Protein AF-A0A927WNP8-F1 (afdb_monomer)

Radius of gyration: 27.7 Å; Cα contacts (8 Å, |Δi|>4): 703; chains: 1; bounding box: 69×38×79 Å

Sequence (424 aa):
MRRIDVIDRHLEFAYELETRSATNFLVIHHTGSGADNNRDFSAEQIHGWHLNNGWAGIGYHYVVRKDGTVEQGRPHWTVGSHACGKNWESIGIHLSGDFTREAPTTDQIENTALLIANICTDYGLPIDRQHVFGHREVGETTCPGDVLFGMLEEIVGKAIWYSQEKDSNASVAKEKEWQEDLAAIQQEINVPESGTEDIERIATLARKYESNGDPAAVSSGAGDLGGISYGLYQLSSNMGTVKSFLDWLCAYPDPKYANYGKVLSEYEINSQDFIDEWKSIGSIDPGGFGRLQDEYIKEMYYDKAVRLLEREDYHADKHTDAMKAVILSRAVQNGPTGAKNLFVEACDKLGHPNLSYIDDSYFDYNLISTIYNFLIAECDTAHDDGTGIYRSIFGFCNGSLSVIKGLRNRFVSERNDALAMLRE

Foldseek 3Di:
DDAFDEAEPVDQFPDDFAFQPAAQAEEEFEQADDDDPQQFDDLNRQQVVCVVVVGRGHQAQWEQGLQLHIYGHPPQRTFGDDAPPCSSHYHYYYYRDHQQPDARHPSVLLSLLLVLLVVCVVRVHDLDPVRYDYSVVRDPDCPPHPRVRVCSRVSSLSNVVNNPDDDDPPPPVPVVVVVVVVVVVVVPDDDDDPDLVLLVLLLCLQLCLAPNLQQLDWDPQPPDPQRIFGGSLRQGPNVCRVVVLLVVQCVDPDPVRNVLSVCLVVDDPPDPSNSVSSNVCCVVCVPSSNSSVSVCLCVQFLVLLQVLLVVLVAHCVLEASLLSSLSSNQCSLLNSVRSNVLLQVLCVVVVHRHDNVDSDLSVVLSSLCSSLVVLLVQLVQFDDPVPQWTAGPVRSQIGHNVSSVVSNVSSVVSSVVSNVSSVD

Secondary structure (DSSP, 8-state):
-PPPPEE------SSPPPBPS---EEEEEE--S-S-SS----HHHHHHHHHHTTSSS-S-SEEE-TT--EEE-S-TTB--SSSTTTTTTEEEEEESS-TTTSPPPHHHHHHHHHHHHHHHHHHT---STTTEEEGGGTSSS-TT-HHHHHTHHHHHHHHHHHHHPPP-TTSTTTHHHHHHHHHHHTTS-----TTSHHHHHHHHHHHHHHTTT-TT-B---SS-TT-SEETTTTEETTTTHHHHHHHHHHT-SSHHHHHHHHHHTTS-TTSHHHHHHHHHHHHH-HHHHHHHHHHHHIIIIIHHHHHHHHHTT--GGGS-HHHHHHHHHHHHHHHHHHHHHHHHHHHHHHT----TT---HHHHHHHHHHHHHHHHHHHHH-EE-SSS-EE-SSSSSEE-HHHHHHHHHHHHHHHHHHHHHTT-

pLDDT: mean 82.65, std 16.0, range [33.0, 98.75]

InterPro domains:
  IPR002502 N-acetylmuramoyl-L-alanine amidase domain [PF01510] (22-146)
  IPR002502 N-acetylmuramoyl-L-alanine amidase domain [SM00644] (14-145)
  IPR002502 N-acetylmuramoyl-L-alanine amidase domain [cd06583] (24-146)
  IPR006619 Peptidoglycan recognition protein family domain, metazoa/bacteria [SM00701] (4-139)
  IPR015510 Peptidoglycan recognition protein [PTHR11022] (21-155)
  IPR036505 N-acetylmuramoyl-L-alanine amidase/PGRP domain superfamily [G3DSA:3.40.80.10] (14-159)
  IPR036505 N-acetylmuramoyl-L-alanine amidase/PGRP domain superfamily [SSF55846] (22-154)
  IPR049073 Type VI secretion system spike protein VgrG3-like, C-terminal [PF21277] (204-374)

Mean predicted aligned error: 16.49 Å

Solvent-accessible surface area (backbone atoms only — not comparable to full-atom values): 22549 Å² total; per-residue (Å²): 84,68,77,70,76,66,47,74,73,78,80,82,55,77,53,90,78,55,74,36,89,50,72,70,33,37,32,37,37,41,65,44,95,65,96,56,94,79,46,63,57,48,43,67,59,49,18,53,53,28,40,76,71,72,41,50,31,39,29,29,29,31,27,28,26,57,83,21,53,35,26,41,42,36,64,81,61,38,48,43,64,70,43,80,98,44,22,62,33,32,46,32,39,30,38,30,26,47,17,59,82,37,75,74,42,70,45,28,47,54,45,49,9,35,41,49,22,48,51,26,60,76,66,71,44,71,78,44,78,92,26,42,35,43,38,40,80,66,43,100,56,72,42,23,18,61,40,44,48,70,41,46,64,59,33,41,50,48,10,49,52,40,58,70,38,71,74,69,101,71,62,81,77,58,58,70,64,49,59,63,54,49,65,65,59,66,75,77,74,85,87,89,76,94,73,65,68,65,52,62,70,26,41,53,64,35,19,55,77,54,42,66,62,34,41,41,40,68,53,88,35,84,88,46,94,41,40,43,22,37,20,33,72,42,32,23,50,68,72,42,46,40,56,53,48,35,58,50,31,49,66,37,88,52,67,77,62,12,44,55,20,50,61,52,64,76,38,58,88,88,35,69,68,27,55,52,49,50,34,47,49,22,68,76,36,42,67,64,50,33,50,52,52,50,52,48,44,38,62,73,18,30,54,47,19,41,61,52,26,41,74,70,51,35,43,60,88,43,51,52,62,31,49,48,14,49,51,36,34,36,7,69,75,49,36,26,68,43,28,32,53,47,51,51,55,28,30,58,72,68,74,51,83,57,63,43,87,56,72,42,72,64,58,45,50,52,47,52,51,38,42,32,52,48,52,36,48,28,36,74,60,38,41,69,75,82,79,67,40,24,41,14,88,87,60,86,37,70,35,40,69,69,51,39,54,48,51,32,53,47,36,56,52,51,41,54,51,40,61,46,50,67,75,110

Nearest PDB structures (foldseek):
  6ssc-assembly1_A  TM=9.487E-01  e=1.229E-11  Clostridium intestinale
  6srt-assembly1_A  TM=9.110E-01  e=1.229E-11  Clostridium intestinale URNW
  4zxm-assembly1_A  TM=8.236E-01  e=2.228E-08  Branchiostoma belcheri tsingtauense
  3ep1-assembly1_A  TM=7.944E-01  e=3.224E-07  Alvinella pompejana
  3ep1-assembly1_B  TM=7.836E-01  e=8.560E-07  Alvinella pompejana

Organism: Selenomonas ruminantium (NCBI:txid971)

Structure (mmCIF, N/CA/C/O backbone):
data_AF-A0A927WNP8-F1
#
_entry.id   AF-A0A927WNP8-F1
#
loop_
_atom_site.group_PDB
_atom_site.id
_atom_site.type_symbol
_atom_site.label_atom_id
_atom_site.label_alt_id
_atom_site.label_comp_id
_atom_site.label_asym_id
_atom_site.label_entity_id
_atom_site.label_seq_id
_atom_site.pdbx_PDB_ins_code
_atom_site.Cartn_x
_atom_site.Cartn_y
_atom_site.Cartn_z
_atom_site.occupancy
_atom_site.B_iso_or_equiv
_atom_site.auth_seq_id
_atom_site.auth_comp_id
_atom_site.auth_asym_id
_atom_site.auth_atom_id
_atom_site.pdbx_PDB_model_num
ATOM 1 N N . MET A 1 1 ? 7.924 16.798 -16.121 1.00 71.25 1 MET A N 1
ATOM 2 C CA . MET A 1 1 ? 8.203 15.372 -15.899 1.00 71.25 1 MET A CA 1
ATOM 3 C C . MET A 1 1 ? 9.700 15.255 -15.820 1.00 71.25 1 MET A C 1
ATOM 5 O O . MET A 1 1 ? 10.372 15.743 -16.731 1.00 71.25 1 MET A O 1
ATOM 9 N N . ARG A 1 2 ? 10.182 14.610 -14.756 1.00 80.31 2 ARG A N 1
ATOM 10 C CA . ARG A 1 2 ? 11.601 14.335 -14.544 1.00 80.31 2 ARG A CA 1
ATOM 11 C C . ARG A 1 2 ? 12.211 13.719 -15.803 1.00 80.31 2 ARG A C 1
ATOM 13 O O . ARG A 1 2 ? 11.610 12.840 -16.424 1.00 8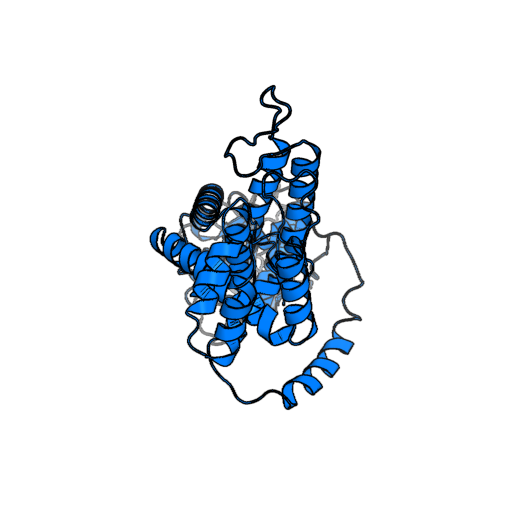0.31 2 ARG A O 1
ATOM 20 N N . ARG A 1 3 ? 13.390 14.197 -16.200 1.00 89.19 3 ARG A N 1
ATOM 21 C CA . ARG A 1 3 ? 14.135 13.636 -17.332 1.00 89.19 3 ARG A CA 1
ATOM 22 C C . ARG A 1 3 ? 15.228 12.712 -16.824 1.00 89.19 3 ARG A C 1
ATOM 24 O O . ARG A 1 3 ? 15.936 13.067 -15.884 1.00 89.19 3 ARG A O 1
ATOM 31 N N . ILE A 1 4 ? 15.328 11.535 -17.429 1.00 93.19 4 ILE A N 1
ATOM 32 C CA . ILE A 1 4 ? 16.441 10.622 -17.188 1.00 93.19 4 ILE A CA 1
ATOM 33 C C . ILE A 1 4 ? 17.722 11.246 -17.749 1.00 93.19 4 ILE A C 1
ATOM 35 O O . ILE A 1 4 ? 17.709 11.818 -18.843 1.00 93.19 4 ILE A O 1
ATOM 39 N N . ASP A 1 5 ? 18.811 11.162 -16.990 1.00 94.62 5 ASP A N 1
ATOM 40 C CA . ASP A 1 5 ? 20.128 11.528 -17.500 1.00 94.62 5 ASP A CA 1
ATOM 41 C C . ASP A 1 5 ? 20.618 10.411 -18.425 1.00 94.62 5 ASP A C 1
ATOM 43 O O . ASP A 1 5 ? 20.672 9.247 -18.024 1.00 94.62 5 ASP A O 1
ATOM 47 N N . VAL A 1 6 ? 20.913 10.755 -19.679 1.00 96.81 6 VAL A N 1
ATOM 48 C CA . VAL A 1 6 ? 21.374 9.801 -20.692 1.00 96.81 6 VAL A CA 1
ATOM 49 C C . VAL A 1 6 ? 22.793 10.165 -21.077 1.00 96.81 6 VAL A C 1
ATOM 51 O O . VAL A 1 6 ? 23.041 11.217 -21.667 1.00 96.81 6 VAL A O 1
ATOM 54 N N . ILE A 1 7 ? 23.723 9.260 -20.788 1.00 96.81 7 ILE A N 1
ATOM 55 C CA . ILE A 1 7 ? 25.130 9.451 -21.121 1.00 96.81 7 ILE A CA 1
ATOM 56 C C . ILE A 1 7 ? 25.344 9.104 -22.593 1.00 96.81 7 ILE A C 1
ATOM 58 O O . ILE A 1 7 ? 25.309 7.933 -22.980 1.00 96.81 7 ILE A O 1
ATOM 62 N N . ASP A 1 8 ? 25.607 10.118 -23.415 1.00 94.75 8 ASP A N 1
ATOM 63 C CA . ASP A 1 8 ? 26.096 9.910 -24.775 1.00 94.75 8 ASP A CA 1
ATOM 64 C C . ASP A 1 8 ? 27.581 9.522 -24.742 1.00 94.75 8 ASP A C 1
ATOM 66 O O . ASP A 1 8 ? 28.432 10.255 -24.236 1.00 94.75 8 ASP A O 1
ATOM 70 N N . ARG A 1 9 ? 27.892 8.335 -25.270 1.00 89.38 9 ARG A N 1
ATOM 71 C CA . ARG A 1 9 ? 29.263 7.822 -25.406 1.00 89.38 9 ARG A CA 1
ATOM 72 C C . ARG A 1 9 ? 29.913 8.219 -26.735 1.00 89.38 9 ARG A C 1
ATOM 74 O O . ARG A 1 9 ? 31.044 7.817 -26.982 1.00 89.38 9 ARG A O 1
ATOM 81 N N . HIS A 1 10 ? 29.215 8.986 -27.575 1.00 92.56 10 HIS A N 1
ATOM 82 C CA . HIS A 1 10 ? 29.673 9.442 -28.889 1.00 92.56 10 HIS A CA 1
ATOM 83 C C . HIS A 1 10 ? 30.156 8.286 -29.780 1.00 92.56 10 HIS A C 1
ATOM 85 O O . HIS A 1 10 ? 31.228 8.341 -30.377 1.00 92.56 10 HIS A O 1
ATOM 91 N N . LEU A 1 11 ? 29.359 7.215 -29.842 1.00 96.00 11 LEU A N 1
ATOM 92 C CA . LEU A 1 11 ? 29.693 5.999 -30.585 1.00 96.00 11 LEU A CA 1
ATOM 93 C C . LEU A 1 11 ? 29.805 6.270 -32.096 1.00 96.00 11 LEU A C 1
ATOM 95 O O . LEU A 1 11 ? 28.903 6.857 -32.698 1.00 96.00 11 LEU A O 1
ATOM 99 N N . GLU A 1 12 ? 30.874 5.775 -32.723 1.00 97.06 12 GLU A N 1
ATOM 100 C CA . GLU A 1 12 ? 31.110 5.884 -34.167 1.00 97.06 12 GLU A CA 1
ATOM 101 C C . GLU A 1 12 ? 30.570 4.654 -34.911 1.00 97.06 12 GLU A C 1
ATOM 103 O O . GLU A 1 12 ? 31.095 3.551 -34.787 1.00 97.06 12 GLU A O 1
ATOM 108 N N . PHE A 1 13 ? 29.519 4.833 -35.714 1.00 97.38 13 PHE A N 1
ATOM 109 C CA . PHE A 1 13 ? 28.915 3.740 -36.480 1.00 97.38 13 PHE A CA 1
ATOM 110 C C . PHE A 1 13 ? 29.676 3.467 -37.786 1.00 97.38 13 PHE A C 1
ATOM 112 O O . PHE A 1 13 ? 30.127 4.390 -38.462 1.00 97.38 13 PHE A O 1
ATOM 119 N N . ALA A 1 14 ? 29.775 2.192 -38.179 1.00 95.88 14 ALA A N 1
ATOM 120 C CA . ALA A 1 14 ? 30.547 1.761 -39.353 1.00 95.88 14 ALA A CA 1
ATOM 121 C C . ALA A 1 14 ? 30.014 2.301 -40.694 1.00 95.88 14 ALA A C 1
ATOM 123 O O . ALA A 1 14 ? 30.751 2.354 -41.679 1.00 95.88 14 ALA A O 1
ATOM 124 N N . TYR A 1 15 ? 28.730 2.653 -40.750 1.00 94.50 15 TYR A N 1
ATOM 125 C CA . TYR A 1 15 ? 28.067 3.251 -41.905 1.00 94.50 15 TYR A CA 1
ATOM 126 C C . TYR A 1 15 ? 26.852 4.072 -41.458 1.00 94.50 15 TYR A C 1
ATOM 128 O O . TYR A 1 15 ? 26.413 3.980 -40.310 1.00 94.50 15 TYR A O 1
ATOM 136 N N . GLU A 1 16 ? 26.331 4.892 -42.373 1.00 95.69 16 GLU A N 1
ATOM 137 C CA . GLU A 1 16 ? 25.190 5.775 -42.129 1.00 95.69 16 GLU A CA 1
ATOM 138 C C . GLU A 1 16 ? 23.953 4.987 -41.676 1.00 95.69 16 GLU A C 1
ATOM 140 O O . GLU A 1 16 ? 23.624 3.935 -42.228 1.00 95.69 16 GLU A O 1
ATOM 145 N N . LEU A 1 17 ? 23.284 5.495 -40.639 1.00 96.62 17 LEU A N 1
ATOM 146 C CA . LEU A 1 17 ? 22.098 4.870 -40.068 1.00 96.62 17 LEU A CA 1
ATOM 147 C C . LEU A 1 17 ? 20.836 5.385 -40.748 1.00 96.62 17 LEU A C 1
ATOM 149 O O . LEU A 1 17 ? 20.671 6.584 -40.954 1.00 96.62 17 LEU A O 1
ATOM 153 N N . GLU A 1 18 ? 19.909 4.476 -41.026 1.00 96.31 18 GLU A N 1
ATOM 154 C CA . GLU A 1 18 ? 18.622 4.838 -41.604 1.00 96.31 18 GLU A CA 1
ATOM 155 C C . GLU A 1 18 ? 17.691 5.464 -40.561 1.00 96.31 18 GLU A C 1
ATOM 157 O O . GLU A 1 18 ? 17.617 5.020 -39.410 1.00 96.31 18 GLU A O 1
ATOM 162 N N . THR A 1 19 ? 16.942 6.484 -40.976 1.00 96.12 19 THR A N 1
ATOM 163 C CA . THR A 1 19 ? 15.915 7.127 -40.151 1.00 96.12 19 THR A CA 1
ATOM 164 C C . THR A 1 19 ? 14.682 6.238 -40.040 1.00 96.12 19 THR A C 1
ATOM 166 O O . THR A 1 19 ? 14.150 5.761 -41.043 1.00 96.12 19 THR A O 1
ATOM 169 N N . ARG A 1 20 ? 14.175 6.061 -38.819 1.00 95.00 20 ARG A N 1
ATOM 170 C CA . ARG A 1 20 ? 12.934 5.333 -38.562 1.00 95.00 20 ARG A CA 1
ATOM 171 C C . ARG A 1 20 ? 11.730 6.232 -38.849 1.00 95.00 20 ARG A C 1
ATOM 173 O O . ARG A 1 20 ? 11.638 7.335 -38.317 1.00 95.00 20 ARG A O 1
ATOM 180 N N . SER A 1 21 ? 10.794 5.769 -39.678 1.00 89.06 21 SER A N 1
ATOM 181 C CA . SER A 1 21 ? 9.641 6.578 -40.109 1.00 89.06 21 SER A CA 1
ATOM 182 C C . SER A 1 21 ? 8.531 6.704 -39.061 1.00 89.06 21 SER A C 1
ATOM 184 O O . SER A 1 21 ? 7.732 7.632 -39.143 1.00 89.06 21 SER A O 1
ATOM 186 N N . ALA A 1 22 ? 8.454 5.774 -38.104 1.00 92.56 22 ALA A N 1
ATOM 187 C CA . ALA A 1 22 ? 7.479 5.785 -37.016 1.00 92.56 22 ALA A CA 1
ATOM 188 C C . ALA A 1 22 ? 8.037 5.089 -35.766 1.00 92.56 22 ALA A C 1
ATOM 190 O O . ALA A 1 22 ? 8.910 4.227 -35.852 1.00 92.56 22 ALA A O 1
ATOM 191 N N . THR A 1 23 ? 7.505 5.436 -34.599 1.00 96.75 23 THR A N 1
ATOM 192 C CA . THR A 1 23 ? 7.722 4.679 -33.362 1.00 96.75 23 THR A CA 1
ATOM 193 C C . THR A 1 23 ? 6.354 4.278 -32.851 1.00 96.75 23 THR A C 1
ATOM 195 O O . THR A 1 23 ? 5.548 5.158 -32.577 1.00 96.75 23 THR A O 1
ATOM 198 N N . ASN A 1 24 ? 6.105 2.977 -32.749 1.00 95.69 24 ASN A N 1
ATOM 199 C CA . ASN A 1 24 ? 4.832 2.408 -32.321 1.00 95.69 24 ASN A CA 1
ATOM 200 C C . ASN A 1 24 ? 4.947 1.733 -30.950 1.00 95.69 24 ASN A C 1
ATOM 202 O O . ASN A 1 24 ? 3.971 1.707 -30.216 1.00 95.69 24 ASN A O 1
ATOM 206 N N . PHE A 1 25 ? 6.112 1.183 -30.593 1.00 97.69 25 PHE A N 1
ATOM 207 C CA . PHE A 1 25 ? 6.302 0.499 -29.310 1.00 97.69 25 PHE A CA 1
ATOM 208 C C . PHE A 1 25 ? 7.773 0.419 -28.882 1.00 97.69 25 PHE A C 1
ATOM 210 O O . PHE A 1 25 ? 8.699 0.707 -29.646 1.00 97.69 25 PHE A O 1
ATOM 217 N N . LEU A 1 26 ? 7.993 0.006 -27.638 1.00 98.69 26 LEU A N 1
ATOM 218 C CA . LEU A 1 26 ? 9.294 -0.259 -27.037 1.00 98.69 26 LEU A CA 1
ATOM 219 C C . LEU A 1 26 ? 9.523 -1.767 -26.927 1.00 98.69 26 LEU A C 1
ATOM 221 O O . LEU A 1 26 ? 8.576 -2.530 -26.741 1.00 98.69 26 LEU A O 1
ATOM 225 N N . VAL A 1 27 ? 10.781 -2.198 -27.010 1.00 98.62 27 VAL A N 1
ATOM 226 C CA . VAL A 1 27 ? 11.169 -3.597 -26.787 1.00 98.62 27 VAL A CA 1
ATOM 227 C C . VAL A 1 27 ? 12.252 -3.662 -25.718 1.00 98.62 27 VAL A C 1
ATOM 229 O O . VAL A 1 27 ? 13.324 -3.081 -25.890 1.00 98.62 27 VAL A O 1
ATOM 232 N N . ILE A 1 28 ? 11.979 -4.379 -24.634 1.00 98.50 28 ILE A N 1
ATOM 233 C CA . ILE A 1 28 ? 12.877 -4.585 -23.501 1.00 98.50 28 ILE A CA 1
ATOM 234 C C . ILE A 1 28 ? 13.719 -5.838 -23.737 1.00 98.50 28 ILE A C 1
ATOM 236 O O . ILE A 1 28 ? 13.202 -6.910 -24.075 1.00 98.50 28 ILE A O 1
ATOM 240 N N . HIS A 1 29 ? 15.026 -5.681 -23.551 1.00 97.81 29 HIS A N 1
ATOM 241 C CA . HIS A 1 29 ? 16.041 -6.711 -23.737 1.00 97.81 29 HIS A CA 1
ATOM 242 C C . HIS A 1 29 ? 16.888 -6.886 -22.487 1.00 97.81 29 HIS A C 1
ATOM 244 O O . HIS A 1 29 ? 16.968 -5.997 -21.643 1.00 97.81 29 HIS A O 1
ATOM 250 N N . HIS A 1 30 ? 17.586 -8.013 -22.434 1.00 94.94 30 HIS A N 1
ATOM 251 C CA . HIS A 1 30 ? 18.673 -8.240 -21.493 1.00 94.94 30 HIS A CA 1
ATOM 252 C C . HIS A 1 30 ? 19.945 -8.698 -22.210 1.00 94.94 30 HIS A C 1
ATOM 254 O O . HIS A 1 30 ? 19.896 -9.031 -23.398 1.00 94.94 30 HIS A O 1
ATOM 260 N N . THR A 1 31 ? 21.055 -8.785 -21.479 1.00 89.44 31 THR A N 1
ATOM 261 C CA . THR A 1 31 ? 22.276 -9.436 -21.977 1.00 89.44 31 THR A CA 1
ATOM 262 C C . THR A 1 31 ? 22.038 -10.929 -22.227 1.00 89.44 31 THR A C 1
ATOM 264 O O . THR A 1 31 ? 22.455 -11.467 -23.252 1.00 89.44 31 THR A O 1
ATOM 267 N N . GLY A 1 32 ? 21.383 -11.605 -21.276 1.00 79.50 32 GLY A N 1
ATOM 268 C CA . GLY A 1 32 ? 21.223 -13.061 -21.270 1.00 79.50 32 GLY A CA 1
ATOM 269 C C . GLY A 1 32 ? 22.512 -13.813 -20.913 1.00 79.50 32 GLY A C 1
ATOM 270 O O . GLY A 1 32 ? 23.454 -13.252 -20.346 1.00 79.50 32 GLY A O 1
ATOM 271 N N . SER A 1 33 ? 22.557 -15.113 -21.218 1.00 62.47 33 SER A N 1
ATOM 272 C CA . SER A 1 33 ? 23.664 -15.989 -20.818 1.00 62.47 33 SER A CA 1
ATOM 273 C C . SER A 1 33 ? 24.951 -15.703 -21.611 1.00 62.47 33 SER A C 1
ATOM 275 O O . SER A 1 33 ? 24.994 -15.912 -22.824 1.00 62.47 33 SER A O 1
ATOM 277 N N . GLY A 1 34 ? 26.019 -15.288 -20.918 1.00 57.78 34 GLY A N 1
ATOM 278 C CA . GLY A 1 34 ? 27.345 -14.997 -21.488 1.00 57.78 34 GLY A CA 1
ATOM 279 C C . GLY A 1 34 ? 28.514 -15.328 -20.543 1.00 57.78 34 GLY A C 1
ATOM 280 O O . GLY A 1 34 ? 28.298 -15.630 -19.368 1.00 57.78 34 GLY A O 1
ATOM 281 N N . ALA A 1 35 ? 29.746 -15.289 -21.077 1.00 45.59 35 ALA A N 1
ATOM 282 C CA . ALA A 1 35 ? 30.983 -15.818 -20.471 1.00 45.59 35 ALA A CA 1
ATOM 283 C C . ALA A 1 35 ? 31.599 -14.988 -19.321 1.00 45.59 35 ALA A C 1
ATOM 285 O O . ALA A 1 35 ? 32.531 -15.461 -18.674 1.00 45.59 35 ALA A O 1
ATOM 286 N N . ASP A 1 36 ? 31.108 -13.772 -19.069 1.00 55.88 36 ASP A N 1
ATOM 287 C CA . ASP A 1 36 ? 31.504 -12.959 -17.910 1.00 55.88 36 ASP A CA 1
ATOM 288 C C . ASP A 1 36 ? 30.566 -13.244 -16.727 1.00 55.88 36 ASP A C 1
ATOM 290 O O . ASP A 1 36 ? 29.357 -13.402 -16.903 1.00 55.88 36 ASP A O 1
ATOM 294 N N . ASN A 1 37 ? 31.121 -13.283 -15.519 1.00 58.66 37 ASN A N 1
ATOM 295 C CA . ASN A 1 37 ? 30.388 -13.511 -14.280 1.00 58.66 37 ASN A CA 1
ATOM 296 C C . ASN A 1 37 ? 29.623 -12.261 -13.809 1.00 58.66 37 ASN A C 1
ATOM 298 O O . ASN A 1 37 ? 28.628 -12.414 -13.107 1.00 58.66 37 ASN A O 1
ATOM 302 N N . ASN A 1 38 ? 30.044 -11.043 -14.187 1.00 66.56 38 ASN A N 1
ATOM 303 C CA . ASN A 1 38 ? 29.354 -9.813 -13.771 1.00 66.56 38 ASN A CA 1
ATOM 304 C C . ASN A 1 38 ? 28.239 -9.386 -14.747 1.00 66.56 38 ASN A C 1
ATOM 306 O O . ASN A 1 38 ? 27.243 -8.809 -14.318 1.00 66.56 38 ASN A O 1
ATOM 310 N N . ARG A 1 39 ? 28.364 -9.705 -16.045 1.00 77.25 39 ARG A N 1
ATOM 311 C CA . ARG A 1 39 ? 27.360 -9.451 -17.114 1.00 77.25 39 ARG A CA 1
ATOM 312 C C . ARG A 1 39 ? 26.850 -8.007 -17.216 1.00 77.25 39 ARG A C 1
ATOM 314 O O . ARG A 1 39 ? 25.768 -7.768 -17.752 1.00 77.25 39 ARG A O 1
ATOM 321 N N . ASP A 1 40 ? 27.637 -7.058 -16.723 1.00 91.06 40 ASP A N 1
ATOM 322 C CA . ASP A 1 40 ? 27.338 -5.633 -16.763 1.00 91.06 40 ASP A CA 1
ATOM 323 C C . ASP A 1 40 ? 28.129 -4.965 -17.896 1.00 91.06 40 ASP A C 1
ATOM 325 O O . ASP A 1 40 ? 29.313 -4.645 -17.742 1.00 91.06 40 ASP A O 1
ATOM 329 N N . PHE A 1 41 ? 27.491 -4.807 -19.059 1.00 92.50 41 PHE A N 1
ATOM 330 C CA . PHE A 1 41 ? 28.134 -4.363 -20.299 1.00 92.50 41 PHE A CA 1
ATOM 331 C C . PHE A 1 41 ? 27.661 -2.987 -20.753 1.00 92.50 41 PHE A C 1
ATOM 333 O O . PHE A 1 41 ? 26.503 -2.622 -20.563 1.00 92.50 41 PHE A O 1
ATOM 340 N N . SER A 1 42 ? 28.593 -2.177 -21.263 1.00 95.44 42 SER A N 1
ATOM 341 C CA . SER A 1 42 ? 28.339 -0.775 -21.599 1.00 95.44 42 SER A CA 1
ATOM 342 C C . SER A 1 42 ? 27.870 -0.688 -23.034 1.00 95.44 42 SER A C 1
ATOM 344 O O . SER A 1 42 ? 28.104 -1.602 -23.832 1.00 95.44 42 SER A O 1
ATOM 346 N N . ALA A 1 43 ? 27.250 0.431 -23.385 1.00 97.19 43 ALA A N 1
ATOM 347 C CA . ALA A 1 43 ? 26.911 0.737 -24.761 1.00 97.19 43 ALA A CA 1
ATOM 348 C C . ALA A 1 43 ? 28.145 0.629 -25.672 1.00 97.19 43 ALA A C 1
ATOM 350 O O . ALA A 1 43 ? 28.044 0.049 -26.747 1.00 97.19 43 ALA A O 1
ATOM 351 N N . GLU A 1 44 ? 29.321 1.079 -25.217 1.00 97.06 44 GLU A N 1
ATOM 352 C CA . GLU A 1 44 ? 30.590 0.962 -25.951 1.00 97.06 44 GLU A CA 1
ATOM 353 C C . GLU A 1 44 ? 31.036 -0.499 -26.143 1.00 97.06 44 GLU A C 1
ATOM 355 O O . GLU A 1 44 ? 31.381 -0.901 -27.257 1.00 97.06 44 GLU A O 1
ATOM 360 N N . GLN A 1 45 ? 30.978 -1.326 -25.093 1.00 95.06 45 GLN A N 1
ATOM 361 C CA . GLN A 1 45 ? 31.349 -2.745 -25.183 1.00 95.06 45 GLN A CA 1
ATOM 362 C C . GLN A 1 45 ? 30.424 -3.507 -26.139 1.00 95.06 45 GLN A C 1
ATOM 364 O O . GLN A 1 45 ? 30.895 -4.212 -27.034 1.00 95.06 45 GLN A O 1
ATOM 369 N N . ILE A 1 46 ? 29.109 -3.319 -25.989 1.00 95.44 46 ILE A N 1
ATOM 370 C CA . ILE A 1 46 ? 28.103 -3.944 -26.857 1.00 95.44 46 ILE A CA 1
ATOM 371 C C . ILE A 1 46 ? 28.271 -3.444 -28.299 1.00 95.44 46 ILE A C 1
ATOM 373 O O . ILE A 1 46 ? 28.183 -4.228 -29.247 1.00 95.44 46 ILE A O 1
ATOM 377 N N . HIS A 1 47 ? 28.566 -2.154 -28.482 1.00 97.19 47 HIS A N 1
ATOM 378 C CA . HIS A 1 47 ? 28.838 -1.570 -29.789 1.00 97.19 47 HIS A CA 1
ATOM 379 C C . HIS A 1 47 ? 30.037 -2.235 -30.473 1.00 97.19 47 HIS A C 1
ATOM 381 O O . HIS A 1 47 ? 29.899 -2.686 -31.611 1.00 97.19 47 HIS A O 1
ATOM 387 N N . GLY A 1 48 ? 31.166 -2.385 -29.774 1.00 96.25 48 GLY A N 1
ATOM 388 C CA . GLY A 1 48 ? 32.355 -3.061 -30.299 1.00 96.25 48 GLY A CA 1
ATOM 389 C C . GLY A 1 48 ? 32.092 -4.512 -30.719 1.00 96.25 48 GLY A C 1
ATOM 390 O O . GLY A 1 48 ? 32.563 -4.953 -31.768 1.00 96.25 48 GLY A O 1
ATOM 391 N N . TRP A 1 49 ? 31.284 -5.259 -29.960 1.00 94.12 49 TRP A N 1
ATOM 392 C CA . TRP A 1 49 ? 30.893 -6.619 -30.352 1.00 94.12 49 TRP A CA 1
ATOM 393 C C . TRP A 1 49 ? 30.031 -6.645 -31.608 1.00 94.12 49 TRP A C 1
ATOM 395 O O . TRP A 1 49 ? 30.243 -7.480 -32.486 1.00 94.12 49 TRP A O 1
ATOM 405 N N . HIS A 1 50 ? 29.077 -5.724 -31.720 1.00 95.25 50 HIS A N 1
ATOM 406 C CA . HIS A 1 50 ? 28.217 -5.647 -32.895 1.00 95.25 50 HIS A CA 1
ATOM 407 C C . HIS A 1 50 ? 28.999 -5.210 -34.145 1.00 95.25 50 HIS A C 1
ATOM 409 O O . HIS A 1 50 ? 28.761 -5.761 -35.220 1.00 95.25 50 HIS A O 1
ATOM 415 N N . LEU A 1 51 ? 29.983 -4.311 -34.012 1.00 96.44 51 LEU A N 1
ATOM 416 C CA . LEU A 1 51 ? 30.923 -3.983 -35.094 1.00 96.44 51 LEU A CA 1
ATOM 417 C C . LEU A 1 51 ? 31.703 -5.220 -35.559 1.00 96.44 51 LEU A C 1
ATOM 419 O O . LEU A 1 51 ? 31.783 -5.488 -36.757 1.00 96.44 51 LEU A O 1
ATOM 423 N N . ASN A 1 52 ? 32.214 -6.022 -34.620 1.00 95.00 52 ASN A N 1
ATOM 424 C CA . ASN A 1 52 ? 32.927 -7.265 -34.937 1.00 95.00 52 ASN A CA 1
ATOM 425 C C . ASN A 1 52 ? 32.031 -8.314 -35.621 1.00 95.00 52 ASN A C 1
ATOM 427 O O . ASN A 1 52 ? 32.531 -9.149 -36.372 1.00 95.00 52 ASN A O 1
ATOM 431 N N . ASN A 1 53 ? 30.713 -8.239 -35.417 1.00 91.62 53 ASN A N 1
ATOM 432 C CA . ASN A 1 53 ? 29.715 -9.055 -36.114 1.00 91.62 53 ASN A CA 1
ATOM 433 C C . ASN A 1 53 ? 29.322 -8.494 -37.498 1.00 91.62 53 ASN A C 1
ATOM 435 O O . ASN A 1 53 ? 28.430 -9.039 -38.151 1.00 91.62 53 ASN A O 1
ATOM 439 N N . GLY A 1 54 ? 29.959 -7.411 -37.957 1.00 93.88 54 GLY A N 1
ATOM 440 C CA . GLY A 1 54 ? 29.686 -6.766 -39.245 1.00 93.88 54 GLY A CA 1
ATOM 441 C C . GLY A 1 54 ? 28.458 -5.852 -39.249 1.00 93.88 54 GLY A C 1
ATOM 442 O O . GLY A 1 54 ? 27.972 -5.479 -40.318 1.00 93.88 54 GLY A O 1
ATOM 443 N N . TRP A 1 55 ? 27.917 -5.503 -38.079 1.00 95.19 55 TRP A N 1
ATOM 444 C CA . TRP A 1 55 ? 26.794 -4.571 -37.975 1.00 95.19 55 TRP A CA 1
ATOM 445 C C . TRP A 1 55 ? 27.305 -3.130 -37.980 1.00 95.19 55 TRP A C 1
ATOM 447 O O . TRP A 1 55 ? 28.481 -2.876 -37.739 1.00 95.19 55 TRP A O 1
ATOM 457 N N . ALA A 1 56 ? 26.407 -2.161 -38.176 1.00 95.69 56 ALA A N 1
ATOM 458 C CA . ALA A 1 56 ? 26.764 -0.742 -38.071 1.00 95.69 56 ALA A CA 1
ATOM 459 C C . ALA A 1 56 ? 27.305 -0.357 -36.678 1.00 95.69 56 ALA A C 1
ATOM 461 O O . ALA A 1 56 ? 27.934 0.682 -36.537 1.00 95.69 56 ALA A O 1
ATOM 462 N N . GLY A 1 57 ? 26.991 -1.154 -35.652 1.00 96.62 57 GLY A N 1
ATOM 463 C CA . GLY A 1 57 ? 27.228 -0.877 -34.237 1.00 96.62 57 GLY A CA 1
ATOM 464 C C . GLY A 1 57 ? 26.122 -1.472 -33.360 1.00 96.62 57 GLY A C 1
ATOM 465 O O . GLY A 1 57 ? 25.285 -2.247 -33.845 1.00 96.62 57 GLY A O 1
ATOM 466 N N . ILE A 1 58 ? 26.089 -1.086 -32.078 1.00 97.62 58 ILE A N 1
ATOM 467 C CA . ILE A 1 58 ? 25.087 -1.528 -31.082 1.00 97.62 58 ILE A CA 1
ATOM 468 C C . ILE A 1 58 ? 23.666 -1.520 -31.656 1.00 97.62 58 ILE A C 1
ATOM 470 O O . ILE A 1 58 ? 23.309 -0.593 -32.360 1.00 97.62 58 ILE A O 1
ATOM 474 N N . GLY A 1 59 ? 22.858 -2.555 -31.410 1.00 96.31 59 GLY A N 1
ATOM 475 C CA . GLY A 1 59 ? 21.517 -2.709 -32.002 1.00 96.31 59 GLY A CA 1
ATOM 476 C C . GLY A 1 59 ? 20.398 -1.992 -31.240 1.00 96.31 59 GLY A C 1
ATOM 477 O O . GLY A 1 59 ? 19.341 -1.735 -31.815 1.00 96.31 59 GLY A O 1
ATOM 478 N N . TYR A 1 60 ? 20.642 -1.678 -29.968 1.00 98.12 60 TYR A N 1
ATOM 479 C CA . TYR A 1 60 ? 19.714 -1.038 -29.034 1.00 98.12 60 TYR A CA 1
ATOM 480 C C . TYR A 1 60 ? 19.886 0.482 -29.034 1.00 98.12 60 TYR A C 1
ATOM 482 O O . TYR A 1 60 ? 20.965 0.984 -29.352 1.00 98.12 60 TYR A O 1
ATOM 490 N N . HIS A 1 61 ? 18.841 1.211 -28.650 1.00 98.50 61 HIS A N 1
ATOM 491 C CA . HIS A 1 61 ? 18.880 2.674 -28.547 1.00 98.50 61 HIS A CA 1
ATOM 492 C C . HIS A 1 61 ? 19.359 3.135 -27.171 1.00 98.50 61 HIS A C 1
ATOM 494 O O . HIS A 1 61 ? 20.001 4.173 -27.066 1.00 98.50 61 HIS A O 1
ATOM 500 N N . TYR A 1 62 ? 19.091 2.341 -26.134 1.00 98.75 62 TYR A N 1
ATOM 501 C CA . TYR A 1 62 ? 19.489 2.632 -24.761 1.00 98.75 62 TYR A CA 1
ATOM 502 C C . TYR A 1 62 ? 20.018 1.377 -24.074 1.00 98.75 62 TYR A C 1
ATOM 504 O O . TYR A 1 62 ? 19.525 0.274 -24.331 1.00 98.75 62 TYR A O 1
ATOM 512 N N . VAL A 1 63 ? 21.000 1.560 -23.193 1.00 98.50 63 VAL A N 1
ATOM 513 C CA . VAL A 1 63 ? 21.560 0.521 -22.323 1.00 98.50 63 VAL A CA 1
ATOM 514 C C . VAL A 1 63 ? 21.447 0.976 -20.873 1.00 98.50 63 VAL A C 1
ATOM 516 O O . VAL A 1 63 ? 21.884 2.072 -20.546 1.00 98.50 63 VAL A O 1
ATOM 519 N N . VAL A 1 64 ? 20.887 0.136 -20.008 1.00 98.31 64 VAL A N 1
ATOM 520 C CA . VAL A 1 64 ? 20.767 0.377 -18.567 1.00 98.31 64 VAL A CA 1
ATOM 521 C C . VAL A 1 64 ? 21.729 -0.559 -17.834 1.00 98.31 64 VAL 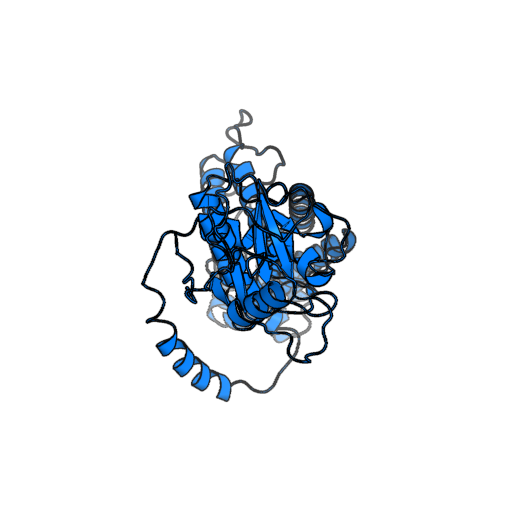A C 1
ATOM 523 O O . VAL A 1 64 ? 21.538 -1.781 -17.801 1.00 98.31 64 VAL A O 1
ATOM 526 N N . ARG A 1 65 ? 22.798 0.018 -17.287 1.00 97.06 65 ARG A N 1
ATOM 527 C CA . ARG A 1 65 ? 23.852 -0.658 -16.511 1.00 97.06 65 ARG A CA 1
ATOM 528 C C . ARG A 1 65 ? 23.314 -1.182 -15.176 1.00 97.06 65 ARG A C 1
ATOM 530 O O . ARG A 1 65 ? 22.268 -0.732 -14.720 1.00 97.06 65 ARG A O 1
ATOM 537 N N . LYS A 1 66 ? 24.023 -2.111 -14.524 1.00 92.44 66 LYS A N 1
ATOM 538 C CA . LYS A 1 66 ? 23.613 -2.659 -13.210 1.00 92.44 66 LYS A CA 1
ATOM 539 C C . LYS A 1 66 ? 23.512 -1.616 -12.095 1.00 92.44 66 LYS A C 1
ATOM 541 O O . LYS A 1 66 ? 22.720 -1.801 -11.180 1.00 92.44 66 LYS A O 1
ATOM 546 N N . ASP A 1 67 ? 24.276 -0.534 -12.180 1.00 91.00 67 ASP A N 1
ATOM 547 C CA . ASP A 1 67 ? 24.197 0.615 -11.267 1.00 91.00 67 ASP A CA 1
ATOM 548 C C . ASP A 1 67 ? 23.075 1.611 -11.636 1.00 91.00 67 ASP A C 1
ATOM 550 O O . ASP A 1 67 ? 23.007 2.710 -11.095 1.00 91.00 67 ASP A O 1
ATOM 554 N N . GLY A 1 68 ? 22.224 1.256 -12.604 1.00 92.69 68 GLY A N 1
ATOM 555 C CA . GLY A 1 68 ? 21.146 2.095 -13.115 1.00 92.69 68 GLY A CA 1
ATOM 556 C C . GLY A 1 68 ? 21.578 3.150 -14.127 1.00 92.69 68 GLY A C 1
ATOM 557 O O . GLY A 1 68 ? 20.703 3.807 -14.691 1.00 92.69 68 GLY A O 1
ATOM 558 N N . THR A 1 69 ? 22.872 3.326 -14.409 1.00 97.50 69 THR A N 1
ATOM 559 C CA . THR A 1 69 ? 23.332 4.302 -15.408 1.00 97.50 69 THR A CA 1
ATOM 560 C C . THR A 1 69 ? 22.696 4.016 -16.769 1.00 97.50 69 THR A C 1
ATOM 562 O O . THR A 1 69 ? 22.780 2.893 -17.276 1.00 97.50 69 THR A O 1
ATOM 565 N N . VAL A 1 70 ? 22.090 5.038 -17.384 1.00 98.50 70 VAL A N 1
ATOM 566 C CA . VAL A 1 70 ? 21.500 4.947 -18.726 1.00 98.50 70 VAL A CA 1
ATOM 567 C C . VAL A 1 70 ? 22.466 5.526 -19.753 1.00 98.50 70 VAL A C 1
ATOM 569 O O . VAL A 1 70 ? 22.800 6.709 -19.736 1.00 98.50 70 VAL A O 1
ATOM 572 N N . GLU A 1 71 ? 22.906 4.683 -20.677 1.00 98.44 71 GLU A N 1
ATOM 573 C CA . GLU A 1 71 ? 23.820 5.040 -21.756 1.00 98.44 71 GLU A CA 1
ATOM 574 C C . GLU A 1 71 ? 23.089 5.042 -23.098 1.00 98.44 71 GLU A C 1
ATOM 576 O O . GLU A 1 71 ? 22.295 4.145 -23.408 1.00 98.44 71 GLU A O 1
ATOM 581 N N . GLN A 1 72 ? 23.385 6.042 -23.924 1.00 98.12 72 GLN A N 1
ATOM 582 C CA . GLN A 1 72 ? 22.893 6.092 -25.292 1.00 98.12 72 GLN A CA 1
ATOM 583 C C . GLN A 1 72 ? 23.591 5.022 -26.142 1.00 98.12 72 GLN A C 1
ATOM 585 O O . GLN A 1 72 ? 24.818 4.939 -26.192 1.00 98.12 72 GLN A O 1
ATOM 590 N N . GLY A 1 73 ? 22.790 4.220 -26.841 1.00 97.75 73 GLY A N 1
ATOM 591 C CA . GLY A 1 73 ? 23.230 3.333 -27.912 1.00 97.75 73 GLY A CA 1
ATOM 592 C C . GLY A 1 73 ? 23.046 4.003 -29.274 1.00 97.75 73 GLY A C 1
ATOM 593 O O . GLY A 1 73 ? 23.661 5.025 -29.578 1.00 97.75 73 GLY A O 1
ATOM 594 N N . ARG A 1 74 ? 22.183 3.432 -30.120 1.00 96.12 74 ARG A N 1
ATOM 595 C CA . ARG A 1 74 ? 21.743 4.086 -31.360 1.00 96.12 74 ARG A CA 1
ATOM 596 C C . ARG A 1 74 ? 20.974 5.375 -31.068 1.00 96.12 74 ARG A C 1
ATOM 598 O O . ARG A 1 74 ? 20.156 5.385 -30.148 1.00 96.12 74 ARG A O 1
ATOM 605 N N . PRO A 1 75 ? 21.135 6.424 -31.897 1.00 95.88 75 PRO A N 1
ATOM 606 C CA . PRO A 1 75 ? 20.266 7.589 -31.825 1.00 95.88 75 PRO A CA 1
ATOM 607 C C . PRO A 1 75 ? 18.798 7.162 -31.911 1.00 95.88 75 PRO A C 1
ATOM 609 O O . PRO A 1 75 ? 18.415 6.402 -32.802 1.00 95.88 75 PRO A O 1
ATOM 612 N N . HIS A 1 76 ? 17.974 7.652 -30.986 1.00 94.38 76 HIS A N 1
ATOM 613 C CA . HIS A 1 76 ? 16.598 7.189 -30.777 1.00 94.38 76 HIS A CA 1
ATOM 614 C C . HIS A 1 76 ? 15.684 7.288 -32.016 1.00 94.38 76 HIS A C 1
ATOM 616 O O . HIS A 1 76 ? 14.707 6.548 -32.104 1.00 94.38 76 HIS A O 1
ATOM 622 N N . TRP A 1 77 ? 16.010 8.146 -32.989 1.00 93.81 77 TRP A N 1
ATOM 623 C CA . TRP A 1 77 ? 15.294 8.326 -34.259 1.00 93.81 77 TRP A CA 1
ATOM 624 C C . TRP A 1 77 ? 15.716 7.360 -35.385 1.00 93.81 77 TRP A C 1
ATOM 626 O O . TRP A 1 77 ? 15.096 7.364 -36.447 1.00 93.81 77 TRP A O 1
ATOM 636 N N . THR A 1 78 ? 16.755 6.544 -35.192 1.00 96.50 78 THR A N 1
ATOM 637 C CA . THR A 1 78 ? 17.262 5.607 -36.216 1.00 96.50 78 THR A CA 1
ATOM 638 C C . THR A 1 78 ? 16.572 4.247 -36.165 1.00 96.50 78 THR A C 1
ATOM 640 O O . THR A 1 78 ? 15.933 3.885 -35.181 1.00 96.50 78 THR A O 1
ATOM 643 N N . VAL A 1 79 ? 16.682 3.464 -37.234 1.00 97.12 79 VAL A N 1
ATOM 644 C CA . VAL A 1 79 ? 16.227 2.069 -37.255 1.00 97.12 79 VAL A CA 1
ATOM 645 C C . VAL A 1 79 ? 17.152 1.211 -36.383 1.00 97.12 79 VAL A C 1
ATOM 647 O O . VAL A 1 79 ? 18.381 1.268 -36.492 1.00 97.12 79 VAL A O 1
ATOM 650 N N . GLY A 1 80 ? 16.548 0.400 -35.510 1.00 95.25 80 GLY A N 1
ATOM 651 C CA . GLY A 1 80 ? 17.269 -0.504 -34.617 1.00 95.25 80 GLY A CA 1
ATOM 652 C C . GLY A 1 80 ? 17.843 -1.742 -35.316 1.00 95.25 80 GLY A C 1
ATOM 653 O O . GLY A 1 80 ? 17.626 -2.003 -36.499 1.00 95.25 80 GLY A O 1
ATOM 654 N N . SER A 1 81 ? 18.563 -2.569 -34.564 1.00 94.31 81 SER A N 1
ATOM 655 C CA . SER A 1 81 ? 18.971 -3.918 -34.997 1.00 94.31 81 SER A CA 1
ATO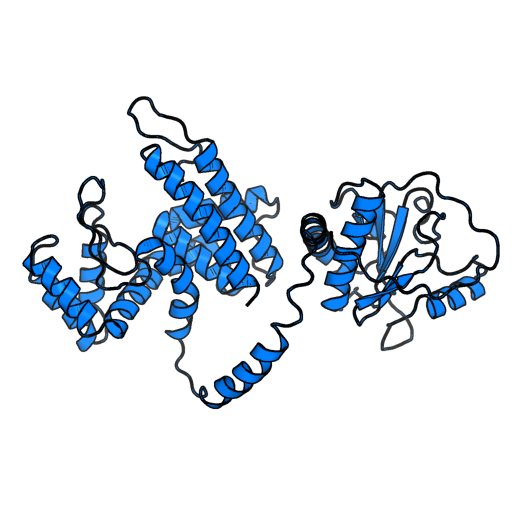M 656 C C . SER A 1 81 ? 18.841 -4.900 -33.835 1.00 94.31 81 SER A C 1
ATOM 658 O O . SER A 1 81 ? 19.791 -5.590 -33.484 1.00 94.31 81 SER A O 1
ATOM 660 N N . HIS A 1 82 ? 17.678 -4.898 -33.183 1.00 94.19 82 HIS A N 1
ATOM 661 C CA . HIS A 1 82 ? 17.448 -5.601 -31.918 1.00 94.19 82 HIS A CA 1
ATOM 662 C C . HIS A 1 82 ? 16.278 -6.594 -31.951 1.00 94.19 82 HIS A C 1
ATOM 664 O O . HIS A 1 82 ? 16.280 -7.528 -31.162 1.00 94.19 82 HIS A O 1
ATOM 670 N N . ALA A 1 83 ? 15.291 -6.419 -32.837 1.00 94.38 83 ALA A N 1
ATOM 671 C CA . ALA A 1 83 ? 14.138 -7.310 -32.981 1.00 94.38 83 ALA A CA 1
ATOM 672 C C . ALA A 1 83 ? 13.779 -7.476 -34.468 1.00 94.38 83 ALA A C 1
ATOM 674 O O . ALA A 1 83 ? 13.275 -6.554 -35.120 1.00 94.38 83 ALA A O 1
ATOM 675 N N . CYS A 1 84 ? 14.080 -8.652 -35.028 1.00 91.50 84 CYS A N 1
ATOM 676 C CA . CYS A 1 84 ? 13.860 -8.938 -36.448 1.00 91.50 84 CYS A CA 1
ATOM 677 C C . CYS A 1 84 ? 12.388 -8.711 -36.834 1.00 91.50 84 CYS A C 1
ATOM 679 O O . CYS A 1 84 ? 11.480 -9.117 -36.118 1.00 91.50 84 CYS A O 1
ATOM 681 N N . GLY A 1 85 ? 12.147 -8.020 -37.950 1.00 91.94 85 GLY A N 1
ATOM 682 C CA . GLY A 1 85 ? 10.799 -7.670 -38.412 1.00 91.94 85 GLY A CA 1
ATOM 683 C C . GLY A 1 85 ? 10.142 -6.486 -37.693 1.00 91.94 85 GLY A C 1
ATOM 684 O O . GLY A 1 85 ? 9.181 -5.942 -38.229 1.00 91.94 85 GLY A O 1
ATOM 685 N N . LYS A 1 86 ? 10.668 -6.041 -36.541 1.00 95.31 86 LYS A N 1
ATOM 686 C CA . LYS A 1 86 ? 10.097 -4.945 -35.732 1.00 95.31 86 LYS A CA 1
ATOM 687 C C . LYS A 1 86 ? 10.961 -3.688 -35.611 1.00 95.31 86 LYS A C 1
ATOM 689 O O . LYS A 1 86 ? 10.453 -2.630 -35.262 1.00 95.31 86 LYS A O 1
ATOM 694 N N . ASN A 1 87 ? 12.236 -3.763 -35.992 1.00 94.75 87 ASN A N 1
ATOM 695 C CA . ASN A 1 87 ? 13.195 -2.650 -35.905 1.00 94.75 87 ASN A CA 1
ATOM 696 C C . ASN A 1 87 ? 12.719 -1.310 -36.513 1.00 94.75 87 ASN A C 1
ATOM 698 O O . ASN A 1 87 ? 13.104 -0.249 -36.024 1.00 94.75 87 ASN A O 1
ATOM 702 N N . TRP A 1 88 ? 11.904 -1.348 -37.573 1.00 95.25 88 TRP A N 1
ATOM 703 C CA . TRP A 1 88 ? 11.424 -0.166 -38.307 1.00 95.25 88 TRP A CA 1
ATOM 704 C C . TRP A 1 88 ? 10.329 0.624 -37.584 1.00 95.25 88 TRP A C 1
ATOM 706 O O . TRP A 1 88 ? 9.958 1.702 -38.040 1.00 95.25 88 TRP A O 1
ATOM 716 N N . GLU A 1 89 ? 9.808 0.099 -36.476 1.00 95.25 89 GLU A N 1
ATOM 717 C CA . GLU A 1 89 ? 8.701 0.704 -35.732 1.00 95.25 89 GLU A CA 1
ATOM 718 C C . GLU A 1 89 ? 8.933 0.736 -34.215 1.00 95.25 89 GLU A C 1
ATOM 720 O O . GLU A 1 89 ? 8.034 1.120 -33.470 1.00 95.25 89 GLU A O 1
ATOM 725 N N . SER A 1 90 ? 10.126 0.366 -33.731 1.00 97.75 90 SER A N 1
ATOM 726 C CA . SER A 1 90 ? 10.353 0.179 -32.295 1.00 97.75 90 SER A CA 1
ATOM 727 C C . SER A 1 90 ? 11.652 0.763 -31.756 1.00 97.75 90 SER A C 1
ATOM 729 O O . SER A 1 90 ? 12.665 0.794 -32.456 1.00 97.75 90 SER A O 1
ATOM 731 N N . ILE A 1 91 ? 11.641 1.119 -30.469 1.00 98.62 91 ILE A N 1
ATOM 732 C CA . ILE A 1 91 ? 12.842 1.460 -29.697 1.00 98.62 91 ILE A CA 1
ATOM 733 C C . ILE A 1 91 ? 13.232 0.296 -28.777 1.00 98.62 91 ILE A C 1
ATOM 735 O O . ILE A 1 91 ? 12.493 -0.068 -27.869 1.00 98.62 91 ILE A O 1
ATOM 739 N N . GLY A 1 92 ? 14.418 -0.277 -28.989 1.00 98.44 92 GLY A N 1
ATOM 740 C CA . GLY A 1 92 ? 15.030 -1.243 -28.072 1.00 98.44 92 GLY A CA 1
ATOM 741 C C . GLY A 1 92 ? 15.730 -0.606 -26.864 1.00 98.44 92 GLY A C 1
ATOM 742 O O . GLY A 1 92 ? 16.622 0.227 -27.055 1.00 98.44 92 GLY A O 1
ATOM 743 N N . ILE A 1 93 ? 15.377 -1.058 -25.657 1.00 98.75 93 ILE A N 1
ATOM 744 C CA . ILE A 1 93 ? 16.031 -0.742 -24.375 1.00 98.75 93 ILE A CA 1
ATOM 745 C C . ILE A 1 93 ? 16.666 -2.030 -23.840 1.00 98.75 93 ILE A C 1
ATOM 747 O O . ILE A 1 93 ? 15.983 -3.043 -23.711 1.00 98.75 93 ILE A O 1
ATOM 751 N N . HIS A 1 94 ? 17.963 -2.012 -23.547 1.00 98.12 94 HIS A N 1
ATOM 752 C CA . HIS A 1 94 ? 18.715 -3.178 -23.080 1.00 98.12 94 HIS A CA 1
ATOM 753 C C . HIS A 1 94 ? 19.144 -3.020 -21.623 1.00 98.12 94 HIS A C 1
ATOM 755 O O . HIS A 1 94 ? 19.889 -2.097 -21.308 1.00 98.12 94 HIS A O 1
ATOM 761 N N . LEU A 1 95 ? 18.754 -3.945 -20.749 1.00 97.50 95 LEU A N 1
ATOM 762 C CA . LEU A 1 95 ? 19.233 -3.999 -19.368 1.00 97.50 95 LEU A CA 1
ATOM 763 C C . LEU A 1 95 ? 20.417 -4.966 -19.271 1.00 97.50 95 LEU A C 1
ATOM 765 O O . LEU A 1 95 ? 20.319 -6.137 -19.640 1.00 97.50 95 LEU A O 1
ATOM 769 N N . SER A 1 96 ? 21.545 -4.493 -18.754 1.00 94.69 96 SER A N 1
ATOM 770 C CA . SER A 1 96 ? 22.742 -5.320 -18.621 1.00 94.69 96 SER A CA 1
ATOM 771 C C . SER A 1 96 ? 22.607 -6.313 -17.461 1.00 94.69 96 SER A C 1
ATOM 773 O O . SER A 1 96 ? 22.593 -5.930 -16.292 1.00 94.69 96 SER A O 1
ATOM 775 N N . GLY A 1 97 ? 22.491 -7.601 -17.791 1.00 92.56 97 GLY A N 1
ATOM 776 C CA . GLY A 1 97 ? 22.351 -8.702 -16.833 1.00 92.56 97 GLY A CA 1
ATOM 777 C C . GLY A 1 97 ? 21.722 -9.963 -17.438 1.00 92.56 97 GLY A C 1
ATOM 778 O O . GLY A 1 97 ? 21.251 -9.956 -18.578 1.00 92.56 97 GLY A O 1
ATOM 779 N N . ASP A 1 98 ? 21.729 -11.062 -16.675 1.00 90.12 98 ASP A N 1
ATOM 780 C CA . ASP A 1 98 ? 21.037 -12.309 -17.032 1.00 90.12 98 ASP A CA 1
ATOM 781 C C . ASP A 1 98 ? 19.812 -12.516 -16.140 1.00 90.12 98 ASP A C 1
ATOM 783 O O . ASP A 1 98 ? 19.855 -13.163 -15.093 1.00 90.12 98 ASP A O 1
ATOM 787 N N . PHE A 1 99 ? 18.688 -11.988 -16.605 1.00 90.38 99 PHE A N 1
ATOM 788 C CA . PHE A 1 99 ? 17.428 -12.049 -15.870 1.00 90.38 99 PHE A CA 1
ATOM 789 C C . PHE A 1 99 ? 16.603 -13.303 -16.162 1.00 90.38 99 PHE A C 1
ATOM 791 O O . PHE A 1 99 ? 15.379 -13.308 -16.057 1.00 90.38 99 PHE A O 1
ATOM 798 N N . THR A 1 100 ? 17.264 -14.392 -16.558 1.00 84.81 100 THR A N 1
ATOM 799 C CA . THR A 1 100 ? 16.615 -15.708 -16.607 1.00 84.81 100 THR A CA 1
ATOM 800 C C . THR A 1 100 ? 16.313 -16.217 -15.196 1.00 84.81 100 THR A C 1
ATOM 802 O O . THR A 1 100 ? 15.317 -16.902 -14.994 1.00 84.81 100 THR A O 1
ATOM 805 N N . ARG A 1 101 ? 17.178 -15.899 -14.222 1.00 74.19 101 ARG A N 1
ATOM 806 C CA . ARG A 1 101 ? 17.050 -16.333 -12.816 1.00 74.19 101 ARG A CA 1
ATOM 807 C C . ARG A 1 101 ? 17.386 -15.254 -11.790 1.00 74.19 101 ARG A C 1
ATOM 809 O O . ARG A 1 101 ? 17.040 -15.419 -10.627 1.00 74.19 101 ARG A O 1
ATOM 816 N N . GLU A 1 102 ? 18.080 -14.196 -12.195 1.00 79.38 102 GLU A N 1
ATOM 817 C CA . GLU A 1 102 ? 18.418 -13.070 -11.326 1.00 79.38 102 GLU A CA 1
ATOM 818 C C . GLU A 1 102 ? 17.415 -11.934 -11.553 1.00 79.38 102 GLU A C 1
ATOM 820 O O . GLU A 1 102 ? 16.930 -11.750 -12.669 1.00 79.38 102 GLU A O 1
ATOM 825 N N . ALA A 1 103 ? 17.098 -11.172 -10.508 1.00 80.12 103 ALA A N 1
ATOM 826 C CA . ALA A 1 103 ? 16.323 -9.945 -10.655 1.00 80.12 103 ALA A CA 1
ATOM 827 C C . ALA A 1 103 ? 17.230 -8.791 -11.129 1.00 80.12 103 ALA A C 1
ATOM 829 O O . ALA A 1 103 ? 18.408 -8.754 -10.751 1.00 80.12 103 ALA A O 1
ATOM 830 N N . PRO A 1 104 ? 16.720 -7.848 -11.944 1.00 86.62 104 PRO A N 1
ATOM 831 C CA . PRO A 1 104 ? 17.366 -6.555 -12.142 1.00 86.62 104 PRO A CA 1
ATOM 832 C C . PRO A 1 104 ? 17.562 -5.828 -10.812 1.00 86.62 104 PRO A C 1
ATOM 834 O O . PRO A 1 104 ? 16.817 -6.044 -9.856 1.00 86.62 104 PRO A O 1
ATOM 837 N N . THR A 1 105 ? 18.567 -4.957 -10.744 1.00 83.56 105 THR A N 1
ATOM 838 C CA . THR A 1 105 ? 18.755 -4.111 -9.559 1.00 83.56 105 THR A CA 1
ATOM 839 C C . THR A 1 105 ? 17.632 -3.079 -9.450 1.00 83.56 105 THR A C 1
ATOM 841 O O . THR A 1 105 ? 17.012 -2.709 -10.450 1.00 83.56 105 THR A O 1
ATOM 844 N N . THR A 1 106 ? 17.395 -2.565 -8.243 1.00 72.31 106 THR A N 1
ATOM 845 C CA . THR A 1 106 ? 16.421 -1.487 -8.017 1.00 72.31 106 THR A CA 1
ATOM 846 C C . THR A 1 106 ? 16.694 -0.286 -8.925 1.00 72.31 106 THR A C 1
ATOM 848 O O . THR A 1 106 ? 15.779 0.206 -9.582 1.00 72.31 106 THR A O 1
ATOM 851 N N . ASP A 1 107 ? 17.960 0.123 -9.058 1.00 82.31 107 ASP A N 1
ATOM 852 C CA . ASP A 1 107 ? 18.341 1.249 -9.917 1.00 82.31 107 ASP A CA 1
ATOM 853 C C . ASP A 1 107 ? 18.062 0.970 -11.404 1.00 82.31 107 ASP A C 1
ATOM 855 O O . ASP A 1 107 ? 17.650 1.869 -12.141 1.00 82.31 107 ASP A O 1
ATOM 859 N N . GLN A 1 108 ? 18.222 -0.282 -11.858 1.00 94.19 108 GLN A N 1
ATOM 860 C CA . GLN A 1 108 ? 17.845 -0.683 -13.217 1.00 94.19 108 GLN A CA 1
ATOM 861 C C . GLN A 1 108 ? 16.342 -0.555 -13.451 1.00 94.19 108 GLN A C 1
ATOM 863 O O . GLN A 1 108 ? 15.938 -0.056 -14.503 1.00 94.19 108 GLN A O 1
ATOM 868 N N . ILE A 1 109 ? 15.521 -0.994 -12.499 1.00 82.69 109 ILE A N 1
ATOM 869 C CA . ILE A 1 109 ? 14.056 -0.946 -12.596 1.00 82.69 109 ILE A CA 1
ATOM 870 C C . ILE A 1 109 ? 13.584 0.510 -12.653 1.00 82.69 109 ILE A C 1
ATOM 872 O O . ILE A 1 109 ? 12.878 0.890 -13.591 1.00 82.69 109 ILE A O 1
ATOM 876 N N . GLU A 1 110 ? 14.026 1.338 -11.704 1.00 84.12 110 GLU A N 1
ATOM 877 C CA . GLU A 1 110 ? 13.616 2.742 -11.590 1.00 84.12 110 GLU A CA 1
ATOM 878 C C . GLU A 1 110 ? 14.020 3.565 -12.817 1.00 84.12 110 GLU A C 1
ATOM 880 O O . GLU A 1 110 ? 13.190 4.258 -13.416 1.00 84.12 110 GLU A O 1
ATOM 885 N N . ASN A 1 111 ? 15.274 3.443 -13.261 1.00 92.81 111 ASN A N 1
ATOM 886 C CA . ASN A 1 111 ? 15.752 4.220 -14.402 1.00 92.81 111 ASN A CA 1
ATOM 887 C C . ASN A 1 111 ? 15.206 3.700 -15.737 1.00 92.81 111 ASN A C 1
ATOM 889 O O . ASN A 1 111 ? 14.965 4.503 -16.640 1.00 92.81 111 ASN A O 1
ATOM 893 N N . THR A 1 112 ? 14.925 2.397 -15.860 1.00 97.69 112 THR A N 1
ATOM 894 C CA . THR A 1 112 ? 14.202 1.857 -17.026 1.00 97.69 112 THR A CA 1
ATOM 895 C C . THR A 1 112 ? 12.780 2.409 -17.083 1.00 97.69 112 THR A C 1
ATOM 897 O O . THR A 1 112 ? 12.334 2.837 -18.148 1.00 97.69 112 THR A O 1
ATOM 900 N N . ALA A 1 113 ? 12.073 2.453 -15.953 1.00 88.88 113 ALA A N 1
ATOM 901 C CA . ALA A 1 113 ? 10.720 2.990 -15.878 1.00 88.88 113 ALA A CA 1
ATOM 902 C C . ALA A 1 113 ? 10.666 4.491 -16.216 1.00 88.88 113 ALA A C 1
ATOM 904 O O . ALA A 1 113 ? 9.848 4.915 -17.037 1.00 88.88 113 ALA A O 1
ATOM 905 N N . LEU A 1 114 ? 11.576 5.295 -15.654 1.00 93.44 114 LEU A N 1
ATOM 906 C CA . LEU A 1 114 ? 11.687 6.722 -15.975 1.00 93.44 114 LEU A CA 1
ATOM 907 C C . LEU A 1 114 ? 12.033 6.945 -17.458 1.00 93.44 114 LEU A C 1
ATOM 909 O O . LEU A 1 114 ? 11.457 7.824 -18.107 1.00 93.44 114 LEU A O 1
ATOM 913 N N . LEU A 1 115 ? 12.925 6.123 -18.020 1.00 98.19 115 LEU A N 1
ATOM 914 C CA . LEU A 1 115 ? 13.268 6.152 -19.442 1.00 98.19 115 LEU A CA 1
ATOM 915 C C . LEU A 1 115 ? 12.060 5.813 -20.332 1.00 98.19 115 LEU A C 1
ATOM 917 O O . LEU A 1 115 ? 11.811 6.527 -21.302 1.00 98.19 115 LEU A O 1
ATOM 921 N N . ILE A 1 116 ? 11.276 4.783 -19.996 1.00 97.94 116 ILE A N 1
ATOM 922 C CA . ILE A 1 116 ? 10.035 4.440 -20.712 1.00 97.94 116 ILE A CA 1
ATOM 923 C C . ILE A 1 116 ? 9.055 5.614 -20.672 1.00 97.94 116 ILE A C 1
ATOM 925 O O . ILE A 1 116 ? 8.543 6.009 -21.718 1.00 97.94 116 ILE A O 1
ATOM 929 N N . ALA A 1 117 ? 8.843 6.223 -19.501 1.00 92.69 117 ALA A N 1
ATOM 930 C CA . ALA A 1 117 ? 7.967 7.385 -19.355 1.00 92.69 117 ALA A CA 1
ATOM 931 C C . ALA A 1 117 ? 8.409 8.552 -20.251 1.00 92.69 117 ALA A C 1
ATOM 933 O O . ALA A 1 117 ? 7.590 9.176 -20.931 1.00 92.69 117 ALA A O 1
ATOM 934 N N . ASN A 1 118 ? 9.719 8.818 -20.281 1.00 96.69 118 ASN A N 1
ATOM 935 C CA . ASN A 1 118 ? 10.331 9.839 -21.127 1.00 96.69 118 ASN A CA 1
ATOM 936 C C . ASN A 1 118 ? 10.089 9.558 -22.616 1.00 96.69 118 ASN A C 1
ATOM 938 O O . ASN A 1 118 ? 9.570 10.428 -23.314 1.00 96.69 118 ASN A O 1
ATOM 942 N N . ILE A 1 119 ? 10.389 8.344 -23.085 1.00 97.69 119 ILE A N 1
ATOM 943 C CA . ILE A 1 119 ? 10.241 7.971 -24.498 1.00 97.69 119 ILE A CA 1
ATOM 944 C C . ILE A 1 119 ? 8.766 7.964 -24.914 1.00 97.69 119 ILE A C 1
ATOM 946 O O . ILE A 1 119 ? 8.422 8.552 -25.937 1.00 97.69 119 ILE A O 1
ATOM 950 N N . CYS A 1 120 ? 7.879 7.337 -24.139 1.00 95.75 120 CYS A N 1
ATOM 951 C CA . CYS A 1 120 ? 6.457 7.294 -24.474 1.00 95.75 120 CYS A CA 1
ATOM 952 C C . CYS A 1 120 ? 5.852 8.699 -24.531 1.00 95.75 120 CYS A C 1
ATOM 954 O O . CYS A 1 120 ? 5.093 8.994 -25.450 1.00 95.75 120 CYS A O 1
ATOM 956 N N . THR A 1 121 ? 6.247 9.596 -23.624 1.00 93.38 121 THR A N 1
ATOM 957 C CA . THR A 1 121 ? 5.818 11.001 -23.676 1.00 93.38 121 THR A CA 1
ATOM 958 C C . THR A 1 121 ? 6.337 11.707 -24.929 1.00 93.38 121 THR A C 1
ATOM 960 O O . THR A 1 121 ? 5.561 12.369 -25.616 1.00 93.38 121 THR A O 1
ATOM 963 N N . ASP A 1 122 ? 7.622 11.545 -25.260 1.00 93.00 122 ASP A N 1
ATOM 964 C CA . ASP A 1 122 ? 8.248 12.210 -26.412 1.00 93.00 122 ASP A CA 1
ATOM 965 C C . ASP A 1 122 ? 7.646 11.756 -27.752 1.00 93.00 122 ASP A C 1
ATOM 967 O O . ASP A 1 122 ? 7.542 12.549 -28.689 1.00 93.00 122 ASP A O 1
ATOM 971 N N . TYR A 1 123 ? 7.231 10.490 -27.839 1.00 92.50 123 TYR A N 1
ATOM 972 C CA . TYR A 1 123 ? 6.641 9.896 -29.042 1.00 92.50 123 TYR A CA 1
ATOM 973 C C . TYR A 1 123 ? 5.106 9.828 -29.027 1.00 92.50 123 TYR A C 1
ATOM 975 O O . TYR A 1 123 ? 4.516 9.387 -30.011 1.00 92.50 123 TYR A O 1
ATOM 983 N N . GLY A 1 124 ? 4.449 10.274 -27.951 1.00 91.75 124 GLY A N 1
ATOM 984 C CA . GLY A 1 124 ? 2.989 10.234 -27.816 1.00 91.75 124 GLY A CA 1
ATOM 985 C C . GLY A 1 124 ? 2.405 8.819 -27.739 1.00 91.75 124 GLY A C 1
ATOM 986 O O . GLY A 1 124 ? 1.285 8.595 -28.199 1.00 91.75 124 GLY A O 1
ATOM 987 N N . LEU A 1 125 ? 3.160 7.866 -27.191 1.00 92.69 125 LEU A N 1
ATOM 988 C CA . LEU A 1 125 ? 2.732 6.481 -27.015 1.00 92.69 125 LEU A CA 1
ATOM 989 C C . LEU A 1 125 ? 1.965 6.303 -25.698 1.00 92.69 125 LEU A C 1
ATOM 991 O O . LEU A 1 125 ? 2.367 6.873 -24.678 1.00 92.69 125 LEU A O 1
ATOM 995 N N . PRO A 1 126 ? 0.914 5.466 -25.673 1.00 89.19 126 PRO A N 1
ATOM 996 C CA . PRO A 1 126 ? 0.385 4.935 -24.425 1.00 89.19 126 PRO A CA 1
ATOM 997 C C . PRO A 1 126 ? 1.474 4.200 -23.631 1.00 89.19 126 PRO A C 1
ATOM 999 O O . PRO A 1 126 ? 2.366 3.568 -24.200 1.00 89.19 126 PRO A O 1
ATOM 1002 N N . ILE A 1 127 ? 1.404 4.285 -22.304 1.00 85.69 127 ILE A N 1
ATOM 1003 C CA . ILE A 1 127 ? 2.279 3.528 -21.404 1.00 85.69 127 ILE A CA 1
ATOM 1004 C C . ILE A 1 127 ? 1.479 2.322 -20.914 1.00 85.69 127 ILE A C 1
ATOM 1006 O O . ILE A 1 127 ? 0.743 2.414 -19.937 1.00 85.69 127 ILE A O 1
ATOM 1010 N N . ASP A 1 128 ? 1.579 1.213 -21.644 1.00 81.44 128 ASP A N 1
ATOM 1011 C CA . ASP A 1 128 ? 0.911 -0.052 -21.340 1.00 81.44 128 ASP A CA 1
ATOM 1012 C C . ASP A 1 128 ? 1.678 -1.244 -21.952 1.00 81.44 128 ASP A C 1
ATOM 1014 O O . ASP A 1 128 ? 2.649 -1.082 -22.698 1.00 81.44 128 ASP A O 1
ATOM 1018 N N . ARG A 1 129 ? 1.228 -2.468 -21.662 1.00 93.25 129 ARG A N 1
ATOM 1019 C CA . ARG A 1 129 ? 1.806 -3.717 -22.193 1.00 93.25 129 ARG A CA 1
ATOM 1020 C C . ARG A 1 129 ? 1.515 -3.982 -23.675 1.00 93.25 129 ARG A C 1
ATOM 1022 O O . ARG A 1 129 ? 2.040 -4.940 -24.230 1.00 93.25 129 ARG A O 1
ATOM 1029 N N . GLN A 1 130 ? 0.689 -3.160 -24.321 1.00 89.06 130 GLN A N 1
ATOM 1030 C CA . GLN A 1 130 ? 0.454 -3.205 -25.769 1.00 89.06 130 GLN A CA 1
ATOM 1031 C C . GLN A 1 130 ? 1.439 -2.305 -26.535 1.00 89.06 130 GLN A C 1
ATOM 1033 O O . GLN A 1 130 ? 1.499 -2.374 -27.762 1.00 89.06 130 GLN A O 1
ATOM 1038 N N . HIS A 1 131 ? 2.218 -1.482 -25.825 1.00 96.06 131 HIS A N 1
ATOM 1039 C CA . HIS A 1 131 ? 3.212 -0.569 -26.399 1.00 96.06 131 HIS A CA 1
ATOM 1040 C C . HIS A 1 131 ? 4.602 -0.714 -25.768 1.00 96.06 131 HIS A C 1
ATOM 1042 O O . HIS A 1 131 ? 5.574 -0.162 -26.282 1.00 96.06 131 HIS A O 1
ATOM 1048 N N . VAL A 1 132 ? 4.738 -1.481 -24.691 1.00 96.06 132 VAL A N 1
ATOM 1049 C CA . VAL A 1 132 ? 6.018 -1.909 -24.127 1.00 96.06 132 VAL A CA 1
ATOM 1050 C C . VAL A 1 132 ? 6.031 -3.425 -24.184 1.00 96.06 132 VAL A C 1
ATOM 1052 O O . VAL A 1 132 ? 5.178 -4.051 -23.577 1.00 96.06 132 VAL A O 1
ATOM 1055 N N . PHE A 1 133 ? 6.981 -4.031 -24.886 1.00 96.88 133 PHE A N 1
ATOM 1056 C CA . PHE A 1 133 ? 7.065 -5.485 -25.048 1.00 96.88 133 PHE A CA 1
ATOM 1057 C C . PHE A 1 133 ? 8.387 -6.023 -24.512 1.00 96.88 133 PHE A C 1
ATOM 1059 O O . PHE A 1 133 ? 9.424 -5.384 -24.655 1.00 96.88 133 PHE A O 1
ATOM 1066 N N . GLY A 1 134 ? 8.394 -7.227 -23.955 1.00 97.19 134 GLY A N 1
ATOM 1067 C CA . GLY A 1 134 ? 9.603 -8.038 -23.872 1.00 97.19 134 GLY A CA 1
ATOM 1068 C C . GLY A 1 134 ? 9.935 -8.598 -25.253 1.00 97.19 134 GLY A C 1
ATOM 1069 O O . GLY A 1 134 ? 9.040 -8.881 -26.046 1.00 97.19 134 GLY A O 1
ATOM 1070 N N . HIS A 1 135 ? 11.216 -8.795 -25.566 1.00 97.19 135 HIS A N 1
ATOM 1071 C CA . HIS A 1 135 ? 11.616 -9.282 -26.894 1.00 97.19 135 HIS A CA 1
ATOM 1072 C C . HIS A 1 135 ? 10.893 -10.581 -27.322 1.00 97.19 135 HIS A C 1
ATOM 1074 O O . HIS A 1 135 ? 10.483 -10.699 -28.476 1.00 97.19 135 HIS A O 1
ATOM 1080 N N . ARG A 1 136 ? 10.639 -11.508 -26.391 1.00 94.75 136 ARG A N 1
ATOM 1081 C CA . ARG A 1 136 ? 9.879 -12.750 -26.629 1.00 94.75 136 ARG A CA 1
ATOM 1082 C C . ARG A 1 136 ? 8.442 -12.557 -27.127 1.00 94.75 136 ARG A C 1
ATOM 1084 O O . ARG A 1 136 ? 7.871 -13.481 -27.689 1.00 94.75 136 ARG A O 1
ATOM 1091 N N . GLU A 1 137 ? 7.845 -11.384 -26.934 1.00 95.44 137 GLU A N 1
ATOM 1092 C CA . GLU A 1 137 ? 6.485 -11.086 -27.412 1.00 95.44 137 GLU A CA 1
ATOM 1093 C C . GLU A 1 137 ? 6.466 -10.624 -28.871 1.00 95.44 137 GLU A C 1
ATOM 1095 O O . GLU A 1 137 ? 5.411 -10.581 -29.500 1.00 95.44 137 GLU A O 1
ATOM 1100 N N . VAL A 1 138 ? 7.633 -10.288 -29.424 1.00 94.06 138 VAL A N 1
ATOM 1101 C CA . VAL A 1 138 ? 7.778 -9.763 -30.787 1.00 94.06 138 VAL A CA 1
ATOM 1102 C C . VAL A 1 138 ? 8.710 -10.603 -31.665 1.00 94.06 138 VAL A C 1
ATOM 1104 O O . VAL A 1 138 ? 8.955 -10.244 -32.816 1.00 94.06 138 VAL A O 1
ATOM 1107 N N . GLY A 1 139 ? 9.213 -11.728 -31.150 1.00 90.56 139 GLY A N 1
ATOM 1108 C CA . GLY A 1 139 ? 10.074 -12.661 -31.874 1.00 90.56 139 GLY A CA 1
ATOM 1109 C C . GLY A 1 139 ? 10.331 -13.960 -31.105 1.00 90.56 139 GLY A C 1
ATOM 1110 O O . GLY A 1 139 ? 10.065 -14.060 -29.911 1.00 90.56 139 GLY A O 1
ATOM 1111 N N . GLU A 1 140 ? 10.876 -14.967 -31.792 1.00 90.12 140 GLU A N 1
ATOM 1112 C CA . GLU A 1 140 ? 11.215 -16.266 -31.195 1.00 90.12 140 GLU A CA 1
ATOM 1113 C C . GLU A 1 140 ? 12.525 -16.179 -30.393 1.00 90.12 140 GLU A C 1
ATOM 1115 O O . GLU A 1 140 ? 13.624 -16.319 -30.931 1.00 90.12 140 GLU A O 1
ATOM 1120 N N . THR A 1 141 ? 12.419 -15.905 -29.093 1.00 91.81 141 THR A N 1
ATOM 1121 C CA . THR A 1 141 ? 13.568 -15.762 -28.187 1.00 91.81 141 THR A CA 1
ATOM 1122 C C . THR A 1 141 ? 13.160 -15.954 -26.727 1.00 91.81 141 THR A C 1
ATOM 1124 O O . THR A 1 141 ? 11.992 -15.817 -26.374 1.00 91.81 141 THR A O 1
ATOM 1127 N N . THR A 1 142 ? 14.127 -16.245 -25.854 1.00 88.88 142 THR A N 1
ATOM 1128 C CA . THR A 1 142 ? 13.940 -16.242 -24.394 1.00 88.88 142 THR A CA 1
ATOM 1129 C C . THR A 1 142 ? 14.202 -14.869 -23.770 1.00 88.88 142 THR A C 1
ATOM 1131 O O . THR A 1 142 ? 13.887 -14.659 -22.603 1.00 88.88 142 THR A O 1
ATOM 1134 N N . CYS A 1 143 ? 14.736 -13.904 -24.517 1.00 92.44 143 CYS A N 1
ATOM 1135 C CA . CYS A 1 143 ? 14.929 -12.528 -24.053 1.00 92.44 143 CYS A CA 1
ATOM 1136 C C . CYS A 1 143 ? 13.563 -11.883 -23.710 1.00 92.44 143 CYS A C 1
ATOM 1138 O O . CYS A 1 143 ? 12.614 -12.073 -24.471 1.00 92.44 143 CYS A O 1
ATOM 1140 N N . PRO A 1 144 ? 13.390 -11.158 -22.589 1.00 94.88 144 PRO A N 1
ATOM 1141 C CA . PRO A 1 144 ? 14.407 -10.625 -21.677 1.00 94.88 144 PRO A CA 1
ATOM 1142 C C . PRO A 1 144 ? 14.709 -11.504 -20.444 1.00 94.88 144 PRO A C 1
ATOM 1144 O O . PRO A 1 144 ? 15.160 -10.997 -19.421 1.00 94.88 144 PRO A O 1
ATOM 1147 N N . GLY A 1 145 ? 14.493 -12.819 -20.523 1.00 90.62 145 GLY A N 1
ATOM 1148 C CA . GLY A 1 145 ? 14.592 -13.735 -19.380 1.00 90.62 145 GLY A CA 1
ATOM 1149 C C . GLY A 1 145 ? 13.310 -13.757 -18.547 1.00 90.62 145 GLY A C 1
ATOM 1150 O O . GLY A 1 145 ? 12.519 -12.822 -18.604 1.00 90.62 145 GLY A O 1
ATOM 1151 N N . ASP A 1 146 ? 13.063 -14.851 -17.824 1.00 81.19 146 ASP A N 1
ATOM 1152 C CA . ASP A 1 146 ? 11.776 -15.073 -17.150 1.00 81.19 146 ASP A CA 1
ATOM 1153 C C . ASP A 1 146 ? 11.520 -14.089 -16.006 1.00 81.19 146 ASP A C 1
ATOM 1155 O O . ASP A 1 146 ? 10.385 -13.647 -15.838 1.00 81.19 146 ASP A O 1
ATOM 1159 N N . VAL A 1 147 ? 12.567 -13.695 -15.274 1.00 75.19 147 VAL A N 1
ATOM 1160 C CA . VAL A 1 147 ? 12.443 -12.764 -14.146 1.00 75.19 147 VAL A CA 1
ATOM 1161 C C . VAL A 1 147 ? 12.131 -11.360 -14.652 1.00 75.19 147 VAL A C 1
ATOM 1163 O O . VAL A 1 147 ? 11.084 -10.819 -14.318 1.00 75.19 147 VAL A O 1
ATOM 1166 N N . LEU A 1 148 ? 12.961 -10.792 -15.536 1.00 90.19 148 LEU A N 1
ATOM 1167 C CA . LEU A 1 148 ? 12.692 -9.453 -16.081 1.00 90.19 148 LEU A CA 1
ATOM 1168 C C . LEU A 1 148 ? 11.397 -9.421 -16.903 1.00 90.19 148 LEU A C 1
ATOM 1170 O O . LEU A 1 148 ? 10.691 -8.420 -16.870 1.00 90.19 148 LEU A O 1
ATOM 1174 N N . PHE A 1 149 ? 11.045 -10.504 -17.604 1.00 89.50 149 PHE A N 1
ATOM 1175 C CA . PHE A 1 149 ? 9.757 -10.585 -18.290 1.00 89.50 149 PHE A CA 1
ATOM 1176 C C . PHE A 1 149 ? 8.576 -10.504 -17.313 1.00 89.50 149 PHE A C 1
ATOM 1178 O O . PHE A 1 149 ? 7.643 -9.743 -17.560 1.00 89.50 149 PHE A O 1
ATOM 1185 N N . GLY A 1 150 ? 8.635 -11.233 -16.192 1.00 72.12 150 GLY A N 1
ATOM 1186 C CA . GLY A 1 150 ? 7.625 -11.166 -15.132 1.00 72.12 150 GLY A CA 1
ATOM 1187 C C . GLY A 1 150 ? 7.516 -9.788 -14.468 1.00 72.12 150 GLY A C 1
ATOM 1188 O O . GLY A 1 150 ? 6.446 -9.429 -13.992 1.00 72.12 150 GLY A O 1
ATOM 1189 N N . MET A 1 151 ? 8.588 -8.992 -14.502 1.00 81.56 151 MET A N 1
ATOM 1190 C CA . MET A 1 151 ? 8.644 -7.640 -13.927 1.00 81.56 151 MET A CA 1
ATOM 1191 C C . MET A 1 151 ? 8.230 -6.528 -14.904 1.00 81.56 151 MET A C 1
ATOM 1193 O O . MET A 1 151 ? 8.242 -5.352 -14.547 1.00 81.56 151 MET A O 1
ATOM 1197 N N . LEU A 1 152 ? 7.855 -6.846 -16.151 1.00 77.25 152 LEU A N 1
ATOM 1198 C CA . LEU A 1 152 ? 7.472 -5.808 -17.117 1.00 77.25 152 LEU A CA 1
ATOM 1199 C C . LEU A 1 152 ? 6.201 -5.051 -16.712 1.00 77.25 152 LEU A C 1
ATOM 1201 O O . LEU A 1 152 ? 6.092 -3.869 -17.032 1.00 77.25 152 LEU A O 1
ATOM 1205 N N . GLU A 1 153 ? 5.273 -5.696 -16.002 1.00 70.06 153 GLU A N 1
ATOM 1206 C CA . GLU A 1 153 ? 4.093 -5.027 -15.434 1.00 70.06 153 GLU A CA 1
ATOM 1207 C C . GLU A 1 153 ? 4.497 -3.984 -14.381 1.00 70.06 153 GLU A C 1
ATOM 1209 O O . GLU A 1 153 ? 4.044 -2.841 -14.435 1.00 70.06 153 GLU A O 1
ATOM 1214 N N . GLU A 1 154 ? 5.427 -4.338 -13.486 1.00 69.25 154 GLU A N 1
ATOM 1215 C CA . GLU A 1 154 ? 5.989 -3.433 -12.474 1.00 69.25 154 GLU A CA 1
ATOM 1216 C C . GLU A 1 154 ? 6.672 -2.220 -13.120 1.00 69.25 154 GLU A C 1
ATOM 1218 O O . GLU A 1 154 ? 6.392 -1.066 -12.781 1.00 69.25 154 GLU A O 1
ATOM 1223 N N . ILE A 1 155 ? 7.535 -2.472 -14.107 1.00 74.06 155 ILE A N 1
ATOM 1224 C CA . ILE A 1 155 ? 8.293 -1.434 -14.814 1.00 74.06 155 ILE A CA 1
ATOM 1225 C C . ILE A 1 155 ? 7.355 -0.477 -15.571 1.00 74.06 155 ILE A C 1
ATOM 1227 O O . ILE A 1 155 ? 7.543 0.741 -15.517 1.00 74.06 155 ILE A O 1
ATOM 1231 N N . VAL A 1 156 ? 6.331 -0.996 -16.261 1.00 71.31 156 VAL A N 1
ATOM 1232 C CA . VAL A 1 156 ? 5.314 -0.175 -16.951 1.00 71.31 156 VAL A CA 1
ATOM 1233 C C . VAL A 1 156 ? 4.510 0.646 -15.945 1.00 71.31 156 VAL A C 1
ATOM 1235 O O . VAL A 1 156 ? 4.277 1.837 -16.153 1.00 71.31 156 VAL A O 1
ATOM 1238 N N . GLY A 1 157 ? 4.165 0.040 -14.817 1.00 58.03 157 GLY A N 1
ATOM 1239 C CA . GLY A 1 157 ? 3.560 0.692 -13.671 1.00 58.03 157 GLY A CA 1
ATOM 1240 C C . GLY A 1 157 ? 4.302 1.918 -13.158 1.00 58.03 157 GLY A C 1
ATOM 1241 O O . GLY A 1 157 ? 3.750 3.020 -13.070 1.00 58.03 157 GLY A O 1
ATOM 1242 N N . LYS A 1 158 ? 5.587 1.732 -12.857 1.00 69.06 158 LYS A N 1
ATOM 1243 C CA . LYS A 1 158 ? 6.490 2.814 -12.450 1.00 69.06 158 LYS A CA 1
ATOM 1244 C C . LYS A 1 158 ? 6.618 3.873 -13.549 1.00 69.06 158 LYS A C 1
ATOM 1246 O O . LYS A 1 158 ? 6.647 5.064 -13.248 1.00 69.06 158 LYS A O 1
ATOM 1251 N N . ALA A 1 159 ? 6.612 3.487 -14.827 1.00 73.19 159 ALA A N 1
ATOM 1252 C CA . ALA A 1 159 ? 6.662 4.441 -15.936 1.00 73.19 159 ALA A CA 1
ATOM 1253 C C . ALA A 1 159 ? 5.408 5.336 -16.007 1.00 73.19 159 ALA A C 1
ATOM 1255 O O . ALA A 1 159 ? 5.518 6.542 -16.245 1.00 73.19 159 ALA A O 1
ATOM 1256 N N . ILE A 1 160 ? 4.216 4.789 -15.736 1.00 69.56 160 ILE A N 1
ATOM 1257 C CA . ILE A 1 160 ? 2.983 5.584 -15.609 1.00 69.56 160 ILE A CA 1
ATOM 1258 C C . ILE A 1 160 ? 3.143 6.605 -14.480 1.00 69.56 160 ILE A C 1
ATOM 1260 O O . ILE A 1 160 ? 2.838 7.782 -14.679 1.00 69.56 160 ILE A O 1
ATOM 1264 N N . TRP A 1 161 ? 3.669 6.187 -13.327 1.00 72.75 161 TRP A N 1
ATOM 1265 C CA . TRP A 1 161 ? 3.912 7.085 -12.198 1.00 72.75 161 TRP A CA 1
ATOM 1266 C C . TRP A 1 161 ? 4.859 8.235 -12.569 1.00 72.75 161 TRP A C 1
ATOM 1268 O O . TRP A 1 161 ? 4.499 9.405 -12.411 1.00 72.75 161 TRP A O 1
ATOM 1278 N N . TYR A 1 162 ? 6.013 7.923 -13.167 1.00 76.25 162 TYR A N 1
ATOM 1279 C CA . TYR A 1 162 ? 6.977 8.929 -13.619 1.00 76.25 162 TYR A CA 1
ATOM 1280 C C . TYR A 1 162 ? 6.388 9.897 -14.653 1.00 76.25 162 TYR A C 1
ATOM 1282 O O . TYR A 1 162 ? 6.690 11.089 -14.603 1.00 76.25 162 TYR A O 1
ATOM 1290 N N . SER A 1 163 ? 5.501 9.432 -15.542 1.00 78.12 163 SER A N 1
ATOM 1291 C CA . SER A 1 163 ? 4.824 10.293 -16.522 1.00 78.12 163 SER A CA 1
ATOM 1292 C C . SER A 1 163 ? 3.915 11.355 -15.900 1.00 78.12 163 SER A C 1
ATOM 1294 O O . SER A 1 163 ? 3.697 12.421 -16.482 1.00 78.12 163 SER A O 1
ATOM 1296 N N . GLN A 1 164 ? 3.420 11.091 -14.690 1.00 72.75 164 GLN A N 1
ATOM 1297 C CA . GLN A 1 164 ? 2.505 11.965 -13.955 1.00 72.75 164 GLN A CA 1
ATOM 1298 C C . GLN A 1 164 ? 3.237 12.895 -12.973 1.00 72.75 164 GLN A C 1
ATOM 1300 O O . GLN A 1 164 ? 2.657 13.880 -12.500 1.00 72.75 164 GLN A O 1
ATOM 1305 N N . GLU A 1 165 ? 4.509 12.618 -12.680 1.00 61.50 165 GLU A N 1
ATOM 1306 C CA . GLU A 1 165 ? 5.321 13.390 -11.745 1.00 61.50 165 GLU A CA 1
ATOM 1307 C C . GLU A 1 165 ? 5.665 14.784 -12.316 1.00 61.50 165 GLU A C 1
ATOM 1309 O O . GLU A 1 165 ? 6.217 14.944 -13.413 1.00 61.50 165 GLU A O 1
ATOM 1314 N N . LYS A 1 166 ? 5.334 15.843 -11.563 1.00 47.94 166 LYS A N 1
ATOM 1315 C CA . LYS A 1 166 ? 5.725 17.227 -11.881 1.00 47.94 166 LYS A CA 1
ATOM 1316 C C . LYS A 1 166 ? 7.077 17.529 -11.230 1.00 47.94 166 LYS A C 1
ATOM 1318 O O . LYS A 1 166 ? 7.237 17.292 -10.039 1.00 47.94 16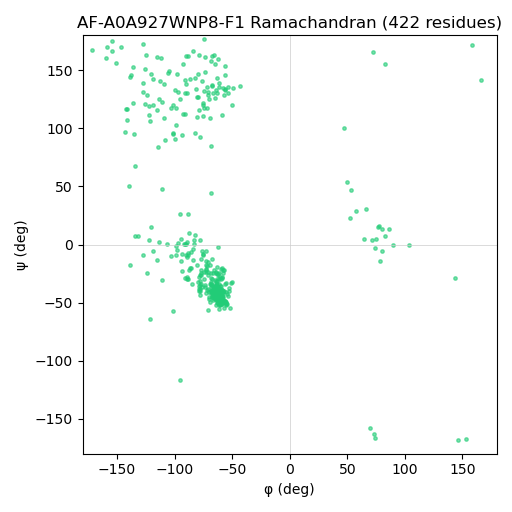6 LYS A O 1
ATOM 1323 N N . ASP A 1 167 ? 8.020 18.073 -12.004 1.00 48.19 167 ASP A N 1
ATOM 1324 C CA . ASP A 1 167 ? 9.391 18.364 -11.560 1.00 48.19 167 ASP A CA 1
ATOM 1325 C C . ASP A 1 167 ? 9.426 19.148 -10.240 1.00 48.19 167 ASP A C 1
ATOM 1327 O O . ASP A 1 167 ? 8.930 20.274 -10.166 1.00 48.19 167 ASP A O 1
ATOM 1331 N N . SER A 1 168 ? 10.045 18.577 -9.202 1.00 40.25 168 SER A N 1
ATOM 1332 C CA . SER A 1 168 ? 10.311 19.272 -7.940 1.00 40.25 168 SER A CA 1
ATOM 1333 C C . SER A 1 168 ? 11.739 19.003 -7.456 1.00 40.25 168 SER A C 1
ATOM 1335 O O . SER A 1 168 ? 12.038 18.036 -6.767 1.00 40.25 168 SER A O 1
ATOM 1337 N N . ASN A 1 169 ? 12.644 19.919 -7.805 1.00 41.47 169 ASN A N 1
ATOM 1338 C CA . ASN A 1 169 ? 14.038 19.989 -7.342 1.00 41.47 169 ASN A CA 1
ATOM 1339 C C . ASN A 1 169 ? 14.170 20.349 -5.836 1.00 41.47 169 ASN A C 1
ATOM 1341 O O . ASN A 1 169 ? 14.982 21.191 -5.466 1.00 41.47 169 ASN A O 1
ATOM 1345 N N . ALA A 1 170 ? 13.365 19.755 -4.948 1.00 39.44 170 ALA A N 1
ATOM 1346 C CA . ALA A 1 170 ? 13.293 20.131 -3.527 1.00 39.44 170 ALA A CA 1
ATOM 1347 C C . ALA A 1 170 ? 13.685 19.018 -2.529 1.00 39.44 170 ALA A C 1
ATOM 1349 O O . ALA A 1 170 ? 13.762 19.288 -1.333 1.00 39.44 170 ALA A O 1
ATOM 1350 N N . SER A 1 171 ? 13.942 17.784 -2.975 1.00 38.56 171 SER A N 1
ATOM 1351 C CA . SER A 1 171 ? 14.068 16.614 -2.083 1.00 38.56 171 SER A CA 1
ATOM 1352 C C . SER A 1 171 ? 15.492 16.276 -1.619 1.00 38.56 171 SER A C 1
ATOM 1354 O O . SER A 1 171 ? 15.659 15.687 -0.557 1.00 38.56 171 SER A O 1
ATOM 1356 N N . VAL A 1 172 ? 16.537 16.695 -2.337 1.00 42.88 172 VAL A N 1
ATOM 1357 C CA . VAL A 1 172 ? 17.919 16.229 -2.079 1.00 42.88 172 VAL A CA 1
ATOM 1358 C C . VAL A 1 172 ? 18.541 16.822 -0.801 1.00 42.88 172 VAL A C 1
ATOM 1360 O O . VAL A 1 172 ? 19.451 16.239 -0.221 1.00 42.88 172 VAL A O 1
ATOM 1363 N N . ALA A 1 173 ? 18.038 17.959 -0.311 1.00 39.38 173 ALA A N 1
ATOM 1364 C CA . ALA A 1 173 ? 18.565 18.601 0.897 1.00 39.38 173 ALA A CA 1
ATOM 1365 C C . ALA A 1 173 ? 18.050 17.983 2.213 1.00 39.38 173 ALA A C 1
ATOM 1367 O O . ALA A 1 173 ? 18.665 18.200 3.250 1.00 39.38 173 ALA A O 1
ATOM 1368 N N . LYS A 1 174 ? 16.949 17.217 2.178 1.00 36.19 174 LYS A N 1
ATOM 1369 C CA . LYS A 1 174 ? 16.299 16.656 3.378 1.00 36.19 174 LYS A CA 1
ATOM 1370 C C . LYS A 1 174 ? 16.845 15.286 3.794 1.00 36.19 174 LYS A C 1
ATOM 1372 O O . LYS A 1 174 ? 16.840 14.967 4.973 1.00 36.19 174 LYS A O 1
ATOM 1377 N N . GLU A 1 175 ? 17.357 14.514 2.839 1.00 33.78 175 GLU A N 1
ATOM 1378 C CA . GLU A 1 175 ? 17.810 13.131 3.055 1.00 33.78 175 GLU A CA 1
ATOM 1379 C C . GLU A 1 175 ? 19.064 13.043 3.940 1.00 33.78 175 GLU A C 1
ATOM 1381 O O . GLU A 1 175 ? 19.241 12.114 4.719 1.00 33.78 175 GLU A O 1
ATOM 1386 N N . LYS A 1 176 ? 19.942 14.046 3.863 1.00 37.28 176 LYS A N 1
ATOM 1387 C CA . LYS A 1 176 ? 21.236 14.016 4.556 1.00 37.28 176 LYS A CA 1
ATOM 1388 C C . LYS A 1 176 ? 21.141 14.331 6.055 1.00 37.28 176 LYS A C 1
ATOM 1390 O O . LYS A 1 176 ? 21.985 13.881 6.814 1.00 37.28 176 LYS A O 1
ATOM 1395 N N . GLU A 1 177 ? 20.116 15.077 6.461 1.00 41.22 177 GLU A N 1
ATOM 1396 C CA . GLU A 1 177 ? 19.835 15.418 7.865 1.00 41.22 177 GLU A CA 1
ATOM 1397 C C . GLU A 1 177 ? 19.161 14.234 8.592 1.00 41.22 177 GLU A C 1
ATOM 1399 O O . GLU A 1 177 ? 19.375 14.017 9.776 1.00 41.22 177 GLU A O 1
ATOM 1404 N N . TRP A 1 178 ? 18.429 13.394 7.850 1.00 35.56 178 TRP A N 1
ATOM 1405 C CA . TRP A 1 178 ? 17.653 12.264 8.374 1.00 35.56 178 TRP A CA 1
ATOM 1406 C C . TRP A 1 178 ? 18.502 11.021 8.697 1.00 35.56 178 TRP A C 1
ATOM 1408 O O . TRP A 1 178 ? 18.255 10.321 9.679 1.00 35.56 178 TRP A O 1
ATOM 1418 N N . GLN A 1 179 ? 19.544 10.761 7.901 1.00 38.53 179 GLN A N 1
ATOM 1419 C CA . GLN A 1 179 ? 20.434 9.605 8.088 1.00 38.53 179 GLN A CA 1
ATOM 1420 C C . GLN A 1 179 ? 21.342 9.740 9.325 1.00 38.53 179 GLN A C 1
ATOM 1422 O O . GLN A 1 179 ? 21.752 8.736 9.910 1.00 38.53 179 GLN A O 1
ATOM 1427 N N . GLU A 1 180 ? 21.643 10.971 9.748 1.00 47.94 180 GLU A N 1
ATOM 1428 C CA . GLU A 1 180 ? 22.439 11.240 10.953 1.00 47.94 180 GLU A CA 1
ATOM 1429 C C . GLU A 1 180 ? 21.601 11.073 12.239 1.00 47.94 180 GLU A C 1
ATOM 1431 O O . GLU A 1 180 ? 22.122 10.580 13.242 1.00 47.94 180 GLU A O 1
ATOM 1436 N N . ASP A 1 181 ? 20.294 11.357 12.182 1.00 46.38 181 ASP A N 1
ATOM 1437 C CA . ASP A 1 181 ? 19.348 11.152 13.290 1.00 46.38 181 ASP A CA 1
ATOM 1438 C C . ASP A 1 181 ? 18.964 9.666 13.479 1.00 46.38 181 ASP A C 1
ATOM 1440 O O . ASP A 1 181 ? 18.867 9.182 14.611 1.00 46.38 181 ASP A O 1
ATOM 1444 N N . LEU A 1 182 ? 18.822 8.897 12.390 1.00 40.69 182 LEU A N 1
ATOM 1445 C CA . LEU A 1 182 ? 18.514 7.457 12.436 1.00 40.69 182 LEU A CA 1
ATOM 1446 C C . LEU A 1 182 ? 19.618 6.621 13.102 1.00 40.69 182 LEU A C 1
ATOM 1448 O O . LEU A 1 182 ? 19.334 5.699 13.870 1.00 40.69 182 LEU A O 1
ATOM 1452 N N . ALA A 1 183 ? 20.888 6.962 12.867 1.00 44.12 183 ALA A N 1
ATOM 1453 C CA . ALA A 1 183 ? 22.022 6.247 13.454 1.00 44.12 183 ALA A CA 1
ATOM 1454 C C . ALA A 1 183 ? 22.110 6.403 14.987 1.00 44.12 183 ALA A C 1
ATOM 1456 O O . ALA A 1 183 ? 22.659 5.526 15.660 1.00 44.12 183 ALA A O 1
ATOM 1457 N N . ALA A 1 184 ? 21.554 7.485 15.545 1.00 43.41 184 ALA A N 1
ATOM 1458 C CA . ALA A 1 184 ? 21.488 7.724 16.987 1.00 43.41 184 ALA A CA 1
ATOM 1459 C C . ALA A 1 184 ? 20.345 6.943 17.663 1.00 43.41 184 ALA A C 1
ATOM 1461 O O . ALA A 1 184 ? 20.492 6.494 18.798 1.00 43.41 184 ALA A O 1
ATOM 1462 N N . ILE A 1 185 ? 19.235 6.729 16.950 1.00 40.81 185 ILE A N 1
ATOM 1463 C CA . ILE A 1 185 ? 18.050 6.012 17.448 1.00 40.81 185 ILE A CA 1
ATOM 1464 C C . ILE A 1 185 ? 18.277 4.489 17.445 1.00 40.81 185 ILE A C 1
ATOM 1466 O O . ILE A 1 185 ? 17.835 3.783 18.353 1.00 40.81 185 ILE A O 1
ATOM 1470 N N . GLN A 1 186 ? 19.041 3.969 16.478 1.00 34.09 186 GLN A N 1
ATOM 1471 C CA . GLN A 1 186 ? 19.287 2.529 16.325 1.00 34.09 186 GLN A CA 1
ATOM 1472 C C . GLN A 1 186 ? 20.133 1.896 17.456 1.00 34.09 186 GLN A C 1
ATOM 1474 O O . GLN A 1 186 ? 20.204 0.670 17.544 1.00 34.09 186 GLN A O 1
ATOM 1479 N N . GLN A 1 187 ? 20.785 2.688 18.320 1.00 37.00 187 GLN A N 1
ATOM 1480 C CA . GLN A 1 187 ? 21.625 2.173 19.414 1.00 37.00 187 GLN A CA 1
ATOM 1481 C C . GLN A 1 187 ? 20.887 1.911 20.741 1.00 37.00 187 GLN A C 1
ATOM 1483 O O . GLN A 1 187 ? 21.468 1.257 21.608 1.00 37.00 187 GLN A O 1
ATOM 1488 N N . GLU A 1 188 ? 19.629 2.339 20.912 1.00 38.06 188 GLU A N 1
ATOM 1489 C CA . GLU A 1 188 ? 18.883 2.162 22.179 1.00 38.06 188 GLU A CA 1
ATOM 1490 C C . GLU A 1 188 ? 17.830 1.036 22.167 1.00 38.06 188 GLU A C 1
ATOM 1492 O O . GLU A 1 188 ? 17.338 0.652 23.227 1.00 38.06 188 GLU A O 1
ATOM 1497 N N . ILE A 1 189 ? 17.511 0.444 21.012 1.00 33.97 189 ILE A N 1
ATOM 1498 C CA . ILE A 1 189 ? 16.396 -0.510 20.878 1.00 33.97 189 ILE A CA 1
ATOM 1499 C C . ILE A 1 189 ? 16.937 -1.898 20.529 1.00 33.97 189 ILE A C 1
ATOM 1501 O O . ILE A 1 189 ? 17.021 -2.283 19.366 1.00 33.97 189 ILE A O 1
ATOM 1505 N N . ASN A 1 190 ? 17.345 -2.666 21.538 1.00 33.81 190 ASN A N 1
ATOM 1506 C CA . ASN A 1 190 ? 17.683 -4.076 21.351 1.00 33.81 190 ASN A CA 1
ATOM 1507 C C . ASN A 1 190 ? 17.237 -4.890 22.580 1.00 33.81 190 ASN A C 1
ATOM 1509 O O . ASN A 1 190 ? 17.943 -4.894 23.588 1.00 33.81 190 ASN A O 1
ATOM 1513 N N . VAL A 1 191 ? 16.050 -5.521 22.498 1.00 33.00 191 VAL A N 1
ATOM 1514 C CA . VAL A 1 191 ? 15.663 -6.899 22.925 1.00 33.00 191 VAL A CA 1
ATOM 1515 C C . VAL A 1 191 ? 14.109 -7.028 22.942 1.00 33.00 191 VAL A C 1
ATOM 1517 O O . VAL A 1 191 ? 13.452 -6.068 23.336 1.00 33.00 191 VAL A O 1
ATOM 1520 N N . PRO A 1 192 ? 13.508 -8.175 22.531 1.00 41.03 192 PRO A N 1
ATOM 1521 C CA . PRO A 1 192 ? 12.143 -8.255 21.980 1.00 41.03 192 PRO A CA 1
ATOM 1522 C C . PRO A 1 192 ? 11.099 -8.981 22.861 1.00 41.03 192 PRO A C 1
ATOM 1524 O O . PRO A 1 192 ? 11.455 -9.862 23.644 1.00 41.03 192 PRO A O 1
ATOM 1527 N N . GLU A 1 193 ? 9.802 -8.732 22.615 1.00 34.91 193 GLU A N 1
ATOM 1528 C CA . GLU A 1 193 ? 8.717 -9.686 22.916 1.00 34.91 193 GLU A CA 1
ATOM 1529 C C . GLU A 1 193 ? 7.632 -9.661 21.815 1.00 34.91 193 GLU A C 1
ATOM 1531 O O . GLU A 1 193 ? 7.005 -8.646 21.517 1.00 34.91 193 GLU A O 1
ATOM 1536 N N . SER A 1 194 ? 7.474 -10.802 21.142 1.00 41.50 194 SER A N 1
ATOM 1537 C CA . SER A 1 194 ? 6.719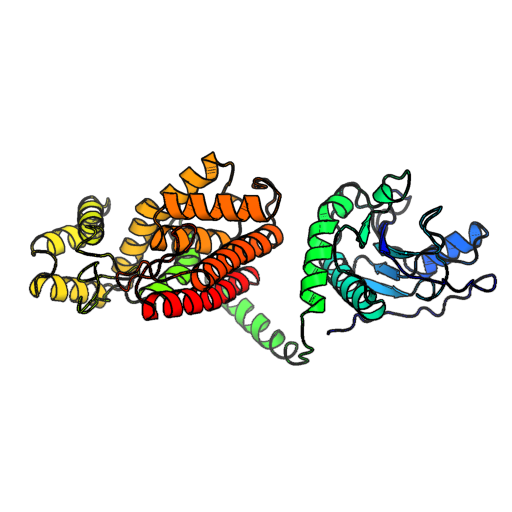 -10.979 19.901 1.00 41.50 194 SER A CA 1
ATOM 1538 C C . SER A 1 194 ? 5.202 -10.960 20.120 1.00 41.50 194 SER A C 1
ATOM 1540 O O . SER A 1 194 ? 4.664 -11.864 20.761 1.00 41.50 194 SER A O 1
ATOM 1542 N N . GLY A 1 195 ? 4.512 -9.989 19.519 1.00 45.09 195 GLY A N 1
ATOM 1543 C CA . GLY A 1 195 ? 3.055 -10.016 19.319 1.00 45.09 195 GLY A CA 1
ATOM 1544 C C . GLY A 1 195 ? 2.355 -8.662 19.459 1.00 45.09 195 GLY A C 1
ATOM 1545 O O . GLY A 1 195 ? 1.343 -8.433 18.800 1.00 45.09 195 GLY A O 1
ATOM 1546 N N . THR A 1 196 ? 2.895 -7.750 20.269 1.00 45.84 196 THR A N 1
ATOM 1547 C CA . THR A 1 196 ? 2.324 -6.410 20.511 1.00 45.84 196 THR A CA 1
ATOM 1548 C C . THR A 1 196 ? 2.848 -5.344 19.550 1.00 45.84 196 THR A C 1
ATOM 1550 O O . THR A 1 196 ? 2.110 -4.428 19.200 1.00 45.84 196 THR A O 1
ATOM 1553 N N . GLU A 1 197 ? 4.077 -5.487 19.048 1.00 48.47 197 GLU A N 1
ATOM 1554 C CA . GLU A 1 197 ? 4.679 -4.523 18.110 1.00 48.47 197 GLU A CA 1
ATOM 1555 C C . GLU A 1 197 ? 3.997 -4.505 16.727 1.00 48.47 197 GLU A C 1
ATOM 1557 O O . GLU A 1 197 ? 4.033 -3.488 16.038 1.00 48.47 197 GLU A O 1
ATOM 1562 N N . ASP A 1 198 ? 3.333 -5.594 16.322 1.00 63.12 198 ASP A N 1
ATOM 1563 C CA . ASP A 1 198 ? 2.704 -5.694 14.998 1.00 63.12 198 ASP A CA 1
ATOM 1564 C C . ASP A 1 198 ? 1.430 -4.850 14.870 1.00 63.12 198 ASP A C 1
ATOM 1566 O O . ASP A 1 198 ? 1.164 -4.304 13.800 1.00 63.12 198 ASP A O 1
ATOM 1570 N N . ILE A 1 199 ? 0.630 -4.722 15.940 1.00 73.81 199 ILE A N 1
ATOM 1571 C CA . ILE A 1 199 ? -0.640 -3.985 15.862 1.00 73.81 199 ILE A CA 1
ATOM 1572 C C . ILE A 1 199 ? -0.437 -2.475 15.925 1.00 73.81 199 ILE A C 1
ATOM 1574 O O . ILE A 1 199 ? -1.103 -1.750 15.192 1.00 73.81 199 ILE A O 1
ATOM 1578 N N . GLU A 1 200 ? 0.496 -1.988 16.747 1.00 73.12 200 GLU A N 1
ATOM 1579 C CA . GLU A 1 200 ? 0.749 -0.549 16.877 1.00 73.12 200 GLU A CA 1
ATOM 1580 C C . GLU A 1 200 ? 1.212 0.068 15.552 1.00 73.12 200 GLU A C 1
ATOM 1582 O O . GLU A 1 200 ? 0.738 1.147 15.182 1.00 73.12 200 GLU A O 1
ATOM 1587 N N . ARG A 1 201 ? 2.050 -0.654 14.793 1.00 75.56 201 ARG A N 1
ATOM 1588 C CA . ARG A 1 201 ? 2.499 -0.238 13.456 1.00 75.56 201 ARG A CA 1
ATOM 1589 C C . ARG A 1 201 ? 1.329 -0.062 12.486 1.00 75.56 201 ARG A C 1
ATOM 1591 O O . ARG A 1 201 ? 1.209 0.980 11.845 1.00 75.56 201 ARG A O 1
ATOM 1598 N N . ILE A 1 202 ? 0.420 -1.034 12.422 1.00 81.50 202 ILE A N 1
ATOM 1599 C CA . ILE A 1 202 ? -0.665 -1.037 11.424 1.00 81.50 202 ILE A CA 1
ATOM 1600 C C . ILE A 1 202 ? -1.910 -0.247 11.872 1.00 81.50 202 ILE A C 1
ATOM 1602 O O . ILE A 1 202 ? -2.713 0.178 11.039 1.00 81.50 202 ILE A O 1
ATOM 1606 N N . ALA A 1 203 ? -2.086 -0.013 13.177 1.00 83.75 203 ALA A N 1
ATOM 1607 C CA . ALA A 1 203 ? -3.237 0.694 13.744 1.00 83.75 203 ALA A CA 1
ATOM 1608 C C . ALA A 1 203 ? -3.207 2.208 13.517 1.00 83.75 203 ALA A C 1
ATOM 1610 O O . ALA A 1 203 ? -4.268 2.838 13.506 1.00 83.75 203 ALA A O 1
ATOM 1611 N N . THR A 1 204 ? -2.027 2.794 13.303 1.00 81.81 204 THR A N 1
ATOM 1612 C CA . THR A 1 204 ? -1.842 4.249 13.166 1.00 81.81 204 THR A CA 1
ATOM 1613 C C . THR A 1 204 ? -2.743 4.858 12.091 1.00 81.81 204 THR A C 1
ATOM 1615 O O . THR A 1 204 ? -3.385 5.884 12.337 1.00 81.81 204 THR A O 1
ATOM 1618 N N . LEU A 1 205 ? -2.869 4.193 10.936 1.00 82.38 205 LEU A N 1
ATOM 1619 C CA . LEU A 1 205 ? -3.741 4.642 9.851 1.00 82.38 205 LEU A CA 1
ATOM 1620 C C . LEU A 1 205 ? -5.209 4.676 10.300 1.00 82.38 205 LEU A C 1
ATOM 1622 O O . LEU A 1 205 ? -5.860 5.710 10.197 1.00 82.38 205 LEU A O 1
ATOM 1626 N N . ALA A 1 206 ? -5.719 3.576 10.859 1.00 81.94 206 ALA A N 1
ATOM 1627 C CA . ALA A 1 206 ? -7.109 3.490 11.299 1.00 81.94 206 ALA A CA 1
ATOM 1628 C C . ALA A 1 206 ? -7.421 4.509 12.413 1.00 81.94 206 ALA A C 1
ATOM 1630 O O . ALA A 1 206 ? -8.383 5.267 12.300 1.00 81.94 206 ALA A O 1
ATOM 1631 N N . ARG A 1 207 ? -6.568 4.617 13.442 1.00 82.56 207 ARG A N 1
ATOM 1632 C CA . ARG A 1 207 ? -6.759 5.556 14.565 1.00 82.56 207 ARG A CA 1
ATOM 1633 C C . ARG A 1 207 ? -6.864 7.013 14.103 1.00 82.56 207 ARG A C 1
ATOM 1635 O O . ARG A 1 207 ? -7.699 7.758 14.622 1.00 82.56 207 ARG A O 1
ATOM 1642 N N . LYS A 1 208 ? -6.043 7.423 13.122 1.00 83.00 208 LYS A N 1
ATOM 1643 C CA . LYS A 1 208 ? -6.040 8.789 12.564 1.00 83.00 208 LYS A CA 1
ATOM 1644 C C . LYS A 1 208 ? -7.414 9.188 12.024 1.00 83.00 208 LYS A C 1
ATOM 1646 O O . LYS A 1 208 ? -7.835 10.326 12.214 1.00 83.00 208 LYS A O 1
ATOM 1651 N N . TYR A 1 209 ? -8.108 8.257 11.374 1.00 82.31 209 TYR A N 1
ATOM 1652 C CA . TYR A 1 209 ? -9.383 8.522 10.708 1.00 82.31 209 TYR A CA 1
ATOM 1653 C C . TYR A 1 209 ? -10.627 8.234 11.557 1.00 82.31 209 TYR A C 1
ATOM 1655 O O . TYR A 1 209 ? -11.719 8.609 11.130 1.00 82.31 209 TYR A O 1
ATOM 1663 N N . GLU A 1 210 ? -10.474 7.622 12.736 1.00 81.75 210 GLU A N 1
ATOM 1664 C CA . GLU A 1 210 ? -11.583 7.342 13.658 1.00 81.75 210 GLU A CA 1
ATOM 1665 C C . GLU A 1 210 ? -11.661 8.339 14.826 1.00 81.75 210 GLU A C 1
ATOM 1667 O O . GLU A 1 210 ? -12.681 9.008 14.990 1.00 81.75 210 GLU A O 1
ATOM 1672 N N . SER A 1 211 ? -10.599 8.493 15.628 1.00 76.12 211 SER A N 1
ATOM 1673 C CA . SER A 1 211 ? -10.610 9.397 16.798 1.00 76.12 211 SER A CA 1
ATOM 1674 C C . SER A 1 211 ? -9.403 10.330 16.896 1.00 76.12 211 SER A C 1
ATOM 1676 O O . SER A 1 211 ? -9.234 11.018 17.903 1.00 76.12 211 SER A O 1
ATOM 1678 N N . ASN A 1 212 ? -8.547 10.354 15.869 1.00 78.81 212 ASN A N 1
ATOM 1679 C CA . ASN A 1 212 ? -7.253 11.038 15.904 1.00 78.81 212 ASN A CA 1
ATOM 1680 C C . ASN A 1 212 ? -6.343 10.538 17.052 1.00 78.81 212 ASN A C 1
ATOM 1682 O O . ASN A 1 212 ? -5.509 11.284 17.561 1.00 78.81 212 ASN A O 1
ATOM 1686 N N . GLY A 1 213 ? -6.505 9.271 17.457 1.00 80.44 213 GLY A N 1
ATOM 1687 C CA . GLY A 1 213 ? -5.634 8.600 18.427 1.00 80.44 213 GLY A CA 1
ATOM 1688 C C . GLY A 1 213 ? -5.985 8.797 19.904 1.00 80.44 213 GLY A C 1
ATOM 1689 O O . GLY A 1 213 ? -5.163 8.459 20.750 1.00 80.44 213 GLY A O 1
ATOM 1690 N N . ASP A 1 214 ? -7.172 9.312 20.238 1.00 86.69 214 ASP A N 1
ATOM 1691 C CA . ASP A 1 214 ? -7.607 9.464 21.633 1.00 86.69 214 ASP A CA 1
ATOM 1692 C C . ASP A 1 214 ? -8.386 8.219 22.129 1.00 86.69 214 ASP A C 1
ATOM 1694 O O . ASP A 1 214 ? -9.500 7.966 21.651 1.00 86.69 214 ASP A O 1
ATOM 1698 N N . PRO A 1 215 ? -7.842 7.428 23.081 1.00 88.88 215 PRO A N 1
ATOM 1699 C CA . PRO A 1 215 ? -8.529 6.269 23.659 1.00 88.88 215 PRO A CA 1
ATOM 1700 C C . PRO A 1 215 ? -9.668 6.650 24.615 1.00 88.88 215 PRO A C 1
ATOM 1702 O O . PRO A 1 215 ? -10.538 5.817 24.886 1.00 88.88 215 PRO A O 1
ATOM 1705 N N . ALA A 1 216 ? -9.699 7.893 25.101 1.00 91.44 216 ALA A N 1
ATOM 1706 C CA . ALA A 1 216 ? -10.748 8.443 25.954 1.00 91.44 216 ALA A CA 1
ATOM 1707 C C . ALA A 1 216 ? -11.861 9.147 25.156 1.00 91.44 216 ALA A C 1
ATOM 1709 O O . ALA A 1 216 ? -12.813 9.649 25.759 1.00 91.44 216 ALA A O 1
ATOM 1710 N N . ALA A 1 217 ? -11.767 9.183 23.821 1.00 91.62 217 ALA A N 1
ATOM 1711 C CA . ALA A 1 217 ? -12.722 9.880 22.969 1.00 91.62 217 ALA A CA 1
ATOM 1712 C C . ALA A 1 217 ? -14.157 9.383 23.199 1.00 91.62 217 ALA A C 1
ATOM 1714 O O . ALA A 1 217 ? -14.420 8.181 23.197 1.00 91.62 217 ALA A O 1
ATOM 1715 N N . VAL A 1 218 ? -15.099 10.315 23.347 1.00 89.88 218 VAL A N 1
ATOM 1716 C CA . VAL A 1 218 ? -16.536 10.024 23.437 1.00 89.88 218 VAL A CA 1
ATOM 1717 C C . VAL A 1 218 ? -17.285 11.019 22.561 1.00 89.88 218 VAL A C 1
ATOM 1719 O O . VAL A 1 218 ? -17.163 12.230 22.763 1.00 89.88 218 VAL A O 1
ATOM 1722 N N . SER A 1 219 ? -18.052 10.524 21.590 1.00 85.25 219 SER A N 1
ATOM 1723 C CA . SER A 1 219 ? -18.874 11.383 20.733 1.00 85.25 219 SER A CA 1
ATOM 1724 C C . SER A 1 219 ? -20.105 11.917 21.481 1.00 85.25 219 SER A C 1
ATOM 1726 O O . SER A 1 219 ? -20.517 11.390 22.511 1.00 85.25 219 SER A O 1
ATOM 1728 N N . SER A 1 220 ? -20.724 12.989 20.983 1.00 71.06 220 SER A N 1
ATOM 1729 C CA . SER A 1 220 ? -21.931 13.556 21.607 1.00 71.06 220 SER A CA 1
ATOM 1730 C C . SER A 1 220 ? -23.209 12.756 21.316 1.00 71.06 220 SER A C 1
ATOM 1732 O O . SER A 1 220 ? -24.242 13.026 21.925 1.00 71.06 220 SER A O 1
ATOM 1734 N N . GLY A 1 221 ? -23.170 11.815 20.361 1.00 60.62 221 GLY A N 1
ATOM 1735 C CA . GLY A 1 221 ? -24.328 11.039 19.895 1.00 60.62 221 GLY A CA 1
ATOM 1736 C C . GLY A 1 221 ? -25.427 11.859 19.195 1.00 60.62 221 GLY A C 1
ATOM 1737 O O . GLY A 1 221 ? -26.481 11.316 18.863 1.00 60.62 221 GLY A O 1
ATOM 1738 N N . ALA A 1 222 ? -25.226 13.164 18.973 1.00 51.81 222 ALA A N 1
ATOM 1739 C CA . ALA A 1 222 ? -26.245 14.059 18.431 1.00 51.81 222 ALA A CA 1
ATOM 1740 C C . ALA A 1 222 ? -26.330 13.965 16.896 1.00 51.81 222 ALA A C 1
ATOM 1742 O O . ALA A 1 222 ? -25.607 14.657 16.185 1.00 51.81 222 ALA A O 1
ATOM 1743 N N . GLY A 1 223 ? -27.266 13.151 16.397 1.00 51.56 223 GLY A N 1
ATOM 1744 C CA . GLY A 1 223 ? -27.589 13.042 14.966 1.00 51.56 223 GLY A CA 1
ATOM 1745 C C . GLY A 1 223 ? -27.043 11.797 14.259 1.00 51.56 223 GLY A C 1
ATOM 1746 O O . GLY A 1 223 ? -27.345 11.607 13.082 1.00 51.56 223 GLY A O 1
ATOM 1747 N N . ASP A 1 224 ? -26.321 10.928 14.970 1.00 53.66 224 ASP A N 1
ATOM 1748 C CA . ASP A 1 224 ? -25.744 9.704 14.412 1.00 53.66 224 ASP A CA 1
ATOM 1749 C C . ASP A 1 224 ? -26.637 8.485 14.680 1.00 53.66 224 ASP A C 1
ATOM 1751 O O . ASP A 1 224 ? -27.040 8.212 15.812 1.00 53.66 224 ASP A O 1
ATOM 1755 N N . LEU A 1 225 ? -26.902 7.690 13.637 1.00 52.62 225 LEU A N 1
ATOM 1756 C CA . LEU A 1 225 ? -27.691 6.450 13.732 1.00 52.62 225 LEU A CA 1
ATOM 1757 C C . LEU A 1 225 ? -27.082 5.434 14.730 1.00 52.62 225 LEU A C 1
ATOM 1759 O O . LEU A 1 225 ? -27.796 4.603 15.294 1.00 52.62 225 LEU A O 1
ATOM 1763 N N . GLY A 1 226 ? -25.769 5.526 14.979 1.00 55.38 226 GLY A N 1
ATOM 1764 C CA . GLY A 1 226 ? -24.992 4.653 15.864 1.00 55.38 226 GLY A CA 1
ATOM 1765 C C . GLY A 1 226 ? -25.006 5.014 17.359 1.00 55.38 226 GLY A C 1
ATOM 1766 O O . GLY A 1 226 ? -24.449 4.255 18.155 1.00 55.38 226 GLY A O 1
ATOM 1767 N N . GLY A 1 227 ? -25.639 6.117 17.768 1.00 75.56 227 GLY A N 1
ATOM 1768 C CA . GLY A 1 227 ? -25.614 6.567 19.167 1.00 75.56 227 GLY A CA 1
ATOM 1769 C C . GLY A 1 227 ? -24.235 7.086 19.594 1.00 75.56 227 GLY A C 1
ATOM 1770 O O . GLY A 1 227 ? -23.428 7.490 18.757 1.00 75.56 227 GLY A O 1
ATOM 1771 N N . ILE A 1 228 ? -23.952 7.092 20.900 1.00 85.44 228 ILE A N 1
ATOM 1772 C CA . ILE A 1 228 ? -22.637 7.507 21.417 1.00 85.44 228 ILE A CA 1
ATOM 1773 C C . ILE A 1 228 ? -21.575 6.487 20.989 1.00 85.44 228 ILE A C 1
ATOM 1775 O O . ILE A 1 228 ? -21.820 5.275 21.041 1.00 85.44 228 ILE A O 1
ATOM 1779 N N . SER A 1 229 ? -20.418 6.996 20.564 1.00 89.50 229 SER A N 1
ATOM 1780 C CA . SER A 1 229 ? -19.266 6.218 20.105 1.00 89.50 229 SER A CA 1
ATOM 1781 C C . SER A 1 229 ? -18.042 6.471 20.988 1.00 89.50 229 SER A C 1
ATOM 1783 O O . SER A 1 229 ? -17.840 7.598 21.446 1.00 89.50 229 SER A O 1
ATOM 1785 N N . TYR A 1 230 ? -17.249 5.424 21.236 1.00 92.25 230 TYR A N 1
ATOM 1786 C CA . TYR A 1 230 ? -16.206 5.410 22.268 1.00 92.25 230 TYR A CA 1
ATOM 1787 C C . TYR A 1 230 ? -14.825 4.986 21.741 1.00 92.25 230 TYR A C 1
ATOM 1789 O O . TYR A 1 230 ? -14.700 4.023 20.985 1.00 92.25 230 TYR A O 1
ATOM 1797 N N . GLY A 1 231 ? -13.780 5.666 22.210 1.00 91.88 231 GLY A N 1
ATOM 1798 C CA . GLY A 1 231 ? -12.377 5.279 22.063 1.00 91.88 231 GLY A CA 1
ATOM 1799 C C . GLY A 1 231 ? -11.760 5.469 20.676 1.00 91.88 231 GLY A C 1
ATOM 1800 O O . GLY A 1 231 ? -12.326 6.128 19.797 1.00 91.88 231 GLY A O 1
ATOM 1801 N N . LEU A 1 232 ? -10.587 4.850 20.503 1.00 89.31 232 LEU A N 1
ATOM 1802 C CA . LEU A 1 232 ? -9.690 4.907 19.342 1.00 89.31 232 LEU A CA 1
ATOM 1803 C C . LEU A 1 232 ? -10.384 4.629 18.010 1.00 89.31 232 LEU A C 1
ATOM 1805 O O . LEU A 1 232 ? -10.001 5.185 16.986 1.00 89.31 232 LEU A O 1
ATOM 1809 N N . TYR A 1 233 ? -11.398 3.769 18.043 1.00 89.12 233 TYR A N 1
ATOM 1810 C CA . TYR A 1 233 ? -12.093 3.250 16.867 1.00 89.12 233 TYR A CA 1
ATOM 1811 C C . TYR A 1 233 ? -13.589 3.577 16.868 1.00 89.12 233 TYR A C 1
ATOM 1813 O O . TYR A 1 233 ? -14.351 2.945 16.143 1.00 89.12 233 TYR A O 1
ATOM 1821 N N . GLN A 1 234 ? -14.016 4.522 17.718 1.00 88.31 234 GLN A N 1
ATOM 1822 C CA . GLN A 1 234 ? -15.402 4.995 17.808 1.00 88.31 234 GLN A CA 1
ATOM 1823 C C . GLN A 1 234 ? -16.427 3.846 17.908 1.00 88.31 234 GLN A C 1
ATOM 1825 O O . GLN A 1 234 ? -17.400 3.767 17.160 1.00 88.31 234 GLN A O 1
ATOM 1830 N N . LEU A 1 235 ? -16.225 2.955 18.884 1.00 89.12 235 LEU A N 1
ATOM 1831 C CA . LEU A 1 235 ? -17.109 1.828 19.174 1.00 89.12 235 LEU A CA 1
ATOM 1832 C C . LEU A 1 235 ? -18.524 2.324 19.496 1.00 89.12 235 LEU A C 1
ATOM 1834 O O . LEU A 1 235 ? -18.764 2.934 20.536 1.00 89.12 235 LEU A O 1
ATOM 1838 N N . SER A 1 236 ? -19.466 2.038 18.604 1.00 87.31 236 SER A N 1
ATOM 1839 C CA . SER A 1 236 ? -20.868 2.426 18.716 1.00 87.31 236 SER A CA 1
ATOM 1840 C C . SER A 1 236 ? -21.613 1.640 19.801 1.00 87.31 236 SER A C 1
ATOM 1842 O O . SER A 1 236 ? -21.544 0.403 19.875 1.00 87.31 236 SER A O 1
ATOM 1844 N N . SER A 1 237 ? -22.397 2.380 20.589 1.00 86.31 237 SER A N 1
ATOM 1845 C CA . SER A 1 237 ? -23.362 1.845 21.553 1.00 86.31 237 SER A CA 1
ATOM 1846 C C . SER A 1 237 ? -24.576 1.190 20.886 1.00 86.31 237 SER A C 1
ATOM 1848 O O . SER A 1 237 ? -24.892 0.048 21.221 1.00 86.31 237 SER A O 1
ATOM 1850 N N . ASN A 1 238 ? -25.210 1.824 19.890 1.00 81.56 238 ASN A N 1
ATOM 1851 C CA . ASN A 1 238 ? -26.396 1.251 19.229 1.00 81.56 238 ASN A CA 1
ATOM 1852 C C . ASN A 1 238 ? -26.075 0.004 18.393 1.00 81.56 238 ASN A C 1
ATOM 1854 O O . ASN A 1 238 ? -26.932 -0.862 18.234 1.00 81.56 238 ASN A O 1
ATOM 1858 N N . MET A 1 239 ? -24.853 -0.103 17.863 1.00 77.75 239 MET A N 1
ATOM 1859 C CA . MET A 1 239 ? -24.385 -1.297 17.147 1.00 77.75 239 MET A CA 1
ATOM 1860 C C . MET A 1 239 ? -23.860 -2.388 18.092 1.00 77.75 239 MET A C 1
ATOM 1862 O O . MET A 1 239 ? -23.414 -3.435 17.631 1.00 77.75 239 MET A O 1
ATOM 1866 N N . GLY A 1 240 ? -23.884 -2.156 19.411 1.00 86.12 240 GLY A N 1
ATOM 1867 C CA . GLY A 1 240 ? -23.458 -3.123 20.427 1.00 86.12 240 GLY A CA 1
ATOM 1868 C C . GLY A 1 240 ? -21.947 -3.368 20.485 1.00 86.12 240 GLY A C 1
ATOM 1869 O O . GLY A 1 240 ? -21.488 -4.192 21.274 1.00 86.12 240 GLY A O 1
ATOM 1870 N N . THR A 1 241 ? -21.150 -2.656 19.687 1.00 88.94 241 THR A N 1
ATOM 1871 C CA . THR A 1 241 ? -19.697 -2.876 19.604 1.00 88.94 241 THR A CA 1
ATOM 1872 C C . THR A 1 241 ? -18.965 -2.472 20.879 1.00 88.94 241 THR A C 1
ATOM 1874 O O . THR A 1 241 ? -18.031 -3.169 21.270 1.00 88.94 241 THR A O 1
ATOM 1877 N N . VAL A 1 242 ? -19.429 -1.427 21.581 1.00 93.56 242 VAL A N 1
ATOM 1878 C CA . VAL A 1 242 ? -18.900 -1.074 22.910 1.00 93.56 242 VAL A CA 1
ATOM 1879 C C . VAL A 1 242 ? -19.205 -2.174 23.927 1.00 93.56 242 VAL A C 1
ATOM 1881 O O . VAL A 1 242 ? -18.333 -2.554 24.697 1.00 93.56 242 VAL A O 1
ATOM 1884 N N . LYS A 1 243 ? -20.404 -2.771 23.880 1.00 93.69 243 LYS A N 1
ATOM 1885 C CA . LYS A 1 243 ? -20.775 -3.878 24.770 1.00 93.69 243 LYS A CA 1
ATOM 1886 C C . LYS A 1 243 ? -19.907 -5.110 24.511 1.00 93.69 243 LYS A C 1
ATOM 1888 O O . LYS A 1 243 ? -19.376 -5.684 25.453 1.00 93.69 243 LYS A O 1
ATOM 1893 N N . SER A 1 244 ? -19.701 -5.454 23.240 1.00 93.25 244 SER A N 1
ATOM 1894 C CA . SER A 1 244 ? -18.797 -6.534 22.827 1.00 93.25 244 SER A CA 1
ATOM 1895 C C . SER A 1 244 ? -17.357 -6.299 23.302 1.00 93.25 244 SER A C 1
ATOM 1897 O O . SER A 1 244 ? -16.712 -7.236 23.767 1.00 93.25 244 SER A O 1
ATOM 1899 N N . PHE A 1 245 ? -16.863 -5.057 23.250 1.00 95.69 245 PHE A N 1
ATOM 1900 C CA . PHE A 1 245 ? -15.553 -4.710 23.806 1.00 95.69 245 PHE A CA 1
ATOM 1901 C C . PHE A 1 245 ? -15.494 -4.907 25.322 1.00 95.69 245 PHE A C 1
ATOM 1903 O O . PHE A 1 245 ? -14.543 -5.505 25.811 1.00 95.69 245 PHE A O 1
ATOM 1910 N N . LEU A 1 246 ? -16.513 -4.469 26.067 1.00 95.56 246 LEU A N 1
ATOM 1911 C CA . LEU A 1 246 ? -16.566 -4.671 27.518 1.00 95.56 246 LEU A CA 1
ATOM 1912 C C . LEU A 1 246 ? -16.604 -6.155 27.893 1.00 95.56 246 LEU A C 1
ATOM 1914 O O . LEU A 1 246 ? -15.907 -6.562 28.820 1.00 95.56 246 LEU A O 1
ATOM 1918 N N . ASP A 1 247 ? -17.385 -6.961 27.171 1.00 94.62 247 ASP A N 1
ATOM 1919 C CA . ASP A 1 247 ? -17.483 -8.404 27.408 1.00 94.62 247 ASP A CA 1
ATOM 1920 C C . ASP A 1 247 ? -16.143 -9.102 27.121 1.00 94.62 247 ASP A C 1
ATOM 1922 O O . ASP A 1 247 ? -15.692 -9.923 27.923 1.00 94.62 247 ASP A O 1
ATOM 1926 N N . TRP A 1 248 ? -15.470 -8.724 26.028 1.00 96.12 248 TRP A N 1
ATOM 1927 C CA . TRP A 1 248 ? -14.113 -9.182 25.712 1.00 96.12 248 TRP A CA 1
ATOM 1928 C C . TRP A 1 248 ? -13.109 -8.763 26.792 1.00 96.12 248 TRP A C 1
ATOM 1930 O O . TRP A 1 248 ? -12.354 -9.592 27.297 1.00 96.12 248 TRP A O 1
ATOM 1940 N N . LEU A 1 249 ? -13.154 -7.499 27.218 1.00 93.50 249 LEU A N 1
ATOM 1941 C CA . LEU A 1 249 ? -12.236 -6.948 28.207 1.00 93.50 249 LEU A CA 1
ATOM 1942 C C . LEU A 1 249 ? -12.430 -7.603 29.578 1.00 93.50 249 LEU A C 1
ATOM 1944 O O . LEU A 1 249 ? -11.454 -7.924 30.245 1.00 93.50 249 LEU A O 1
ATOM 1948 N N . CYS A 1 250 ? -13.667 -7.895 29.986 1.00 92.62 250 CYS A N 1
ATOM 1949 C CA . CYS A 1 250 ? -13.947 -8.641 31.218 1.00 92.62 250 CYS A CA 1
ATOM 1950 C C . CYS A 1 250 ? -13.314 -10.042 31.229 1.00 92.62 250 CYS A C 1
ATOM 1952 O O . CYS A 1 250 ? -12.996 -10.557 32.306 1.00 92.62 250 CYS A O 1
ATOM 1954 N N . ALA A 1 251 ? -13.158 -10.654 30.053 1.00 91.25 251 ALA A N 1
ATOM 1955 C CA . ALA A 1 251 ? -12.557 -11.969 29.860 1.00 91.25 251 ALA A CA 1
ATOM 1956 C C . ALA A 1 251 ? -11.039 -11.917 29.604 1.00 91.25 251 ALA A C 1
ATOM 1958 O O . ALA A 1 251 ? -10.422 -12.969 29.427 1.00 91.25 251 ALA A O 1
ATOM 1959 N N . TYR A 1 252 ? -10.437 -10.723 29.585 1.00 90.19 252 TYR A N 1
ATOM 1960 C CA . TYR A 1 252 ? -9.032 -10.547 29.242 1.00 90.19 252 TYR A CA 1
ATOM 1961 C C . TYR A 1 252 ? -8.106 -11.295 30.230 1.00 90.19 252 TYR A C 1
ATOM 1963 O O . TYR A 1 252 ? -8.367 -11.277 31.437 1.00 90.19 252 TYR A O 1
ATOM 1971 N N . PRO A 1 253 ? -7.026 -11.962 29.767 1.00 88.94 253 PRO A N 1
ATOM 1972 C CA . PRO A 1 253 ? -6.237 -12.858 30.619 1.00 88.94 253 PRO A CA 1
ATOM 1973 C C . PRO A 1 253 ? -5.546 -12.175 31.800 1.00 88.94 253 PRO A C 1
ATOM 1975 O O . PRO A 1 253 ? -5.425 -12.774 32.869 1.00 88.94 253 PRO A O 1
ATOM 1978 N N . ASP A 1 254 ? -5.084 -10.936 31.616 1.00 86.12 254 ASP A N 1
ATOM 1979 C CA . ASP A 1 254 ? -4.450 -10.163 32.681 1.00 86.12 254 ASP A CA 1
ATOM 1980 C C . ASP A 1 254 ? -5.522 -9.569 33.617 1.00 86.12 254 ASP A C 1
ATOM 1982 O O . ASP A 1 254 ? -6.292 -8.696 33.193 1.00 86.12 254 ASP A O 1
ATOM 1986 N N . PRO A 1 255 ? -5.567 -9.969 34.906 1.00 81.56 255 PRO A N 1
ATOM 1987 C CA . PRO A 1 255 ? -6.561 -9.475 35.853 1.00 81.56 255 PRO A CA 1
ATOM 1988 C C . PRO A 1 255 ? -6.536 -7.956 36.052 1.00 81.56 255 PRO A C 1
ATOM 1990 O O . PRO A 1 255 ? -7.583 -7.383 36.364 1.00 81.56 255 PRO A O 1
ATOM 1993 N N . LYS A 1 256 ? -5.373 -7.305 35.881 1.00 84.81 256 LYS A N 1
ATOM 1994 C CA . LYS A 1 256 ? -5.235 -5.844 35.967 1.00 84.81 256 LYS A CA 1
ATOM 1995 C C . LYS A 1 256 ? -6.074 -5.179 34.880 1.00 84.81 256 LYS A C 1
ATOM 1997 O O . LYS A 1 256 ? -6.864 -4.289 35.179 1.00 84.81 256 LYS A O 1
ATOM 2002 N N . TYR A 1 257 ? -5.920 -5.630 33.639 1.00 86.00 257 TYR A N 1
ATOM 2003 C CA . TYR A 1 257 ? -6.601 -5.051 32.482 1.00 86.00 257 TYR A CA 1
ATOM 2004 C C . TYR A 1 257 ? -8.063 -5.490 32.392 1.00 86.00 257 TYR A C 1
ATOM 2006 O O . TYR A 1 257 ? -8.930 -4.672 32.087 1.00 86.00 257 TYR A O 1
ATOM 2014 N N . ALA A 1 258 ? -8.374 -6.726 32.790 1.00 82.38 258 ALA A N 1
ATOM 2015 C CA . ALA A 1 258 ? -9.756 -7.187 32.879 1.00 82.38 258 ALA A CA 1
ATOM 2016 C C . ALA A 1 258 ? -10.600 -6.381 33.876 1.00 82.38 258 ALA A C 1
ATOM 2018 O O . ALA A 1 258 ? -11.826 -6.307 33.755 1.00 82.38 258 ALA A O 1
ATOM 2019 N N . ASN A 1 259 ? -9.956 -5.757 34.868 1.00 83.62 259 ASN A N 1
ATOM 2020 C CA . ASN A 1 259 ? -10.639 -4.905 35.830 1.00 83.62 259 ASN A CA 1
ATOM 2021 C C . ASN A 1 259 ? -11.263 -3.659 35.185 1.00 83.62 259 ASN A C 1
ATOM 2023 O O . ASN A 1 259 ? -12.320 -3.235 35.639 1.00 83.62 259 ASN A O 1
ATOM 2027 N N . TYR A 1 260 ? -10.680 -3.113 34.112 1.00 89.31 260 TYR A N 1
ATOM 2028 C CA . TYR A 1 260 ? -11.278 -1.984 33.386 1.00 89.31 260 TYR A CA 1
ATOM 2029 C C . TYR A 1 260 ? -12.660 -2.344 32.839 1.00 89.31 260 TYR A C 1
ATOM 2031 O O . TYR A 1 260 ? -13.617 -1.605 33.043 1.00 89.31 260 TYR A O 1
ATOM 2039 N N . GLY A 1 261 ? -12.788 -3.523 32.221 1.00 87.19 261 GLY A N 1
ATOM 2040 C CA . GLY A 1 261 ? -14.068 -4.019 31.716 1.00 87.19 261 GLY A CA 1
ATOM 2041 C C . GLY A 1 261 ? -15.088 -4.232 32.833 1.00 87.19 261 GLY A C 1
ATOM 2042 O O . GLY A 1 261 ? -16.252 -3.869 32.668 1.00 87.19 261 GLY A O 1
ATOM 2043 N N . LYS A 1 262 ? -14.651 -4.767 33.982 1.00 87.38 262 LYS A N 1
ATOM 2044 C CA . LYS A 1 262 ? -15.518 -5.001 35.150 1.00 87.38 262 LYS A CA 1
ATOM 2045 C C . LYS A 1 262 ? -16.068 -3.697 35.715 1.00 87.38 262 LYS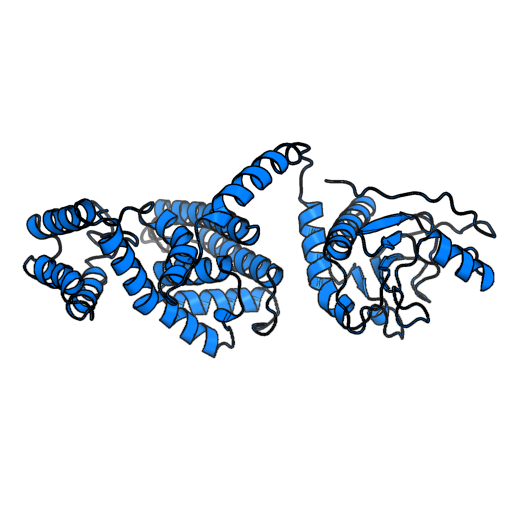 A C 1
ATOM 2047 O O . LYS A 1 262 ? -17.277 -3.601 35.866 1.00 87.38 262 LYS A O 1
ATOM 2052 N N . VAL A 1 263 ? -15.199 -2.712 35.957 1.00 88.44 263 VAL A N 1
ATOM 2053 C CA . VAL A 1 263 ? -15.577 -1.392 36.490 1.00 88.44 263 VAL A CA 1
ATOM 2054 C C . VAL A 1 263 ? -16.516 -0.668 35.526 1.00 88.44 263 VAL A C 1
ATOM 2056 O O . VAL A 1 263 ? -17.582 -0.217 35.929 1.00 88.44 263 VAL A O 1
ATOM 2059 N N . LEU A 1 264 ? -16.183 -0.629 34.233 1.00 91.44 264 LEU A N 1
ATOM 2060 C CA . LEU A 1 264 ? -17.053 -0.018 33.223 1.00 91.44 264 LEU A CA 1
ATOM 2061 C C . LEU A 1 264 ? -18.417 -0.716 33.128 1.00 91.44 264 LEU A C 1
ATOM 2063 O O . LEU A 1 264 ? -19.426 -0.060 32.895 1.00 91.44 264 LEU A O 1
ATOM 2067 N N . SER A 1 265 ? -18.464 -2.035 33.334 1.00 92.75 265 SER A N 1
ATOM 2068 C CA . SER A 1 265 ? -19.705 -2.818 33.284 1.00 92.75 265 SER A CA 1
ATOM 2069 C C . SER A 1 265 ? -20.595 -2.668 34.525 1.00 92.75 265 SER A C 1
ATOM 2071 O O . SER A 1 265 ? -21.704 -3.206 34.519 1.00 92.75 265 SER A O 1
ATOM 2073 N N . GLU A 1 266 ? -20.154 -1.961 35.574 1.00 93.06 266 GLU A N 1
ATOM 2074 C CA . GLU A 1 266 ? -21.013 -1.604 36.718 1.00 93.06 266 GLU A CA 1
ATOM 2075 C C . GLU A 1 266 ? -22.025 -0.508 36.359 1.00 93.06 266 GLU A C 1
ATOM 2077 O O . GLU A 1 266 ? -23.069 -0.390 37.005 1.00 93.06 266 GLU A O 1
ATOM 2082 N N . TYR A 1 267 ? -21.743 0.259 35.304 1.00 93.38 267 TYR A N 1
ATOM 2083 C CA . TYR A 1 267 ? -22.570 1.363 34.842 1.00 93.38 267 TYR A CA 1
ATOM 2084 C C . TYR A 1 267 ? -23.324 0.999 33.561 1.00 93.38 267 TYR A C 1
ATOM 2086 O O . TYR A 1 267 ? -22.846 0.254 32.703 1.00 93.38 267 TYR A O 1
ATOM 2094 N N . GLU A 1 268 ? -24.523 1.558 33.400 1.00 94.00 268 GLU A N 1
ATOM 2095 C CA . GLU A 1 268 ? -25.277 1.424 32.154 1.00 94.00 268 GLU A CA 1
ATOM 2096 C C . GLU A 1 268 ? -24.548 2.170 31.025 1.00 94.00 268 GLU A C 1
ATOM 2098 O O . GLU A 1 268 ? -24.183 3.338 31.183 1.00 94.00 268 GLU A O 1
ATOM 2103 N N . ILE A 1 269 ? -24.343 1.511 29.878 1.00 92.12 269 ILE A N 1
ATOM 2104 C CA . ILE A 1 269 ? -23.735 2.132 28.690 1.00 92.12 269 ILE A CA 1
ATOM 2105 C C . ILE A 1 269 ? -24.520 3.404 28.334 1.00 92.12 269 ILE A C 1
ATOM 2107 O O . ILE A 1 269 ? -25.747 3.386 28.306 1.00 92.12 269 ILE A O 1
ATOM 2111 N N . ASN A 1 270 ? -23.803 4.491 28.031 1.00 91.31 270 ASN A N 1
ATOM 2112 C CA . ASN A 1 270 ? -24.319 5.848 27.783 1.00 91.31 270 ASN A CA 1
ATOM 2113 C C . ASN A 1 270 ? -24.787 6.636 29.023 1.00 91.31 270 ASN A C 1
ATOM 2115 O O . ASN A 1 270 ? -25.138 7.809 28.876 1.00 91.31 270 ASN A O 1
ATOM 2119 N N . SER A 1 271 ? -24.768 6.061 30.232 1.00 92.50 271 SER A N 1
ATOM 2120 C CA . SER A 1 271 ? -24.962 6.850 31.458 1.00 92.50 271 SER A CA 1
ATOM 2121 C C . SER A 1 271 ? -23.809 7.840 31.662 1.00 92.50 271 SER A C 1
ATOM 2123 O O . SER A 1 271 ? -22.696 7.631 31.172 1.00 92.50 271 SER A O 1
ATOM 2125 N N . GLN A 1 272 ? -24.067 8.929 32.391 1.00 91.19 272 GLN A N 1
ATOM 2126 C CA . GLN A 1 272 ? -23.027 9.914 32.691 1.00 91.19 272 GLN A CA 1
ATOM 2127 C C . GLN A 1 272 ? -21.865 9.271 33.461 1.00 91.19 272 GLN A C 1
ATOM 2129 O O . GLN A 1 272 ? -20.714 9.495 33.103 1.00 91.19 272 GLN A O 1
ATOM 2134 N N . ASP A 1 273 ? -22.173 8.395 34.421 1.00 92.94 273 ASP A N 1
ATOM 2135 C CA . ASP A 1 273 ? -21.169 7.666 35.198 1.00 92.94 273 ASP A CA 1
ATOM 2136 C C . ASP A 1 273 ? -20.308 6.758 34.301 1.00 92.94 273 ASP A C 1
ATOM 2138 O O . ASP A 1 273 ? -19.087 6.753 34.421 1.00 92.94 273 ASP A O 1
ATOM 2142 N N . PHE A 1 274 ? -20.911 6.067 33.323 1.00 94.62 274 PHE A N 1
ATOM 2143 C CA . PHE A 1 274 ? -20.163 5.276 32.337 1.00 94.62 274 PHE A CA 1
ATOM 2144 C C . PHE A 1 274 ? -19.220 6.143 31.490 1.00 94.62 274 PHE A C 1
ATOM 2146 O O . PHE A 1 274 ? -18.070 5.775 31.248 1.00 94.62 274 PHE A O 1
ATOM 2153 N N . ILE A 1 275 ? -19.707 7.293 31.011 1.00 93.94 275 ILE A N 1
ATOM 2154 C CA . ILE A 1 275 ? -18.926 8.220 30.179 1.00 93.94 275 ILE A CA 1
ATOM 2155 C C . ILE A 1 275 ? -17.751 8.800 30.970 1.00 93.94 275 ILE A C 1
ATOM 2157 O O . ILE A 1 275 ? -16.641 8.897 30.437 1.00 93.94 275 ILE A O 1
ATOM 2161 N N . ASP A 1 276 ? -17.990 9.191 32.219 1.00 90.75 276 ASP A N 1
ATOM 2162 C CA . ASP A 1 276 ? -16.969 9.763 33.090 1.00 90.75 276 ASP A CA 1
ATOM 2163 C C . ASP A 1 276 ? -15.919 8.713 33.466 1.00 90.75 276 ASP A C 1
ATOM 2165 O O . ASP A 1 276 ? -14.723 9.003 33.403 1.00 90.75 276 ASP A O 1
ATOM 2169 N N . GLU A 1 277 ? -16.334 7.475 33.741 1.00 92.81 277 GLU A N 1
ATOM 2170 C CA . GLU A 1 277 ? -15.419 6.371 34.037 1.00 92.81 277 GLU A CA 1
ATOM 2171 C C . GLU A 1 277 ? -14.574 5.977 32.814 1.00 92.81 277 GLU A C 1
ATOM 2173 O O . GLU A 1 277 ? -13.358 5.812 32.929 1.00 92.81 277 GLU A O 1
ATOM 2178 N N . TRP A 1 278 ? -15.165 5.919 31.613 1.00 95.88 278 TRP A N 1
ATOM 2179 C CA . TRP A 1 278 ? -14.422 5.679 30.365 1.00 95.88 278 TRP A CA 1
ATOM 2180 C C . TRP A 1 278 ? -13.310 6.714 30.164 1.00 95.88 278 TRP A C 1
ATOM 2182 O O . TRP A 1 278 ? -12.155 6.368 29.892 1.00 95.88 278 TRP A O 1
ATOM 2192 N N . LYS A 1 279 ? -13.648 7.998 30.331 1.00 92.88 279 LYS A N 1
ATOM 2193 C CA . LYS A 1 279 ? -12.687 9.103 30.222 1.00 92.88 279 LYS A CA 1
ATOM 2194 C C . LYS A 1 279 ? -11.633 9.058 31.323 1.00 92.88 279 LYS A C 1
ATOM 2196 O O . LYS A 1 279 ? -10.469 9.356 31.052 1.00 92.88 279 LYS A O 1
ATOM 2201 N N . SER A 1 280 ? -12.027 8.689 32.540 1.00 85.31 280 SER A N 1
ATOM 2202 C CA . SER A 1 280 ? -11.134 8.538 33.690 1.00 85.31 280 SER A CA 1
ATOM 2203 C C . SER A 1 280 ? -10.064 7.482 33.415 1.00 85.31 280 SER A C 1
ATOM 2205 O O . SER A 1 280 ? -8.874 7.789 33.484 1.00 85.31 280 SER A O 1
ATOM 2207 N N . ILE A 1 281 ? -10.462 6.278 32.988 1.00 84.06 281 ILE A N 1
ATOM 2208 C CA . ILE A 1 281 ? -9.534 5.189 32.646 1.00 84.06 281 ILE A CA 1
ATOM 2209 C C . ILE A 1 281 ? -8.580 5.621 31.527 1.00 84.06 281 ILE A C 1
ATOM 2211 O O . ILE A 1 281 ? -7.366 5.490 31.680 1.00 84.06 281 ILE A O 1
ATOM 2215 N N . GLY A 1 282 ? -9.106 6.200 30.441 1.00 83.56 282 GLY A N 1
ATOM 2216 C CA . GLY A 1 282 ? -8.282 6.680 29.328 1.00 83.56 282 GLY A CA 1
ATOM 2217 C C . GLY A 1 282 ? -7.357 7.849 29.685 1.00 83.56 282 GLY A C 1
ATOM 2218 O O . GLY A 1 282 ? -6.341 8.031 29.026 1.00 83.56 282 GLY A O 1
ATOM 2219 N N . SER A 1 283 ? -7.656 8.608 30.743 1.00 82.88 283 SER A N 1
ATOM 2220 C CA . SER A 1 283 ? -6.773 9.667 31.256 1.00 82.88 283 SER A CA 1
ATOM 2221 C C . SER A 1 283 ? -5.705 9.132 32.213 1.00 82.88 283 SER A C 1
ATOM 2223 O O . SER A 1 283 ? -4.596 9.662 32.251 1.00 82.88 283 SER A O 1
ATOM 2225 N N . ILE A 1 284 ? -6.033 8.104 33.003 1.00 80.88 284 ILE A N 1
ATOM 2226 C CA . ILE A 1 284 ? -5.134 7.500 33.999 1.00 80.88 284 ILE A CA 1
ATOM 2227 C C . ILE A 1 284 ? -4.111 6.571 33.337 1.00 80.88 284 ILE A C 1
ATOM 2229 O O . ILE A 1 284 ? -2.935 6.608 33.697 1.00 80.88 284 ILE A O 1
ATOM 2233 N N . ASP A 1 285 ? -4.548 5.740 32.390 1.00 80.25 285 ASP A N 1
ATOM 2234 C CA . ASP A 1 285 ? -3.692 4.804 31.653 1.00 80.25 285 ASP A CA 1
ATOM 2235 C C . ASP A 1 285 ? -3.995 4.857 30.143 1.00 80.25 285 ASP A C 1
ATOM 2237 O O . ASP A 1 285 ? -4.527 3.896 29.579 1.00 80.25 285 ASP A O 1
ATOM 2241 N N . PRO A 1 286 ? -3.682 5.977 29.459 1.00 84.50 286 PRO A N 1
ATOM 2242 C CA . PRO A 1 286 ? -3.944 6.128 28.026 1.00 84.50 286 PRO A CA 1
ATOM 2243 C C . PRO A 1 286 ? -3.247 5.051 27.187 1.00 84.50 286 PRO A C 1
ATOM 2245 O O . PRO A 1 286 ? -3.833 4.539 26.237 1.00 84.50 286 PRO A O 1
ATOM 2248 N N . GLY A 1 287 ? -2.015 4.677 27.552 1.00 83.69 287 GLY A N 1
ATOM 2249 C CA . GLY A 1 287 ? -1.243 3.661 26.837 1.00 83.69 287 GLY A CA 1
ATOM 2250 C C . GLY A 1 287 ? -1.824 2.258 27.013 1.00 83.69 287 GLY A C 1
ATOM 2251 O O . GLY A 1 287 ? -2.068 1.560 26.031 1.00 83.69 287 GLY A O 1
ATOM 2252 N N . GLY A 1 288 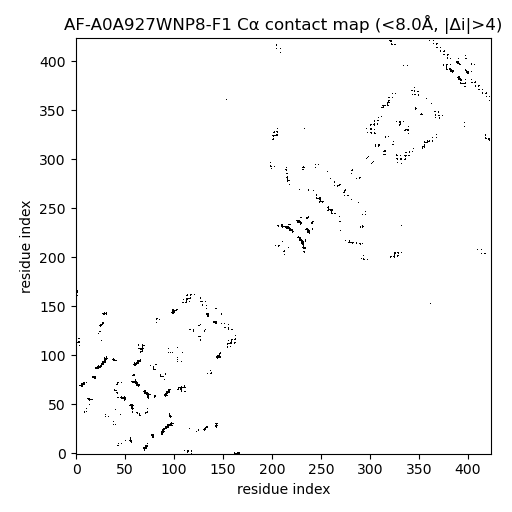? -2.104 1.849 28.254 1.00 84.25 288 GLY A N 1
ATOM 2253 C CA . GLY A 1 288 ? -2.700 0.546 28.540 1.00 84.25 288 GLY A CA 1
ATOM 2254 C C . GLY A 1 288 ? -4.115 0.412 27.985 1.00 84.25 288 GLY A C 1
ATOM 2255 O O . GLY A 1 288 ? -4.437 -0.612 27.386 1.00 84.25 288 GLY A O 1
ATOM 2256 N N . PHE A 1 289 ? -4.946 1.446 28.130 1.00 87.88 289 PHE A N 1
ATOM 2257 C CA . PHE A 1 289 ? -6.318 1.425 27.629 1.00 87.88 289 PHE A CA 1
ATOM 2258 C C . PHE A 1 289 ? -6.386 1.491 26.100 1.00 87.88 289 PHE A C 1
ATOM 2260 O O . PHE A 1 289 ? -7.186 0.771 25.504 1.00 87.88 289 PHE A O 1
ATOM 2267 N N . GLY A 1 290 ? -5.516 2.283 25.464 1.00 89.81 290 GLY A N 1
ATOM 2268 C CA . GLY A 1 290 ? -5.369 2.309 24.009 1.00 89.81 290 GLY A CA 1
ATOM 2269 C C . GLY A 1 290 ? -4.964 0.947 23.450 1.00 89.81 290 GLY A C 1
ATOM 2270 O O . GLY A 1 290 ? -5.686 0.397 22.622 1.00 89.81 290 GLY A O 1
ATOM 2271 N N . ARG A 1 291 ? -3.906 0.339 24.002 1.00 89.19 291 ARG A N 1
ATOM 2272 C CA . ARG A 1 291 ? -3.435 -0.991 23.588 1.00 89.19 291 ARG A CA 1
ATOM 2273 C C . ARG A 1 291 ? -4.529 -2.058 23.664 1.00 89.19 291 ARG A C 1
ATOM 2275 O O . ARG A 1 291 ? -4.658 -2.869 22.757 1.00 89.19 291 ARG A O 1
ATOM 2282 N N . LEU A 1 292 ? -5.359 -2.051 24.709 1.00 91.19 292 LEU A N 1
ATOM 2283 C CA . LEU A 1 292 ? -6.477 -2.999 24.828 1.00 91.19 292 LEU A CA 1
ATOM 2284 C C . LEU A 1 292 ? -7.541 -2.797 23.745 1.00 91.19 292 LEU A C 1
ATOM 2286 O O . LEU A 1 292 ? -8.131 -3.769 23.274 1.00 91.19 292 LEU A O 1
ATOM 2290 N N . GLN A 1 293 ? -7.793 -1.550 23.341 1.00 93.69 293 GLN A N 1
ATOM 2291 C CA . GLN A 1 293 ? -8.687 -1.261 22.220 1.00 93.69 293 GLN A CA 1
ATOM 2292 C C . GLN A 1 293 ? -8.083 -1.756 20.898 1.00 93.69 293 GLN A C 1
ATOM 2294 O O . GLN A 1 293 ? -8.808 -2.331 20.088 1.00 93.69 293 GLN A O 1
ATOM 2299 N N . ASP A 1 294 ? -6.771 -1.611 20.698 1.00 90.62 294 ASP A N 1
ATOM 2300 C CA . ASP A 1 294 ? -6.082 -2.149 19.518 1.00 90.62 294 ASP A CA 1
ATOM 2301 C C . ASP A 1 294 ? -6.118 -3.677 19.468 1.00 90.62 294 ASP A C 1
ATOM 2303 O O . ASP A 1 294 ? -6.439 -4.249 18.430 1.00 90.62 294 ASP A O 1
ATOM 2307 N N . GLU A 1 295 ? -5.830 -4.345 20.588 1.00 91.38 295 GLU A N 1
ATOM 2308 C CA . GLU A 1 295 ? -5.871 -5.807 20.697 1.00 91.38 295 GLU A CA 1
ATOM 2309 C C . GLU A 1 295 ? -7.281 -6.344 20.414 1.00 91.38 295 GLU A C 1
ATOM 2311 O O . GLU A 1 295 ? -7.443 -7.281 19.626 1.00 91.38 295 GLU A O 1
ATOM 2316 N N . TYR A 1 296 ? -8.313 -5.699 20.968 1.00 93.06 296 TYR A N 1
ATOM 2317 C CA . TYR A 1 296 ? -9.703 -6.032 20.664 1.00 93.06 296 TYR A CA 1
ATOM 2318 C C . TYR A 1 296 ? -10.017 -5.879 19.175 1.00 93.06 296 TYR A C 1
ATOM 2320 O O . TYR A 1 296 ? -10.613 -6.771 18.563 1.00 93.06 296 TYR A O 1
ATOM 2328 N N . ILE A 1 297 ? -9.630 -4.752 18.573 1.00 92.50 297 ILE A N 1
ATOM 2329 C CA . ILE A 1 297 ? -9.883 -4.510 17.154 1.00 92.50 297 ILE A CA 1
ATOM 2330 C C . ILE A 1 297 ? -9.114 -5.500 16.282 1.00 92.50 297 ILE A C 1
ATOM 2332 O O . ILE A 1 297 ? -9.668 -6.012 15.302 1.00 92.50 297 ILE A O 1
ATOM 2336 N N . LYS A 1 298 ? -7.877 -5.831 16.654 1.00 90.12 298 LYS A N 1
ATOM 2337 C CA . LYS A 1 298 ? -7.095 -6.854 15.973 1.00 90.12 298 LYS A CA 1
ATOM 2338 C C . LYS A 1 298 ? -7.846 -8.181 15.968 1.00 90.12 298 LYS A C 1
ATOM 2340 O O . LYS A 1 298 ? -8.112 -8.725 14.901 1.00 90.12 298 LYS A O 1
ATOM 2345 N N . GLU A 1 299 ? -8.256 -8.671 17.134 1.00 88.62 299 GLU A N 1
ATOM 2346 C CA . GLU A 1 299 ? -8.907 -9.977 17.257 1.00 88.62 299 GLU A CA 1
ATOM 2347 C C . GLU A 1 299 ? -10.275 -10.011 16.554 1.00 88.62 299 GLU A C 1
ATOM 2349 O O . GLU A 1 299 ? -10.625 -10.962 15.837 1.00 88.62 299 GLU A O 1
ATOM 2354 N N . MET A 1 300 ? -11.072 -8.959 16.750 1.00 86.62 300 MET A N 1
ATOM 2355 C CA . MET A 1 300 ? -12.474 -8.952 16.346 1.00 86.62 300 MET A CA 1
ATOM 2356 C C . MET A 1 300 ? -12.704 -8.493 14.917 1.00 86.62 300 MET A C 1
ATOM 2358 O O . MET A 1 300 ? -13.739 -8.869 14.354 1.00 86.62 300 MET A O 1
ATOM 2362 N N . TYR A 1 301 ? -11.760 -7.751 14.335 1.00 90.50 301 TYR A N 1
ATOM 2363 C CA . TYR A 1 301 ? -11.870 -7.201 12.989 1.00 90.50 301 TYR A CA 1
ATOM 2364 C C . TYR A 1 301 ? -10.733 -7.670 12.088 1.00 90.50 301 TYR A C 1
ATOM 2366 O O . TYR A 1 301 ? -11.002 -8.400 11.132 1.00 90.50 301 TYR A O 1
ATOM 2374 N N . TYR A 1 302 ? -9.487 -7.303 12.396 1.00 92.62 302 TYR A N 1
ATOM 2375 C CA . TYR A 1 302 ? -8.342 -7.580 11.522 1.00 92.62 302 TYR A CA 1
ATOM 2376 C C . TYR A 1 302 ? -8.122 -9.080 11.312 1.00 92.62 302 TYR A C 1
ATOM 2378 O O . TYR A 1 302 ? -8.195 -9.552 10.184 1.00 92.62 302 TYR A O 1
ATOM 2386 N N . ASP A 1 303 ? -7.976 -9.863 12.380 1.00 89.81 303 ASP A N 1
ATOM 2387 C CA . ASP A 1 303 ? -7.706 -11.302 12.301 1.00 89.81 303 ASP A CA 1
ATOM 2388 C C . ASP A 1 303 ? -8.863 -12.061 11.634 1.00 89.81 303 ASP A C 1
ATOM 2390 O O . ASP A 1 303 ? -8.661 -13.069 10.953 1.00 89.81 303 ASP A O 1
ATOM 2394 N N . LYS A 1 304 ? -10.103 -11.583 11.801 1.00 89.62 304 LYS A N 1
ATOM 2395 C CA . LYS A 1 304 ? -11.256 -12.130 11.070 1.00 89.62 304 LYS A CA 1
ATOM 2396 C C . LYS A 1 304 ? -11.199 -11.780 9.588 1.00 89.62 304 LYS A C 1
ATOM 2398 O O . LYS A 1 304 ? -11.524 -12.644 8.780 1.00 89.62 304 LYS A O 1
ATOM 2403 N N . ALA A 1 305 ? -10.815 -10.554 9.237 1.00 90.31 305 ALA A N 1
ATOM 2404 C CA . ALA A 1 305 ? -10.669 -10.127 7.851 1.00 90.31 305 ALA A CA 1
ATOM 2405 C C . ALA A 1 305 ? -9.544 -10.909 7.166 1.00 90.31 305 ALA A C 1
ATOM 2407 O O . ALA A 1 305 ? -9.789 -11.483 6.114 1.00 90.31 305 ALA A O 1
ATOM 2408 N N . VAL A 1 306 ? -8.380 -11.041 7.811 1.00 91.00 306 VAL A N 1
ATOM 2409 C CA . VAL A 1 306 ? -7.249 -11.855 7.341 1.00 91.00 306 VAL A CA 1
ATOM 2410 C C . VAL A 1 306 ? -7.685 -13.295 7.074 1.00 91.00 306 VAL A C 1
ATOM 2412 O O . VAL A 1 306 ? -7.533 -13.767 5.957 1.00 91.00 306 VAL A O 1
ATOM 2415 N N . ARG A 1 307 ? -8.362 -13.965 8.018 1.00 88.19 307 ARG A N 1
ATOM 2416 C CA . ARG A 1 307 ? -8.874 -15.335 7.794 1.00 88.19 307 ARG A CA 1
ATOM 2417 C C . ARG A 1 307 ? -9.887 -15.451 6.653 1.00 88.19 307 ARG A C 1
ATOM 2419 O O . ARG A 1 307 ? -10.064 -16.533 6.098 1.00 88.19 307 ARG A O 1
ATOM 2426 N N . LEU A 1 308 ? -10.651 -14.395 6.375 1.00 87.00 308 LEU A N 1
ATOM 2427 C CA . LEU A 1 308 ? -11.594 -14.378 5.256 1.00 87.00 308 LEU A CA 1
ATOM 2428 C C . LEU A 1 308 ? -10.867 -14.141 3.931 1.00 87.00 308 LEU A C 1
ATOM 2430 O O . LEU A 1 308 ? -11.211 -14.787 2.950 1.00 87.00 308 LEU A O 1
ATOM 2434 N N . LEU A 1 309 ? -9.872 -13.259 3.929 1.00 87.62 309 LEU A N 1
ATOM 2435 C CA . LEU A 1 309 ? -8.993 -12.971 2.802 1.00 87.62 309 LEU A CA 1
ATOM 2436 C C . LEU A 1 309 ? -8.164 -14.204 2.416 1.00 87.62 309 LEU A C 1
ATOM 2438 O O . LEU A 1 309 ? -8.171 -14.581 1.251 1.00 87.62 309 LEU A O 1
ATOM 2442 N N . GLU A 1 310 ? -7.586 -14.918 3.384 1.00 86.12 310 GLU A N 1
ATOM 2443 C CA . GLU A 1 310 ? -6.843 -16.171 3.165 1.00 86.12 310 GLU A CA 1
ATOM 2444 C C . GLU A 1 310 ? -7.675 -17.229 2.421 1.00 86.12 310 GLU A C 1
ATOM 2446 O O . GLU A 1 310 ? -7.144 -18.005 1.633 1.00 86.12 310 GLU A O 1
ATOM 2451 N N . ARG A 1 311 ? -9.000 -17.267 2.631 1.00 84.75 311 ARG A N 1
ATOM 2452 C CA . ARG A 1 311 ? -9.901 -18.202 1.925 1.00 84.75 311 ARG A CA 1
ATOM 2453 C C . ARG A 1 311 ? -10.126 -17.842 0.466 1.00 84.75 311 ARG A C 1
ATOM 2455 O O . ARG A 1 311 ? -10.487 -18.719 -0.310 1.00 84.75 311 ARG A O 1
ATOM 2462 N N . GLU A 1 312 ? -9.938 -16.576 0.125 1.00 83.44 312 GLU A N 1
ATOM 2463 C CA . GLU A 1 312 ? -9.904 -16.109 -1.258 1.00 83.44 312 GLU A CA 1
ATOM 2464 C C . GLU A 1 312 ? -8.486 -16.218 -1.839 1.00 83.44 312 GLU A C 1
ATOM 2466 O O . GLU A 1 312 ? -8.265 -15.718 -2.934 1.00 83.44 312 GLU A O 1
ATOM 2471 N N . ASP A 1 313 ? -7.565 -16.881 -1.117 1.00 78.75 313 ASP A N 1
ATOM 2472 C CA . ASP A 1 313 ? -6.126 -17.052 -1.355 1.00 78.75 313 ASP A CA 1
ATOM 2473 C C . ASP A 1 313 ? -5.263 -15.834 -0.997 1.00 78.75 313 ASP A C 1
ATOM 2475 O O . ASP A 1 313 ? -4.157 -15.722 -1.485 1.00 78.75 313 ASP A O 1
ATOM 2479 N N . TYR A 1 314 ? -5.749 -14.850 -0.226 1.00 82.56 314 TYR A N 1
ATOM 2480 C CA . TYR A 1 314 ? -5.021 -13.594 0.038 1.00 82.56 314 TYR A CA 1
ATOM 2481 C C . TYR A 1 314 ? -4.322 -13.657 1.401 1.00 82.56 314 TYR A C 1
ATOM 2483 O O . TYR A 1 314 ? -4.966 -13.512 2.443 1.00 82.56 314 TYR A O 1
ATOM 2491 N N . HIS A 1 315 ? -3.005 -13.873 1.403 1.00 84.31 315 HIS A N 1
ATOM 2492 C CA . HIS A 1 315 ? -2.208 -14.119 2.613 1.00 84.31 315 HIS A CA 1
ATOM 2493 C C . HIS A 1 315 ? -1.596 -12.820 3.151 1.00 84.31 315 HIS A C 1
ATOM 2495 O O . HIS A 1 315 ? -0.531 -12.395 2.717 1.00 84.31 315 HIS A O 1
ATOM 2501 N N . ALA A 1 316 ? -2.271 -12.168 4.106 1.00 86.00 316 ALA A N 1
ATOM 2502 C CA . ALA A 1 316 ? -1.874 -10.859 4.650 1.00 86.00 316 ALA A CA 1
ATOM 2503 C C . ALA A 1 316 ? -0.461 -10.816 5.275 1.00 86.00 316 ALA A C 1
ATOM 2505 O O . ALA A 1 316 ? 0.124 -9.739 5.392 1.00 86.00 316 ALA A O 1
ATOM 2506 N N . ASP A 1 317 ? 0.095 -11.961 5.681 1.00 83.06 317 ASP A N 1
ATOM 2507 C CA . ASP A 1 317 ? 1.466 -12.083 6.190 1.00 83.06 317 ASP A CA 1
ATOM 2508 C C . ASP A 1 317 ? 2.539 -11.905 5.102 1.00 83.06 317 ASP A C 1
ATOM 2510 O O . ASP A 1 317 ? 3.702 -11.698 5.440 1.00 83.06 317 ASP A O 1
ATOM 2514 N N . LYS A 1 318 ? 2.156 -11.965 3.820 1.00 81.44 318 LYS A N 1
ATOM 2515 C CA . LYS A 1 318 ? 3.023 -11.750 2.647 1.00 81.44 318 LYS A CA 1
ATOM 2516 C C . LYS A 1 318 ? 3.006 -10.320 2.119 1.00 81.44 318 LYS A C 1
ATOM 2518 O O . LYS A 1 318 ? 3.597 -10.060 1.084 1.00 81.44 318 LYS A O 1
ATOM 2523 N N . HIS A 1 319 ? 2.306 -9.422 2.804 1.00 81.81 319 HIS A N 1
ATOM 2524 C CA . HIS A 1 319 ? 2.131 -8.044 2.372 1.00 81.81 319 HIS A CA 1
ATOM 2525 C C . HIS A 1 319 ? 2.788 -7.061 3.343 1.00 81.81 319 HIS A C 1
ATOM 2527 O O . HIS A 1 319 ? 3.056 -7.371 4.511 1.00 81.81 319 HIS A O 1
ATOM 2533 N N . THR A 1 320 ? 3.019 -5.846 2.856 1.00 85.62 320 THR A N 1
ATOM 2534 C CA . THR A 1 320 ? 3.611 -4.742 3.616 1.00 85.62 320 THR A CA 1
ATOM 2535 C C . THR A 1 320 ? 2.743 -4.329 4.807 1.00 85.62 320 THR A C 1
ATOM 2537 O O . THR A 1 320 ? 1.525 -4.537 4.838 1.00 85.62 320 THR A O 1
ATOM 2540 N N . ASP A 1 321 ? 3.347 -3.657 5.787 1.00 88.12 321 ASP A N 1
ATOM 2541 C CA . ASP A 1 321 ? 2.606 -3.098 6.924 1.00 88.12 321 ASP A CA 1
ATOM 2542 C C . ASP A 1 321 ? 1.589 -2.031 6.485 1.00 88.12 321 ASP A C 1
ATOM 2544 O O . ASP A 1 321 ? 0.518 -1.919 7.084 1.00 88.12 321 ASP A O 1
ATOM 2548 N N . ALA A 1 322 ? 1.850 -1.326 5.381 1.00 89.25 322 ALA A N 1
ATOM 2549 C CA . ALA A 1 322 ? 0.880 -0.432 4.756 1.00 89.25 322 ALA A CA 1
ATOM 2550 C C . ALA A 1 322 ? -0.375 -1.182 4.289 1.00 89.25 322 ALA A C 1
ATOM 2552 O O . ALA A 1 322 ? -1.499 -0.758 4.567 1.00 89.25 322 ALA A O 1
ATOM 2553 N N . MET A 1 323 ? -0.211 -2.328 3.628 1.00 89.56 323 MET A N 1
ATOM 2554 C CA . MET A 1 323 ? -1.343 -3.146 3.204 1.00 89.56 323 MET A CA 1
ATOM 2555 C C . MET A 1 323 ? -2.104 -3.731 4.398 1.00 89.56 323 MET A C 1
ATOM 2557 O O . MET A 1 323 ? -3.335 -3.665 4.443 1.00 89.56 323 MET A O 1
ATOM 2561 N N . LYS A 1 324 ? -1.395 -4.229 5.418 1.00 91.56 324 LYS A N 1
ATOM 2562 C CA . LYS A 1 324 ? -2.014 -4.682 6.676 1.00 91.56 324 LYS A CA 1
ATOM 2563 C C . LYS A 1 324 ? -2.808 -3.556 7.355 1.00 91.56 324 LYS A C 1
ATOM 2565 O O . LYS A 1 324 ? -3.926 -3.789 7.821 1.00 91.56 324 LYS A O 1
ATOM 2570 N N . ALA A 1 325 ? -2.298 -2.324 7.341 1.00 91.69 325 ALA A N 1
ATOM 2571 C CA . ALA A 1 325 ? -3.006 -1.149 7.849 1.00 91.69 325 ALA A CA 1
ATOM 2572 C C . ALA A 1 325 ? -4.288 -0.850 7.052 1.00 91.69 325 ALA A C 1
ATOM 2574 O O . ALA A 1 325 ? -5.323 -0.515 7.637 1.00 91.69 325 ALA A O 1
ATOM 2575 N N . VAL A 1 326 ? -4.266 -1.036 5.727 1.00 93.25 326 VAL A N 1
ATOM 2576 C CA . VAL A 1 326 ? -5.464 -0.915 4.882 1.00 93.25 326 VAL A CA 1
ATOM 2577 C C . VAL A 1 326 ? -6.482 -2.011 5.200 1.00 93.25 326 VAL A C 1
ATOM 2579 O O . VAL A 1 326 ? -7.658 -1.688 5.373 1.00 93.25 326 VAL A O 1
ATOM 2582 N N . ILE A 1 327 ? -6.067 -3.275 5.356 1.00 93.44 327 ILE A N 1
ATOM 2583 C CA . ILE A 1 327 ? -6.965 -4.373 5.769 1.00 93.44 327 ILE A CA 1
ATOM 2584 C C . ILE A 1 327 ? -7.660 -4.017 7.085 1.00 93.44 327 ILE A C 1
ATOM 2586 O O . ILE A 1 327 ? -8.887 -4.099 7.176 1.00 93.44 327 ILE A O 1
ATOM 2590 N N . LEU A 1 328 ? -6.892 -3.578 8.086 1.00 93.25 328 LEU A N 1
ATOM 2591 C CA . LEU A 1 328 ? -7.418 -3.171 9.387 1.00 93.25 328 LEU A CA 1
ATOM 2592 C C . LEU A 1 328 ? -8.424 -2.023 9.248 1.00 93.25 328 LEU A C 1
ATOM 2594 O O . LEU A 1 328 ? -9.553 -2.132 9.726 1.00 93.25 328 LEU A O 1
ATOM 2598 N N . SER A 1 329 ? -8.050 -0.953 8.548 1.00 92.31 329 SER A N 1
ATOM 2599 C CA . SER A 1 329 ? -8.925 0.200 8.338 1.00 92.31 329 SER A CA 1
ATOM 2600 C C . SER A 1 329 ? -10.240 -0.186 7.648 1.00 92.31 329 SER A C 1
ATOM 2602 O O . SER A 1 329 ? -11.329 0.208 8.076 1.00 92.31 329 SER A O 1
ATOM 2604 N N . ARG A 1 330 ? -10.169 -0.995 6.583 1.00 93.00 330 ARG A N 1
ATOM 2605 C CA . ARG A 1 330 ? -11.366 -1.441 5.857 1.00 93.00 330 ARG A CA 1
ATOM 2606 C C . ARG A 1 330 ? -12.220 -2.384 6.690 1.00 93.00 330 ARG A C 1
ATOM 2608 O O . ARG A 1 330 ? -13.444 -2.316 6.569 1.00 93.00 330 ARG A O 1
ATOM 2615 N N . ALA A 1 331 ? -11.612 -3.214 7.535 1.00 91.19 331 ALA A N 1
ATOM 2616 C CA . ALA A 1 331 ? -12.328 -4.094 8.451 1.00 91.19 331 ALA A CA 1
ATOM 2617 C C . ALA A 1 331 ? -13.058 -3.306 9.541 1.00 91.19 331 ALA A C 1
ATOM 2619 O O . ALA A 1 331 ? -14.203 -3.634 9.835 1.00 91.19 331 ALA A O 1
ATOM 2620 N N . VAL A 1 332 ? -12.451 -2.252 10.091 1.00 89.31 332 VAL A N 1
ATOM 2621 C CA . VAL A 1 332 ? -13.113 -1.355 11.054 1.00 89.31 332 VAL A CA 1
ATOM 2622 C C . VAL A 1 332 ? -14.303 -0.651 10.403 1.00 89.31 332 VAL A C 1
ATOM 2624 O O . VAL A 1 332 ? -15.401 -0.670 10.953 1.00 89.31 332 VAL A O 1
ATOM 2627 N N . GLN A 1 333 ? -14.124 -0.102 9.199 1.00 85.44 333 GLN A N 1
ATOM 2628 C CA . GLN A 1 333 ? -15.177 0.671 8.542 1.00 85.44 333 GLN A CA 1
ATOM 2629 C C . GLN A 1 333 ? -16.335 -0.188 8.003 1.00 85.44 333 GLN A C 1
ATOM 2631 O O . GLN A 1 333 ? -17.495 0.203 8.115 1.00 85.44 333 GLN A O 1
ATOM 2636 N N . ASN A 1 334 ? -16.036 -1.336 7.386 1.00 83.81 334 ASN A N 1
ATOM 2637 C CA . ASN A 1 334 ? -17.015 -2.135 6.632 1.00 83.81 334 ASN A CA 1
ATOM 2638 C C . ASN A 1 334 ? -17.312 -3.499 7.278 1.00 83.81 334 ASN A C 1
ATOM 2640 O O . ASN A 1 334 ? -18.049 -4.317 6.721 1.00 83.81 334 ASN A O 1
ATOM 2644 N N . GLY A 1 335 ? -16.707 -3.784 8.430 1.00 87.38 335 GLY A N 1
ATOM 2645 C CA . GLY A 1 335 ? -16.660 -5.119 9.011 1.00 87.38 335 GLY A CA 1
ATOM 2646 C C . GLY A 1 335 ? -15.717 -6.071 8.249 1.00 87.38 335 GLY A C 1
ATOM 2647 O O . GLY A 1 335 ? -15.349 -5.817 7.098 1.00 87.38 335 GLY A O 1
ATOM 2648 N N . PRO A 1 336 ? -15.356 -7.226 8.841 1.00 89.44 336 PRO A N 1
ATOM 2649 C CA . PRO A 1 336 ? -14.438 -8.189 8.219 1.00 89.44 336 PRO A CA 1
ATOM 2650 C C . PRO A 1 336 ? -14.900 -8.713 6.856 1.00 89.44 336 PRO A C 1
ATOM 2652 O O . PRO A 1 336 ? -14.106 -8.856 5.931 1.00 89.44 336 PRO A O 1
ATOM 2655 N N . THR A 1 337 ? -16.198 -8.990 6.715 1.00 86.12 337 THR A N 1
ATOM 2656 C CA . THR A 1 337 ? -16.772 -9.479 5.455 1.00 86.12 337 THR A CA 1
ATOM 2657 C C . THR A 1 337 ? -16.819 -8.388 4.391 1.00 86.12 337 THR A C 1
ATOM 2659 O O . THR A 1 337 ? -16.531 -8.673 3.232 1.00 86.12 337 THR A O 1
ATOM 2662 N N . GLY A 1 338 ? -17.137 -7.147 4.774 1.00 86.12 338 GLY A N 1
ATOM 2663 C CA . GLY A 1 338 ? -17.106 -6.008 3.859 1.00 86.12 338 GLY A CA 1
ATOM 2664 C C . GLY A 1 338 ? -15.692 -5.728 3.357 1.00 86.12 338 GLY A C 1
ATOM 2665 O O . GLY A 1 338 ? -15.499 -5.585 2.154 1.00 86.12 338 GLY A O 1
ATOM 2666 N N . ALA A 1 339 ? -14.695 -5.758 4.248 1.00 91.56 339 ALA A N 1
ATOM 2667 C CA . ALA A 1 339 ? -13.285 -5.648 3.872 1.00 91.56 339 ALA A CA 1
ATOM 2668 C C . ALA A 1 339 ? -12.869 -6.741 2.885 1.00 91.56 339 ALA A C 1
ATOM 2670 O O . ALA A 1 339 ? -12.314 -6.433 1.837 1.00 91.56 339 ALA A O 1
ATOM 2671 N N . LYS A 1 340 ? -13.218 -8.004 3.161 1.00 92.19 340 LYS A N 1
ATOM 2672 C CA . LYS A 1 340 ? -12.967 -9.099 2.219 1.00 92.19 340 LYS A CA 1
ATOM 2673 C C . LYS A 1 340 ? -13.590 -8.824 0.850 1.00 92.19 340 LYS A C 1
ATOM 2675 O O . LYS A 1 340 ? -12.907 -8.936 -0.159 1.00 92.19 340 LYS A O 1
ATOM 2680 N N . ASN A 1 341 ? -14.878 -8.475 0.802 1.00 89.00 341 ASN A N 1
ATOM 2681 C CA . ASN A 1 341 ? -15.581 -8.247 -0.466 1.00 89.00 341 ASN A CA 1
ATOM 2682 C C . ASN A 1 341 ? -14.959 -7.094 -1.266 1.00 89.00 341 ASN A C 1
ATOM 2684 O O . ASN A 1 341 ? -14.853 -7.184 -2.483 1.00 89.00 341 ASN A O 1
ATOM 2688 N N . LEU 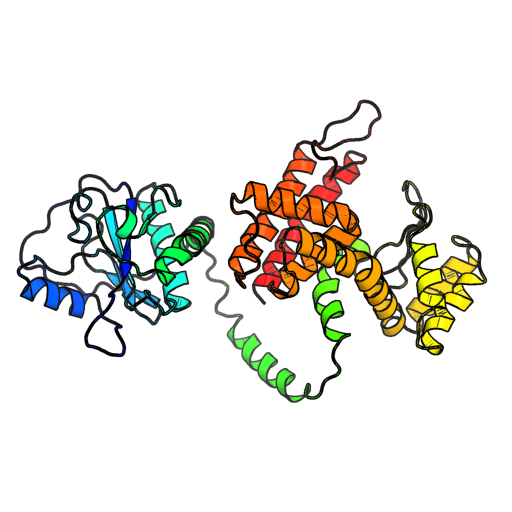A 1 342 ? -14.520 -6.042 -0.575 1.00 90.62 342 LEU A N 1
ATOM 2689 C CA . LEU A 1 342 ? -13.828 -4.907 -1.175 1.00 90.62 342 LEU A CA 1
ATOM 2690 C C . LEU A 1 342 ? -12.492 -5.312 -1.812 1.00 90.62 342 LEU A C 1
ATOM 2692 O O . LEU A 1 342 ? -12.179 -4.869 -2.912 1.00 90.62 342 LEU A O 1
ATOM 2696 N N . PHE A 1 343 ? -11.714 -6.156 -1.135 1.00 90.38 343 PHE A N 1
ATOM 2697 C CA . PHE A 1 343 ? -10.446 -6.659 -1.663 1.00 90.38 343 PHE A CA 1
ATOM 2698 C C . PHE A 1 343 ? -10.655 -7.582 -2.865 1.00 90.38 343 PHE A C 1
ATOM 2700 O O . PHE A 1 343 ? -9.947 -7.437 -3.854 1.00 90.38 343 PHE A O 1
ATOM 2707 N N . VAL A 1 344 ? -11.651 -8.473 -2.820 1.00 86.44 344 VAL A N 1
ATOM 2708 C CA . VAL A 1 344 ? -12.013 -9.324 -3.969 1.00 86.44 344 VAL A CA 1
ATOM 2709 C C . VAL A 1 344 ? -12.383 -8.468 -5.180 1.00 86.44 344 VAL A C 1
ATOM 2711 O O . VAL A 1 344 ? -11.810 -8.649 -6.248 1.00 86.44 344 VAL A O 1
ATOM 2714 N N . GLU A 1 345 ? -13.257 -7.474 -4.998 1.00 86.12 345 GLU A N 1
ATOM 2715 C CA . GLU A 1 345 ? -13.647 -6.551 -6.072 1.00 86.12 345 GLU A CA 1
ATOM 2716 C C . GLU A 1 345 ? -12.439 -5.775 -6.628 1.00 86.12 345 GLU A C 1
ATOM 2718 O O . GLU A 1 345 ? -12.332 -5.554 -7.834 1.00 86.12 345 GLU A O 1
ATOM 2723 N N . ALA A 1 346 ? -11.504 -5.364 -5.768 1.00 86.00 346 ALA A N 1
ATOM 2724 C CA . ALA A 1 346 ? -10.296 -4.672 -6.201 1.00 86.00 346 ALA A CA 1
ATOM 2725 C C . ALA A 1 346 ? -9.342 -5.591 -6.986 1.00 86.00 346 ALA A C 1
ATOM 2727 O O . ALA A 1 346 ? -8.826 -5.174 -8.023 1.00 86.00 346 ALA A O 1
ATOM 2728 N N . CYS A 1 347 ? -9.152 -6.840 -6.554 1.00 80.50 347 CYS A N 1
ATOM 2729 C CA . CYS A 1 347 ? -8.382 -7.843 -7.293 1.00 80.50 347 CYS A CA 1
ATOM 2730 C C . CYS A 1 347 ? -9.013 -8.151 -8.661 1.00 80.50 347 CYS A C 1
ATOM 2732 O O . CYS A 1 347 ? -8.307 -8.176 -9.670 1.00 80.50 347 CYS A O 1
ATOM 2734 N N . ASP A 1 348 ? -10.340 -8.298 -8.724 1.00 80.06 348 ASP A N 1
ATOM 2735 C CA . ASP A 1 348 ? -11.064 -8.512 -9.982 1.00 80.06 348 ASP A CA 1
ATOM 2736 C C . ASP A 1 348 ? -10.850 -7.344 -10.957 1.00 80.06 348 ASP A C 1
ATOM 2738 O O . ASP A 1 348 ? -10.609 -7.552 -12.149 1.00 80.06 348 ASP A O 1
ATOM 2742 N N . LYS A 1 349 ? -10.864 -6.100 -10.457 1.00 74.94 349 LYS A N 1
ATOM 2743 C CA . LYS A 1 349 ? -10.586 -4.901 -11.270 1.00 74.94 349 LYS A CA 1
ATOM 2744 C C . LYS A 1 349 ? -9.146 -4.806 -11.757 1.00 74.94 349 LYS A C 1
ATOM 2746 O O . LYS A 1 349 ? -8.923 -4.225 -12.816 1.00 74.94 349 LYS A O 1
ATOM 2751 N N . LEU A 1 350 ? -8.191 -5.356 -11.012 1.00 70.81 350 LEU A N 1
ATOM 2752 C CA . LEU A 1 350 ? -6.797 -5.440 -11.443 1.00 70.81 350 LEU A CA 1
ATOM 2753 C C . LEU A 1 350 ? -6.584 -6.485 -12.546 1.00 70.81 350 LEU A C 1
ATOM 2755 O O . LEU A 1 350 ? -5.542 -6.470 -13.191 1.00 70.81 350 LEU A O 1
ATOM 2759 N N . GLY A 1 351 ? -7.550 -7.377 -12.791 1.00 63.62 351 GLY A N 1
ATOM 2760 C CA . GLY A 1 351 ? -7.441 -8.416 -13.818 1.00 63.62 351 GLY A CA 1
ATOM 2761 C C . GLY A 1 351 ? -6.512 -9.576 -13.441 1.00 63.62 351 GLY A C 1
ATOM 2762 O O . GLY A 1 351 ? -6.318 -10.484 -14.249 1.00 63.62 351 GLY A O 1
ATOM 2763 N N . HIS A 1 352 ? -5.982 -9.580 -12.215 1.00 62.75 352 HIS A N 1
ATOM 2764 C CA . HIS A 1 352 ? -5.158 -10.650 -11.664 1.00 62.75 352 HIS A CA 1
ATOM 2765 C C . HIS A 1 352 ? -5.826 -11.196 -10.396 1.00 62.75 352 HIS A C 1
ATOM 2767 O O . HIS A 1 352 ? -5.814 -10.524 -9.361 1.00 62.75 352 HIS A O 1
ATOM 2773 N N . PRO A 1 353 ? -6.419 -12.402 -10.443 1.00 52.31 353 PRO A N 1
ATOM 2774 C CA . PRO A 1 353 ? -6.951 -13.030 -9.248 1.00 52.31 353 PRO A CA 1
ATOM 2775 C C . PRO A 1 353 ? -5.777 -13.438 -8.359 1.00 52.31 353 PRO A C 1
ATOM 2777 O O . PRO A 1 353 ? -5.030 -14.348 -8.693 1.00 52.31 353 PRO A O 1
ATOM 2780 N N . ASN A 1 354 ? -5.631 -12.711 -7.256 1.00 54.31 354 ASN A N 1
ATOM 2781 C CA . ASN A 1 354 ? -4.874 -13.066 -6.065 1.00 54.31 354 ASN A CA 1
ATOM 2782 C C . ASN A 1 354 ? -3.451 -13.624 -6.255 1.00 54.31 354 ASN A C 1
ATOM 2784 O O . ASN A 1 354 ? -3.238 -14.812 -6.479 1.00 54.31 354 ASN A O 1
ATOM 2788 N N . LEU A 1 355 ? -2.464 -12.749 -6.072 1.00 52.34 355 LEU A N 1
ATOM 2789 C CA . LEU A 1 355 ? -1.043 -13.069 -6.163 1.00 52.34 355 LEU A CA 1
ATOM 2790 C C . LEU A 1 355 ? -0.364 -12.990 -4.794 1.00 52.34 355 LEU A C 1
ATOM 2792 O O . LEU A 1 355 ? 0.705 -12.415 -4.652 1.00 52.34 355 LEU A O 1
ATOM 2796 N N . SER A 1 356 ? -0.958 -13.597 -3.776 1.00 48.47 356 SER A N 1
ATOM 2797 C CA . SER A 1 356 ? -0.386 -13.701 -2.426 1.00 48.47 356 SER A CA 1
ATOM 2798 C C . SER A 1 356 ? 0.935 -14.487 -2.329 1.00 48.47 356 SER A C 1
ATOM 2800 O O . SER A 1 356 ? 1.512 -14.590 -1.249 1.00 48.47 356 SER A O 1
ATOM 2802 N N . TYR A 1 357 ? 1.449 -15.041 -3.434 1.00 50.03 357 TYR A N 1
ATOM 2803 C CA . TYR A 1 357 ? 2.821 -15.558 -3.515 1.00 50.03 357 TYR A CA 1
ATOM 2804 C C . TYR A 1 357 ? 3.850 -14.495 -3.926 1.00 50.03 357 TYR A C 1
ATOM 2806 O O . TYR A 1 357 ? 5.049 -14.780 -3.916 1.00 50.03 357 TYR A O 1
ATOM 2814 N N . ILE A 1 358 ? 3.401 -13.300 -4.309 1.00 50.31 358 ILE A N 1
ATOM 2815 C CA . ILE A 1 358 ? 4.254 -12.178 -4.675 1.00 50.31 358 ILE A CA 1
ATOM 2816 C C . ILE A 1 358 ? 4.289 -11.216 -3.481 1.00 50.31 358 ILE A C 1
ATOM 2818 O O . ILE A 1 358 ? 3.405 -10.384 -3.306 1.00 50.31 358 ILE A O 1
ATOM 2822 N N . ASP A 1 359 ? 5.312 -11.372 -2.643 1.00 53.59 359 ASP A N 1
ATOM 2823 C CA . ASP A 1 359 ? 5.722 -10.364 -1.659 1.00 53.59 359 ASP A CA 1
ATOM 2824 C C . ASP A 1 359 ? 6.298 -9.159 -2.422 1.00 53.59 359 ASP A C 1
ATOM 2826 O O . ASP A 1 359 ? 7.488 -9.115 -2.737 1.00 53.59 359 ASP A O 1
ATOM 2830 N N . ASP A 1 360 ? 5.412 -8.258 -2.857 1.00 61.53 360 ASP A N 1
ATOM 2831 C CA . ASP A 1 360 ? 5.744 -7.127 -3.726 1.00 61.53 360 ASP A CA 1
ATOM 2832 C C . ASP A 1 360 ? 4.961 -5.868 -3.330 1.00 61.53 360 ASP A C 1
ATOM 2834 O O . ASP A 1 360 ? 3.731 -5.780 -3.424 1.00 61.53 360 ASP A O 1
ATOM 2838 N N . SER A 1 361 ? 5.711 -4.845 -2.919 1.00 65.88 361 SER A N 1
ATOM 2839 C CA . SER A 1 361 ? 5.192 -3.530 -2.543 1.00 65.88 361 SER A CA 1
ATOM 2840 C C . SER A 1 361 ? 4.502 -2.795 -3.701 1.00 65.88 361 SER A C 1
ATOM 2842 O O . SER A 1 361 ? 3.691 -1.897 -3.464 1.00 65.88 361 SER A O 1
ATOM 2844 N N . TYR A 1 362 ? 4.761 -3.180 -4.953 1.00 64.00 362 TYR A N 1
ATOM 2845 C CA . TYR A 1 362 ? 4.082 -2.688 -6.148 1.00 64.00 362 TYR A CA 1
ATOM 2846 C C . TYR A 1 362 ? 2.702 -3.327 -6.344 1.00 64.00 362 TYR A C 1
ATOM 2848 O O . TYR A 1 362 ? 1.745 -2.625 -6.697 1.00 64.00 362 TYR A O 1
ATOM 2856 N N . PHE A 1 363 ? 2.555 -4.624 -6.049 1.00 74.19 363 PHE A N 1
ATOM 2857 C CA . PHE A 1 363 ? 1.228 -5.236 -5.946 1.00 74.19 363 PHE A CA 1
ATOM 2858 C C . PHE A 1 363 ? 0.418 -4.535 -4.852 1.00 74.19 363 PHE A C 1
ATOM 2860 O O . PHE A 1 363 ? -0.724 -4.133 -5.098 1.00 74.19 363 PHE A O 1
ATOM 2867 N N . ASP A 1 364 ? 1.037 -4.270 -3.699 1.00 82.00 364 ASP A N 1
ATOM 2868 C CA . ASP A 1 364 ? 0.391 -3.514 -2.629 1.00 82.00 364 ASP A CA 1
ATOM 2869 C C . ASP A 1 364 ? 0.029 -2.093 -3.066 1.00 82.00 364 ASP A C 1
ATOM 2871 O O . ASP A 1 364 ? -1.093 -1.648 -2.827 1.00 82.00 364 ASP A O 1
ATOM 2875 N N . TYR A 1 365 ? 0.912 -1.388 -3.775 1.00 82.62 365 TYR A N 1
ATOM 2876 C CA . TYR A 1 365 ? 0.620 -0.062 -4.325 1.00 82.62 365 TYR A CA 1
ATOM 2877 C C . TYR A 1 365 ? -0.611 -0.080 -5.240 1.00 82.62 365 TYR A C 1
ATOM 2879 O O . TYR A 1 365 ? -1.514 0.756 -5.092 1.00 82.62 365 TYR A O 1
ATOM 2887 N N . ASN A 1 366 ? -0.663 -1.026 -6.181 1.00 80.31 366 ASN A N 1
ATOM 2888 C CA . ASN A 1 366 ? -1.755 -1.154 -7.143 1.00 80.31 366 ASN A CA 1
ATOM 2889 C C . ASN A 1 366 ? -3.064 -1.539 -6.465 1.00 80.31 366 ASN A C 1
ATOM 2891 O O . ASN A 1 366 ? -4.109 -0.956 -6.770 1.00 80.31 366 ASN A O 1
ATOM 2895 N N . LEU A 1 367 ? -3.017 -2.480 -5.527 1.00 86.38 367 LEU A N 1
ATOM 2896 C CA . LEU A 1 367 ? -4.196 -2.932 -4.807 1.00 86.38 367 LEU A CA 1
ATOM 2897 C C . LEU A 1 367 ? -4.718 -1.849 -3.855 1.00 86.38 367 LEU A C 1
ATOM 2899 O O . LEU A 1 367 ? -5.908 -1.540 -3.908 1.00 86.38 367 LEU A O 1
ATOM 2903 N N . ILE A 1 368 ? -3.852 -1.180 -3.084 1.00 89.56 368 ILE A N 1
ATOM 2904 C CA . ILE A 1 368 ? -4.231 -0.022 -2.253 1.00 89.56 368 ILE A CA 1
ATOM 2905 C C . ILE A 1 368 ? -4.856 1.067 -3.130 1.00 89.56 368 ILE A C 1
ATOM 2907 O O . ILE A 1 368 ? -5.952 1.554 -2.839 1.00 89.56 368 ILE A O 1
ATOM 2911 N N . SER A 1 369 ? -4.202 1.425 -4.238 1.00 86.25 369 SER A N 1
ATOM 2912 C CA . SER A 1 369 ? -4.721 2.430 -5.170 1.00 86.25 369 SER A CA 1
ATOM 2913 C C . SER A 1 369 ? -6.084 2.031 -5.727 1.00 86.25 369 SER A C 1
ATOM 2915 O O . SER A 1 369 ? -6.990 2.864 -5.772 1.00 86.25 369 SER A O 1
ATOM 2917 N N . THR A 1 370 ? -6.262 0.765 -6.101 1.00 87.19 370 THR A N 1
ATOM 2918 C CA . THR A 1 370 ? -7.516 0.248 -6.666 1.00 87.19 370 THR A CA 1
ATOM 2919 C C . THR A 1 370 ? -8.640 0.249 -5.641 1.00 87.19 370 THR A C 1
ATOM 2921 O O . THR A 1 370 ? -9.722 0.752 -5.945 1.00 87.19 370 THR A O 1
ATOM 2924 N N . ILE A 1 371 ? -8.379 -0.213 -4.415 1.00 92.56 371 ILE A N 1
ATOM 2925 C CA . ILE A 1 371 ? -9.339 -0.193 -3.304 1.00 92.56 371 ILE A CA 1
ATOM 2926 C C . ILE A 1 371 ? -9.856 1.229 -3.074 1.00 92.56 371 ILE A C 1
ATOM 2928 O O . ILE A 1 371 ? -11.067 1.466 -3.059 1.00 92.56 371 ILE A O 1
ATOM 2932 N N . TYR A 1 372 ? -8.954 2.200 -2.921 1.00 93.62 372 TYR A N 1
ATOM 2933 C CA . TYR A 1 372 ? -9.369 3.569 -2.630 1.00 93.62 372 TYR A CA 1
ATOM 2934 C C . TYR A 1 372 ? -9.984 4.273 -3.840 1.00 93.62 372 TYR A C 1
ATOM 2936 O O . TYR A 1 372 ? -10.950 5.014 -3.671 1.00 93.62 372 TYR A O 1
ATOM 2944 N N . ASN A 1 373 ? -9.492 4.035 -5.059 1.00 87.56 373 ASN A N 1
ATOM 2945 C CA . ASN A 1 373 ? -10.110 4.581 -6.271 1.00 87.56 373 ASN A CA 1
ATOM 2946 C C . ASN A 1 373 ? -11.535 4.052 -6.455 1.00 87.56 373 ASN A C 1
ATOM 2948 O O . ASN A 1 373 ? -12.427 4.824 -6.804 1.00 87.56 373 ASN A O 1
ATOM 2952 N N . PHE A 1 374 ? -11.761 2.769 -6.169 1.00 90.06 374 PHE A N 1
ATOM 2953 C CA . PHE A 1 374 ? -13.091 2.177 -6.180 1.00 90.06 374 PHE A CA 1
ATOM 2954 C C . PHE A 1 374 ? -14.012 2.832 -5.146 1.00 90.06 374 PHE A C 1
ATOM 2956 O O . PHE A 1 374 ? -15.110 3.250 -5.497 1.00 90.06 374 PHE A O 1
ATOM 2963 N N . LEU A 1 375 ? -13.558 3.015 -3.905 1.00 91.94 375 LEU A N 1
ATOM 2964 C CA . LEU A 1 375 ? -14.357 3.683 -2.871 1.00 91.94 375 LEU A CA 1
ATOM 2965 C C . LEU A 1 375 ? -14.650 5.159 -3.189 1.00 91.94 375 LEU A C 1
ATOM 2967 O O . LEU A 1 375 ? -15.739 5.658 -2.912 1.00 91.94 375 LEU A O 1
ATOM 2971 N N . ILE A 1 376 ? -13.698 5.871 -3.797 1.00 88.50 376 ILE A N 1
ATOM 2972 C CA . ILE A 1 376 ? -13.914 7.242 -4.280 1.00 88.50 376 ILE A CA 1
ATOM 2973 C C . ILE A 1 376 ? -14.973 7.247 -5.391 1.00 88.50 376 ILE A C 1
ATOM 2975 O O . ILE A 1 376 ? -15.869 8.090 -5.366 1.00 88.50 376 ILE A O 1
ATOM 2979 N N . ALA A 1 377 ? -14.914 6.290 -6.321 1.00 85.50 377 ALA A N 1
ATOM 2980 C CA . ALA A 1 377 ? -15.912 6.137 -7.376 1.00 85.50 377 ALA A CA 1
ATOM 2981 C C . ALA A 1 377 ? -17.299 5.756 -6.822 1.00 85.50 377 ALA A C 1
ATOM 2983 O O . ALA A 1 377 ? -18.311 6.258 -7.307 1.00 85.50 377 ALA A O 1
ATOM 2984 N N . GLU A 1 378 ? -17.368 4.934 -5.774 1.00 87.50 378 GLU A N 1
ATOM 2985 C CA . GLU A 1 378 ? -18.614 4.626 -5.058 1.00 87.50 378 GLU A CA 1
ATOM 2986 C C . GLU A 1 378 ? -19.241 5.886 -4.450 1.00 87.50 378 GLU A C 1
ATOM 2988 O O . GLU A 1 378 ? -20.445 6.106 -4.581 1.00 87.50 378 GLU A O 1
ATOM 2993 N N . CYS A 1 379 ? -18.435 6.767 -3.849 1.00 86.25 379 CYS A N 1
ATOM 2994 C CA . CYS A 1 379 ? -18.914 8.074 -3.398 1.00 86.25 379 CYS A CA 1
ATOM 2995 C C . CYS A 1 379 ? -19.395 8.956 -4.563 1.00 86.25 379 CYS A C 1
ATOM 2997 O O . CYS A 1 379 ? -20.417 9.628 -4.431 1.00 86.25 379 CYS A O 1
ATOM 2999 N N . ASP A 1 380 ? -18.675 8.962 -5.688 1.00 84.06 380 ASP A N 1
ATOM 3000 C CA . ASP A 1 380 ? -18.997 9.786 -6.864 1.00 84.06 380 ASP A CA 1
ATOM 3001 C C . ASP A 1 380 ? -20.251 9.303 -7.613 1.00 84.06 380 ASP A C 1
ATOM 3003 O O . ASP A 1 380 ? -20.918 10.095 -8.281 1.00 84.06 380 ASP A O 1
ATOM 3007 N N . THR A 1 381 ? -20.601 8.023 -7.475 1.00 84.50 381 THR A N 1
ATOM 3008 C CA . THR A 1 381 ? -21.790 7.403 -8.086 1.00 84.50 381 THR A CA 1
ATOM 3009 C C . THR A 1 381 ? -22.985 7.302 -7.136 1.00 84.50 381 THR A C 1
ATOM 3011 O O . THR A 1 381 ? -24.075 6.899 -7.559 1.00 84.50 381 THR A O 1
ATOM 3014 N N . ALA A 1 382 ? -22.820 7.683 -5.865 1.00 84.31 382 ALA A N 1
ATOM 3015 C CA . ALA A 1 382 ? -23.897 7.643 -4.892 1.00 84.31 382 ALA A CA 1
ATOM 3016 C C . ALA A 1 382 ? -25.036 8.595 -5.285 1.00 84.31 382 ALA A C 1
ATOM 3018 O O . ALA A 1 382 ? -24.824 9.778 -5.563 1.00 84.31 382 ALA A O 1
ATOM 3019 N N . HIS A 1 383 ? -26.264 8.086 -5.271 1.00 84.69 383 HIS A N 1
ATOM 3020 C CA . HIS A 1 383 ? -27.463 8.835 -5.645 1.00 84.69 383 HIS A CA 1
ATOM 3021 C C . HIS A 1 383 ? -28.506 8.774 -4.532 1.00 84.69 383 HIS A C 1
ATOM 3023 O O . HIS A 1 383 ? -28.550 7.813 -3.767 1.00 84.69 383 HIS A O 1
ATOM 3029 N N . ASP A 1 384 ? -29.326 9.820 -4.434 1.00 85.75 384 ASP A N 1
ATOM 3030 C CA . ASP A 1 384 ? -30.433 9.889 -3.479 1.00 85.75 384 ASP A CA 1
ATOM 3031 C C . ASP A 1 384 ? -31.474 8.810 -3.810 1.00 85.75 384 ASP A C 1
ATOM 3033 O O . ASP A 1 384 ? -31.963 8.740 -4.942 1.00 85.75 384 ASP A O 1
ATOM 3037 N N . ASP A 1 385 ? -31.811 7.974 -2.826 1.00 81.06 385 ASP A N 1
ATOM 3038 C CA . ASP A 1 385 ? -32.830 6.925 -2.944 1.00 81.06 385 ASP A CA 1
ATOM 3039 C C . ASP A 1 385 ? -34.275 7.460 -2.840 1.00 81.06 385 ASP A C 1
ATOM 3041 O O . ASP A 1 385 ? -35.237 6.690 -2.860 1.00 81.06 385 ASP A O 1
ATOM 3045 N N . GLY A 1 386 ? -34.439 8.784 -2.741 1.00 80.06 386 GLY A N 1
ATOM 3046 C CA . GLY A 1 386 ? -35.721 9.467 -2.574 1.00 80.06 386 GLY A CA 1
ATOM 3047 C C . GLY A 1 386 ? -36.121 9.660 -1.109 1.00 80.06 386 GLY A C 1
ATOM 3048 O O . GLY A 1 386 ? -37.172 10.247 -0.842 1.00 80.06 386 GLY A O 1
ATOM 3049 N N . THR A 1 387 ? -35.298 9.198 -0.160 1.00 82.06 387 THR A N 1
ATOM 3050 C CA . THR A 1 387 ? -35.486 9.396 1.288 1.00 82.06 387 THR A CA 1
ATOM 3051 C C . THR A 1 387 ? -34.508 10.415 1.883 1.00 82.06 387 THR A C 1
ATOM 3053 O O . THR A 1 387 ? -34.559 10.688 3.084 1.00 82.06 387 THR A O 1
ATOM 3056 N N . GLY A 1 388 ? -33.630 11.006 1.060 1.00 76.44 388 GLY A N 1
ATOM 3057 C CA . GLY A 1 388 ? -32.525 11.855 1.511 1.00 76.44 388 GLY A CA 1
ATOM 3058 C C . GLY A 1 388 ? -31.287 11.061 1.942 1.00 76.44 388 GLY A C 1
ATOM 3059 O O . GLY A 1 388 ? -30.330 11.648 2.459 1.00 76.44 388 GLY A O 1
ATOM 3060 N N . ILE A 1 389 ? -31.291 9.740 1.730 1.00 80.12 389 ILE A N 1
ATOM 3061 C CA . ILE A 1 389 ? -30.148 8.850 1.928 1.00 80.12 389 ILE A CA 1
ATOM 3062 C C . ILE A 1 389 ? -29.536 8.562 0.559 1.00 80.12 389 ILE A C 1
ATOM 3064 O O . ILE A 1 389 ? -30.167 7.997 -0.330 1.00 80.12 389 ILE A O 1
ATOM 3068 N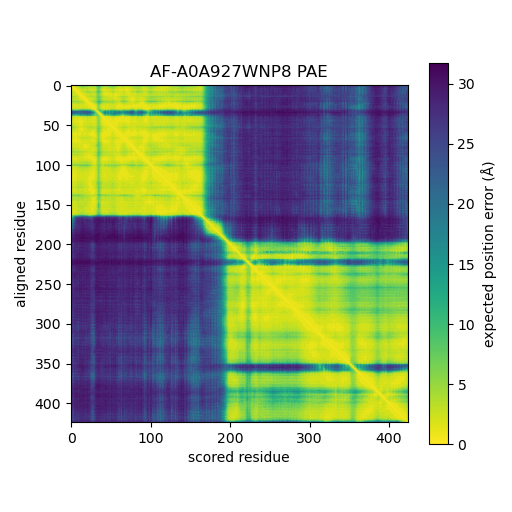 N . TYR A 1 390 ? -28.273 8.932 0.404 1.00 84.69 390 TYR A N 1
ATOM 3069 C CA . TYR A 1 390 ? -27.481 8.611 -0.768 1.00 84.69 390 TYR A CA 1
ATOM 3070 C C . TYR A 1 390 ? -26.942 7.193 -0.641 1.00 84.69 390 TYR A C 1
ATOM 3072 O O . TYR A 1 390 ? -26.412 6.826 0.414 1.00 84.69 390 TYR A O 1
ATOM 3080 N N . ARG A 1 391 ? -27.063 6.413 -1.715 1.00 81.06 391 ARG A N 1
ATOM 3081 C CA . ARG A 1 391 ? -26.567 5.036 -1.795 1.00 81.06 391 ARG A CA 1
ATOM 3082 C C . ARG A 1 391 ? -25.683 4.851 -3.014 1.00 81.06 391 ARG A C 1
ATOM 3084 O O . ARG A 1 391 ? -26.039 5.257 -4.120 1.00 81.06 391 ARG A O 1
ATOM 3091 N N . SER A 1 392 ? -24.526 4.253 -2.782 1.00 82.69 392 SER A N 1
ATOM 3092 C CA . SER A 1 392 ? -23.587 3.824 -3.822 1.00 82.69 392 SER A CA 1
ATOM 3093 C C . SER A 1 392 ? -24.026 2.508 -4.461 1.00 82.69 392 SER A C 1
ATOM 3095 O O . SER A 1 392 ? -24.873 1.792 -3.921 1.00 82.69 392 SER A O 1
ATOM 3097 N N . ILE A 1 393 ? -23.470 2.203 -5.634 1.00 75.44 393 ILE A N 1
ATOM 3098 C CA . ILE A 1 393 ? -23.909 1.087 -6.481 1.00 75.44 393 ILE A CA 1
ATOM 3099 C C . ILE A 1 393 ? -23.643 -0.258 -5.803 1.00 75.44 393 ILE A C 1
ATOM 3101 O O . ILE A 1 393 ? -24.509 -1.135 -5.824 1.00 75.44 393 ILE A O 1
ATOM 3105 N N . PHE A 1 394 ? -22.476 -0.410 -5.178 1.00 75.06 394 PHE A N 1
ATOM 3106 C CA . PHE A 1 394 ? -22.087 -1.634 -4.478 1.00 75.06 394 PHE A CA 1
ATOM 3107 C C . PHE A 1 394 ? -22.339 -1.552 -2.966 1.00 75.06 394 PHE A C 1
ATOM 3109 O O . PHE A 1 394 ? -22.108 -2.518 -2.239 1.00 75.06 394 PHE A O 1
ATOM 3116 N N . GLY A 1 395 ? -22.884 -0.429 -2.490 1.00 78.50 395 GLY A N 1
ATOM 3117 C CA . GLY A 1 395 ? -23.359 -0.267 -1.122 1.00 78.50 395 GLY A CA 1
ATOM 3118 C C . GLY A 1 395 ? -22.252 -0.059 -0.090 1.00 78.50 395 GLY A C 1
ATOM 3119 O O . GLY A 1 395 ? -22.542 -0.154 1.103 1.00 78.50 395 GLY A O 1
ATOM 3120 N N . PHE A 1 396 ? -21.021 0.258 -0.507 1.00 81.19 396 PHE A N 1
ATOM 3121 C CA . PHE A 1 396 ? -19.915 0.565 0.413 1.00 81.19 396 PHE A CA 1
ATOM 3122 C C . PHE A 1 396 ? -20.010 1.972 1.013 1.00 81.19 396 PHE A C 1
ATOM 3124 O O . PHE A 1 396 ? -19.518 2.228 2.108 1.00 81.19 396 PHE A O 1
ATOM 3131 N N . CYS A 1 397 ? -20.669 2.892 0.311 1.00 82.88 397 CYS A N 1
ATOM 3132 C CA . CYS A 1 397 ? -20.852 4.278 0.734 1.00 82.88 397 CYS A CA 1
ATOM 3133 C C . CYS A 1 397 ? -22.345 4.599 0.811 1.00 82.88 397 CYS A C 1
ATOM 3135 O O . CYS A 1 397 ? -23.021 4.655 -0.218 1.00 82.88 397 CYS A O 1
ATOM 3137 N N . ASN A 1 398 ? -22.867 4.806 2.020 1.00 80.12 398 ASN A N 1
ATOM 3138 C CA . ASN A 1 398 ? -24.260 5.192 2.232 1.00 80.12 398 ASN A CA 1
ATOM 3139 C C . ASN A 1 398 ? -24.360 6.257 3.324 1.00 80.12 398 ASN A C 1
ATOM 3141 O O . ASN A 1 398 ? -23.629 6.205 4.312 1.00 80.12 398 ASN A O 1
ATOM 3145 N N . GLY A 1 399 ? -25.289 7.195 3.180 1.00 83.00 399 GLY A N 1
ATOM 3146 C CA . GLY A 1 399 ? -25.543 8.211 4.199 1.00 83.00 399 GLY A CA 1
ATOM 3147 C C . GLY A 1 399 ? -26.123 9.487 3.616 1.00 83.00 399 GLY A C 1
ATOM 3148 O O . GLY A 1 399 ? -26.537 9.529 2.463 1.00 83.00 399 GLY A O 1
ATOM 3149 N N . SER A 1 400 ? -26.154 10.557 4.402 1.00 82.44 400 SER A N 1
ATOM 3150 C CA . SER A 1 400 ? -26.516 11.871 3.870 1.00 82.44 400 SER A CA 1
ATOM 3151 C C . SER A 1 400 ? -25.461 12.371 2.871 1.00 82.44 400 SER A C 1
ATOM 3153 O O . SER A 1 400 ? -24.313 11.922 2.864 1.00 82.44 400 SER A O 1
ATOM 3155 N N . LEU A 1 401 ? -25.808 13.374 2.061 1.00 79.00 401 LEU A N 1
ATOM 3156 C CA . LEU A 1 401 ? -24.859 13.985 1.123 1.00 79.00 401 LEU A CA 1
ATOM 3157 C C . LEU A 1 401 ? -23.587 14.514 1.814 1.00 79.00 401 LEU A C 1
ATOM 3159 O O . LEU A 1 401 ? -22.502 14.476 1.233 1.00 79.00 401 LEU A O 1
ATOM 3163 N N . SER A 1 402 ? -23.704 15.023 3.045 1.00 77.06 402 SER A N 1
ATOM 3164 C CA . SER A 1 402 ? -22.544 15.473 3.820 1.00 77.06 402 SER A CA 1
ATOM 3165 C C . SER A 1 402 ? -21.652 14.305 4.237 1.00 77.06 402 SER A C 1
ATOM 3167 O O . SER A 1 402 ? -20.433 14.425 4.131 1.00 77.06 402 SER A O 1
ATOM 3169 N N . VAL A 1 403 ? -22.243 13.170 4.628 1.00 81.81 403 VAL A N 1
ATOM 3170 C CA . VAL A 1 403 ? -21.510 11.936 4.944 1.00 81.81 403 VAL A CA 1
ATOM 3171 C C . VAL A 1 403 ? -20.769 11.422 3.713 1.00 81.81 403 VAL A C 1
ATOM 3173 O O . VAL A 1 403 ? -19.569 11.188 3.800 1.00 81.81 403 VAL A O 1
ATOM 3176 N N . ILE A 1 404 ? -21.422 11.339 2.549 1.00 82.31 404 ILE A N 1
ATOM 3177 C CA . ILE A 1 404 ? -20.772 10.887 1.304 1.00 82.31 404 ILE A CA 1
ATOM 3178 C C . ILE A 1 404 ? -19.580 11.779 0.932 1.00 82.31 404 ILE A C 1
ATOM 3180 O O . ILE A 1 404 ? -18.498 11.282 0.622 1.00 82.31 404 ILE A O 1
ATOM 3184 N N . LYS A 1 405 ? -19.730 13.107 1.021 1.00 79.31 405 LYS A N 1
ATOM 3185 C CA . LYS A 1 405 ? -18.620 14.044 0.767 1.00 79.31 405 LYS A CA 1
ATOM 3186 C C . LYS A 1 405 ? -17.476 13.872 1.769 1.00 79.31 405 LYS A C 1
ATOM 3188 O O . LYS A 1 405 ? -16.311 13.930 1.376 1.00 79.31 405 LYS A O 1
ATOM 3193 N N . GLY A 1 406 ? -17.803 13.651 3.043 1.00 83.38 406 GLY A N 1
ATOM 3194 C CA . GLY A 1 406 ? -16.829 13.361 4.093 1.00 83.38 406 GLY A CA 1
ATOM 3195 C C . GLY A 1 406 ? -16.053 12.073 3.818 1.00 83.38 406 GLY A C 1
ATOM 3196 O O . GLY A 1 406 ? -14.824 12.095 3.817 1.00 83.38 406 GLY A O 1
ATOM 3197 N N . LEU A 1 407 ? -16.760 10.987 3.491 1.00 86.12 407 LEU A N 1
ATOM 3198 C CA . LEU A 1 407 ? -16.176 9.690 3.136 1.00 86.12 407 LEU A CA 1
ATOM 3199 C C . LEU A 1 407 ? -15.247 9.800 1.930 1.00 86.12 407 LEU A C 1
ATOM 3201 O O . LEU A 1 407 ? -14.112 9.337 1.985 1.00 86.12 407 LEU A O 1
ATOM 3205 N N . ARG A 1 408 ? -15.680 10.486 0.868 1.00 90.19 408 ARG A N 1
ATOM 3206 C CA . ARG A 1 408 ? -14.848 10.714 -0.317 1.00 90.19 408 ARG A CA 1
ATOM 3207 C C . ARG A 1 408 ? -13.525 11.399 0.031 1.00 90.19 408 ARG A C 1
ATOM 3209 O O . ARG A 1 408 ? -12.469 10.952 -0.407 1.00 90.19 408 ARG A O 1
ATOM 3216 N N . ASN A 1 409 ? -13.579 12.477 0.814 1.00 85.25 409 ASN A N 1
ATOM 3217 C CA . ASN A 1 409 ? -12.379 13.204 1.230 1.00 85.25 409 ASN A CA 1
ATOM 3218 C C . ASN A 1 409 ? -11.484 12.341 2.125 1.00 85.25 409 ASN A C 1
ATOM 3220 O O . ASN A 1 409 ? -10.271 12.325 1.923 1.00 85.25 409 ASN A O 1
ATOM 3224 N N . ARG A 1 410 ? -12.082 11.585 3.056 1.00 89.06 410 ARG A N 1
ATOM 3225 C CA . ARG A 1 410 ? -11.373 10.599 3.876 1.00 89.06 410 ARG A CA 1
ATOM 3226 C C . ARG A 1 410 ? -10.627 9.601 2.995 1.00 89.06 410 ARG A C 1
ATOM 3228 O O . ARG A 1 410 ? -9.433 9.448 3.184 1.00 89.06 410 ARG A O 1
ATOM 3235 N N . PHE A 1 411 ? -11.274 8.989 2.004 1.00 90.81 411 PHE A N 1
ATOM 3236 C CA . PHE A 1 411 ? -10.635 7.993 1.136 1.00 90.81 411 PHE A CA 1
ATOM 3237 C C . PHE A 1 411 ? -9.490 8.559 0.302 1.00 90.81 411 PHE A C 1
ATOM 3239 O O . PHE A 1 411 ? -8.490 7.875 0.110 1.00 90.81 411 PHE A O 1
ATOM 3246 N N . VAL A 1 412 ? -9.590 9.810 -0.155 1.00 80.88 412 VAL A N 1
ATOM 3247 C CA . VAL A 1 412 ? -8.472 10.479 -0.836 1.00 80.88 412 VAL A CA 1
ATOM 3248 C C . VAL A 1 412 ? -7.276 10.639 0.104 1.00 80.88 412 VAL A C 1
ATOM 3250 O O . VAL A 1 412 ? -6.156 10.307 -0.285 1.00 80.88 412 VAL A O 1
ATOM 3253 N N . SER A 1 413 ? -7.498 11.138 1.321 1.00 87.88 413 SER A N 1
ATOM 3254 C CA . SER A 1 413 ? -6.420 11.336 2.295 1.00 87.88 413 SER A CA 1
ATOM 3255 C C . SER A 1 413 ? -5.833 10.010 2.774 1.00 87.88 413 SER A C 1
ATOM 3257 O O . SER A 1 413 ? -4.618 9.849 2.794 1.00 87.88 413 SER A O 1
ATOM 3259 N N . GLU A 1 414 ? -6.688 9.041 3.087 1.00 90.88 414 GLU A N 1
ATOM 3260 C CA . GLU A 1 414 ? -6.299 7.744 3.631 1.00 90.88 414 GLU A CA 1
ATOM 3261 C C . GLU A 1 414 ? -5.528 6.908 2.607 1.00 90.88 414 GLU A C 1
ATOM 3263 O O . GLU A 1 414 ? -4.546 6.262 2.962 1.00 90.88 414 GLU A O 1
ATOM 3268 N N . ARG A 1 415 ? -5.881 7.014 1.316 1.00 89.31 415 ARG A N 1
ATOM 3269 C CA . ARG A 1 415 ? -5.062 6.488 0.217 1.00 89.31 415 ARG A CA 1
ATOM 3270 C C . ARG A 1 415 ? -3.667 7.094 0.226 1.00 89.31 415 ARG A C 1
ATOM 3272 O O . ARG A 1 415 ? -2.692 6.368 0.109 1.00 89.31 415 ARG A O 1
ATOM 3279 N N . ASN A 1 416 ? -3.563 8.418 0.319 1.00 82.44 416 ASN A N 1
ATOM 3280 C CA . ASN A 1 416 ? -2.267 9.089 0.257 1.00 82.44 416 ASN A CA 1
ATOM 3281 C C . ASN A 1 416 ? -1.386 8.724 1.460 1.00 82.44 416 ASN A C 1
ATOM 3283 O O . ASN A 1 416 ? -0.193 8.520 1.273 1.00 82.44 416 ASN A O 1
ATOM 3287 N N . ASP A 1 417 ? -1.972 8.601 2.654 1.00 88.19 417 ASP A N 1
ATOM 3288 C CA . ASP A 1 417 ? -1.256 8.156 3.853 1.00 88.19 417 ASP A CA 1
ATOM 3289 C C . ASP A 1 417 ? -0.819 6.690 3.742 1.00 88.19 417 ASP A C 1
ATOM 3291 O O . ASP A 1 417 ? 0.341 6.384 3.987 1.00 88.19 417 ASP A O 1
ATOM 3295 N N . ALA A 1 418 ? -1.703 5.784 3.308 1.00 85.31 418 ALA A N 1
ATOM 3296 C CA . ALA A 1 418 ? -1.356 4.374 3.117 1.00 85.31 418 ALA A CA 1
ATOM 3297 C C . ALA A 1 418 ? -0.254 4.191 2.058 1.00 85.31 418 ALA A C 1
ATOM 3299 O O . ALA A 1 418 ? 0.681 3.421 2.246 1.00 85.31 418 ALA A O 1
ATOM 3300 N N . LEU A 1 419 ? -0.323 4.944 0.956 1.00 79.25 419 LEU A N 1
ATOM 3301 C CA . LEU A 1 419 ? 0.722 4.949 -0.070 1.00 79.25 419 LEU A CA 1
ATOM 3302 C C . LEU A 1 419 ? 2.012 5.647 0.387 1.00 79.25 419 LEU A C 1
ATOM 3304 O O . LEU A 1 419 ? 3.039 5.459 -0.260 1.00 79.25 419 LEU A O 1
ATOM 3308 N N . ALA A 1 420 ? 1.971 6.474 1.435 1.00 80.94 420 ALA A N 1
ATOM 3309 C CA . ALA A 1 420 ? 3.166 7.028 2.065 1.00 80.94 420 ALA A CA 1
ATOM 3310 C C . ALA A 1 420 ? 3.818 6.000 2.996 1.00 80.94 420 ALA A C 1
ATOM 3312 O O . ALA A 1 420 ? 5.028 5.840 2.919 1.00 80.94 420 ALA A O 1
ATOM 3313 N N . MET A 1 421 ? 3.024 5.234 3.757 1.00 83.00 421 MET A N 1
ATOM 3314 C CA . MET A 1 421 ? 3.512 4.108 4.570 1.00 83.00 421 MET A CA 1
ATOM 3315 C C . MET A 1 421 ? 4.213 3.030 3.730 1.00 83.00 421 MET A C 1
ATOM 3317 O O . MET A 1 421 ? 5.081 2.341 4.233 1.00 83.00 421 MET A O 1
ATOM 3321 N N . LEU A 1 422 ? 3.853 2.872 2.449 1.00 71.62 422 LEU A N 1
ATOM 3322 C CA . LEU A 1 422 ? 4.565 1.979 1.518 1.00 71.62 422 LEU A CA 1
ATOM 3323 C C . LEU A 1 422 ? 5.977 2.458 1.141 1.00 71.62 422 LEU A C 1
ATOM 3325 O O . LEU A 1 422 ? 6.732 1.700 0.539 1.00 71.62 422 LEU A O 1
ATOM 3329 N N . ARG A 1 423 ? 6.288 3.737 1.374 1.00 56.41 423 ARG A N 1
ATOM 3330 C CA . ARG A 1 423 ? 7.564 4.372 1.003 1.00 56.41 423 ARG A CA 1
ATOM 3331 C C . ARG A 1 423 ? 8.538 4.462 2.181 1.00 56.41 423 ARG A C 1
ATOM 3333 O O . ARG A 1 423 ? 9.666 4.896 1.959 1.00 56.41 423 ARG A O 1
ATOM 3340 N N . GLU A 1 424 ? 8.066 4.139 3.385 1.00 55.12 424 GLU A N 1
ATOM 3341 C CA . GLU A 1 424 ? 8.824 4.011 4.639 1.00 55.12 424 GLU A CA 1
ATOM 3342 C C . GLU A 1 424 ? 9.352 2.580 4.772 1.00 55.12 424 GLU A C 1
ATOM 3344 O O . GLU A 1 424 ? 10.502 2.432 5.246 1.00 55.12 424 GLU A O 1
#